Protein AF-0000000080330243 (afdb_homodimer)

Nearest PDB structures (foldseek):
  3dtn-assembly1_A  TM=8.045E-01  e=2.544E-10  Methanosarcina mazei
  3mcz-assembly1_B  TM=6.986E-01  e=9.492E-08  Burkholderia thailandensis E264
  3dp7-assembly1_B  TM=7.966E-01  e=1.511E-06  Phocaeicola vulgatus ATCC 8482
  7qos-assembly1_A  TM=8.275E-01  e=5.135E-06  Aquifex aeolicus VF5
  7qos-assembly2_B  TM=8.074E-01  e=3.490E-06  Aquifex aeolicus VF5

Foldseek 3Di:
DPLLCVFVLVPCVQVLVVQCVFVLVVVLVVCAPFDQVFAAEEEAACFLVSSVVSNCVSPVVHAYEYEAQRPSRVVNNCVVQCVDPSSVVRYDYYNDHLQDDDDDQAGREYEYEPHLQQDDLVSLLVSLQVHVNRYPFFRKYKYFQQPFQAFDWFPWDFPDWDDDDQKIKTKIKIWGDDPDQKIKMKIKIFIDGPRHGPDMDMGIGMTGHRDLVVSCVSNVWDKDWDQDDPRDGHGIMIITGD/DPLLCVQVLVPCVQVLVVQCVFVLVVVLVVCAPFDQVFAAEEEAACFLVSSVVSNCVSPVVHAYEYEAQRPSRVVNNCVVQCVDPSSVVRYDYYNDHLQDDDDDQAGREYEYEPHLQQDDLV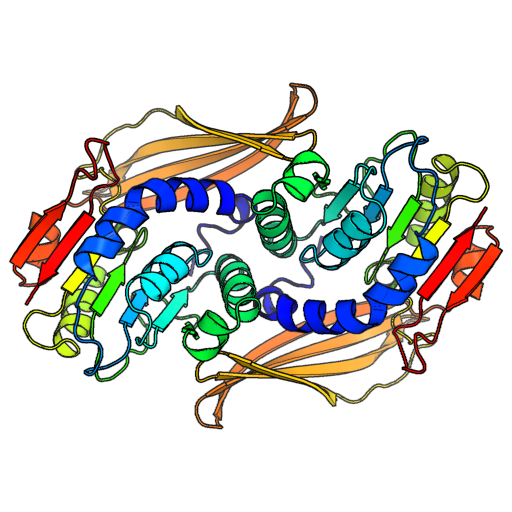SLLVSLQVHVNRYPFFRKYKYFQQPFQAFDWFPWDFPDWDDDDQKIKTKIKIWGDDPDQKIKMKIKIFIDGPRHGPDMDMGIGMTGHRDLVVSCVSNVWDKDWDQDDPRDGHGIMIITGD

InterPro domains:
  IPR029063 S-adenosyl-L-methionine-dependent methyltransferase superfamily [G3DSA:3.40.50.150] (27-166)
  IPR029063 S-adenosyl-L-methionine-dependent methyltransferase superfamily [SSF53335] (3-212)
  IPR041698 Methyltransferase domain 25 [PF13649] (41-135)

Secondary structure (DSSP, 8-state):
---TTTTGGGGHHHHHHHHHHHHHHHHHHHHTT---TTSPEEEES-TTSHHHHHHHHH-TT--EEEE---HHHHHHHHHHHHH-HHHHHHEEEE---GGG----S--SEEEE-S-GGGS-HHHHHHHHHHHHTTSPTT-EEEEE-TT--S---EEEEEEEEEEETTEEEEEEEEEEE-STTEEEEEEEEEEEETTEEEEEEEEEEEEE---HHHHHHHHT-EEEEEEEETTEEEEEEEEEE-/---TTTTGGGGHHHHHHHHHHHHHHHHHHHHTT---TTSPEEEES-TTSHHHHHHHHH-TT--EEEE---HHHHHHHHHHHHH-HHHHHHEEEE---GGG----S--SEEEE-S-GGGS-HHHHHHHHHHHHTTSPTT-EEEEE-TT--S---EEEEEEEEEEETTEEEEEEEEEEE-STTEEEEEEEEEEEETTEEEEEEEEEEEEE---HHHHHHHHTSEEEEEEEETTEEEEEEEEEE-

Organism: NCBI:txid40318

Sequence (484 aa):
MIDYYSTSAEFYELVATRHTASSGPPLTRVLAGLDTSYGPVLEIGAGTGRVTEVIAAALPEAEILAAEPSATMRAMLTSRVARDPDLRRRVTVVDGAAQDLDLPERLSAVVIFGVAGHLTVPERVALWKRLAARLPDGAPIVVELMGVSSPRVIPPVMSLREVIGHQTYEWWIGGEPTEGDAMRFTTTWKVLRDGRTVREVADSYDWHTFDVARLAREAGMTSRRITEAGGRPIPEIGVLVKMIDYYSTSAEFYELVATRHTASSGPPLTRVLAGLDTSYGPVLEIGAGTGRVTEVIAAALPEAEILAAEPSATMRAMLTSRVARDPDLRRRVTVVDGAAQDLDLPERLSAVVIFGVAGHLTVPERVALWKRLAARLPDGAPIVVELMGVSSPRVIPPVMSLREVIGHQTYEWWIGGEPTEGDAMRFTTTWKVLRDGRTVREVADSYDWHTFDVARLAREAGMTSRRITEAGGRPIPEIGVLVK

Radius of gyration: 24.08 Å; Cα contacts (8 Å, |Δi|>4): 1110; chains: 2; bounding box: 51×69×52 Å

pLDDT: mean 93.55, std 8.79, range [34.44, 98.88]

Solvent-accessible surface area (backbone atoms only — not comparable to full-atom values): 24470 Å² total; per-residue (Å²): 128,82,56,70,41,61,77,57,43,32,55,41,52,65,55,46,53,55,50,39,69,48,41,33,60,56,50,30,58,72,47,47,85,60,68,45,84,65,24,37,32,36,28,42,49,33,42,58,31,60,61,53,52,41,53,44,67,42,35,79,85,43,37,34,39,35,19,21,55,38,57,57,36,30,19,33,20,42,39,55,31,65,73,33,72,71,43,17,60,32,36,27,80,42,64,41,43,80,88,72,44,86,71,68,78,39,25,29,32,36,38,31,50,83,37,65,34,67,40,52,71,71,51,45,33,52,43,36,52,60,50,55,74,21,37,56,83,64,33,40,39,37,33,42,49,77,74,39,54,56,55,49,78,37,71,74,38,81,77,45,78,48,72,39,33,71,31,37,40,36,34,31,41,24,33,33,53,60,68,83,49,21,24,40,34,38,40,36,38,36,36,25,44,90,88,34,78,76,44,75,48,69,45,59,46,63,34,39,37,43,46,57,67,56,52,16,62,56,47,72,30,47,64,48,78,44,54,64,50,96,88,35,85,30,63,29,32,27,39,31,27,90,130,83,56,73,40,63,77,57,42,34,54,40,51,64,55,47,52,54,49,39,68,47,41,34,62,54,51,31,60,71,46,47,84,61,70,45,85,64,26,34,33,37,28,42,48,33,43,59,29,61,62,52,50,40,52,44,67,42,35,80,83,43,38,33,38,33,17,21,55,39,55,55,34,30,18,32,20,43,40,55,32,64,73,32,71,71,43,16,60,33,36,27,80,44,62,40,43,78,88,73,44,86,72,68,79,40,26,26,33,35,40,30,50,85,40,64,33,68,41,52,69,71,51,45,33,52,42,36,51,59,50,55,73,20,36,56,83,63,34,39,41,37,34,42,49,76,74,40,56,57,55,48,78,37,71,74,38,81,77,46,78,49,72,38,32,69,31,38,39,36,34,29,42,25,32,32,56,60,69,85,46,20,24,40,35,39,39,36,37,36,36,25,44,92,89,35,77,78,44,74,47,70,46,60,46,65,33,40,36,44,44,57,66,54,51,16,61,55,46,73,32,47,64,49,79,44,51,62,50,96,88,36,86,32,63,31,33,26,41,32,27,88

Structure (mmCIF, N/CA/C/O backbone):
data_AF-0000000080330243-model_v1
#
loop_
_entity.id
_entity.type
_entity.pdbx_description
1 polymer 'Class I SAM-dependent methyltransferase'
#
loop_
_atom_site.group_PDB
_atom_site.id
_atom_site.type_symbol
_atom_site.label_atom_id
_atom_site.label_alt_id
_atom_site.label_comp_id
_atom_site.label_asym_id
_atom_site.label_entity_id
_atom_site.label_seq_id
_atom_site.pdbx_PDB_ins_code
_atom_site.Cartn_x
_atom_site.Cartn_y
_atom_site.Cartn_z
_atom_site.occupancy
_atom_site.B_iso_or_equiv
_atom_site.auth_seq_id
_atom_site.auth_comp_id
_atom_site.auth_asym_id
_atom_site.auth_atom_id
_atom_site.pdbx_PDB_model_num
ATOM 1 N N . MET A 1 1 ? -5.844 15.797 -9.289 1 34.44 1 MET A N 1
ATOM 2 C CA . MET A 1 1 ? -4.766 15.852 -8.312 1 34.44 1 MET A CA 1
ATOM 3 C C . MET A 1 1 ? -3.607 14.953 -8.727 1 34.44 1 MET A C 1
ATOM 5 O O . MET A 1 1 ? -3.812 13.781 -9.055 1 34.44 1 MET A O 1
ATOM 9 N N . ILE A 1 2 ? -2.547 15.469 -9.273 1 40.94 2 ILE A N 1
ATOM 10 C CA . ILE A 1 2 ? -1.359 14.781 -9.773 1 40.94 2 ILE A CA 1
ATOM 11 C C . ILE A 1 2 ? -0.836 13.82 -8.703 1 40.94 2 ILE A C 1
ATOM 13 O O . ILE A 1 2 ? -0.668 14.203 -7.543 1 40.94 2 ILE A O 1
ATOM 17 N N . ASP A 1 3 ? -1.148 12.578 -8.906 1 59.28 3 ASP A N 1
ATOM 18 C CA . ASP A 1 3 ? -0.529 11.594 -8.023 1 59.28 3 ASP A CA 1
ATOM 19 C C . ASP A 1 3 ? 0.993 11.633 -8.141 1 59.28 3 ASP A C 1
ATOM 21 O O . ASP A 1 3 ? 1.576 10.891 -8.938 1 59.28 3 ASP A O 1
ATOM 25 N N . TYR A 1 4 ? 1.571 12.656 -7.391 1 52.97 4 TYR A N 1
ATOM 26 C CA . TYR A 1 4 ? 3 12.945 -7.418 1 52.97 4 TYR A CA 1
ATOM 27 C C . TYR A 1 4 ? 3.816 11.695 -7.121 1 52.97 4 TYR A C 1
ATOM 29 O O . TYR A 1 4 ? 4.992 11.609 -7.484 1 52.97 4 TYR A O 1
ATOM 37 N N . TYR A 1 5 ? 3.008 10.688 -6.59 1 62.19 5 TYR A N 1
ATOM 38 C CA . TYR A 1 5 ? 3.799 9.57 -6.082 1 62.19 5 TYR A CA 1
ATOM 39 C C . TYR A 1 5 ? 3.527 8.305 -6.887 1 62.19 5 TYR A C 1
ATOM 41 O O . TYR A 1 5 ? 3.984 7.215 -6.52 1 62.19 5 TYR A O 1
ATOM 49 N N . SER A 1 6 ? 2.992 8.477 -7.93 1 64.69 6 SER A N 1
ATOM 50 C CA . SER A 1 6 ? 2.445 7.277 -8.562 1 64.69 6 SER A CA 1
ATOM 51 C C . SER A 1 6 ? 3.551 6.285 -8.922 1 64.69 6 SER A C 1
ATOM 53 O O . SER A 1 6 ? 3.494 5.117 -8.523 1 64.69 6 SER A O 1
ATOM 55 N N . THR A 1 7 ? 4.668 6.816 -9.438 1 73.62 7 THR A N 1
ATOM 56 C CA . THR A 1 7 ? 5.645 5.832 -9.891 1 73.62 7 THR A CA 1
ATOM 57 C C . THR A 1 7 ? 6.613 5.469 -8.766 1 73.62 7 THR A C 1
ATOM 59 O O . THR A 1 7 ? 7.02 4.312 -8.641 1 73.62 7 THR A O 1
ATOM 62 N N . SER A 1 8 ? 6.82 6.438 -7.902 1 85.38 8 SER A N 1
ATOM 63 C CA . SER A 1 8 ? 7.789 6.215 -6.836 1 85.38 8 SER A CA 1
ATOM 64 C C . SER A 1 8 ? 7.117 5.656 -5.586 1 85.38 8 SER A C 1
ATOM 66 O O . SER A 1 8 ? 7.797 5.234 -4.645 1 85.38 8 SER A O 1
ATOM 68 N N . ALA A 1 9 ? 5.793 5.578 -5.641 1 85.56 9 ALA A N 1
ATOM 69 C CA . ALA A 1 9 ? 5.027 5.145 -4.477 1 85.56 9 ALA A CA 1
ATOM 70 C C . ALA A 1 9 ? 5.414 3.732 -4.055 1 85.56 9 ALA A C 1
ATOM 72 O O . ALA A 1 9 ? 5.406 3.406 -2.865 1 85.56 9 ALA A O 1
ATOM 73 N N . GLU A 1 10 ? 5.863 2.996 -4.984 1 89.31 10 GLU A N 1
ATOM 74 C CA . GLU A 1 10 ? 6.227 1.603 -4.75 1 89.31 10 GLU A CA 1
ATOM 75 C C . GLU A 1 10 ? 7.316 1.487 -3.689 1 89.31 10 GLU A C 1
ATOM 77 O O . GLU A 1 10 ? 7.363 0.507 -2.943 1 89.31 10 GLU A O 1
ATOM 82 N N . PHE A 1 11 ? 8.164 2.5 -3.604 1 93.62 11 PHE A N 1
ATOM 83 C CA . PHE A 1 11 ? 9.352 2.387 -2.76 1 93.62 11 PHE A CA 1
ATOM 84 C C . PHE A 1 11 ? 9.25 3.318 -1.558 1 93.62 11 PHE A C 1
ATOM 86 O O . PHE A 1 11 ? 10.125 3.32 -0.692 1 93.62 11 PHE A O 1
ATOM 93 N N . TYR A 1 12 ? 8.219 4.027 -1.48 1 93.44 12 TYR A N 1
ATOM 94 C CA . TYR A 1 12 ? 8.164 5.184 -0.593 1 93.44 12 TYR A CA 1
ATOM 95 C C . TYR A 1 12 ? 8.234 4.754 0.867 1 93.44 12 TYR A C 1
ATOM 97 O O . TYR A 1 12 ? 8.633 5.535 1.732 1 93.44 12 TYR A O 1
ATOM 105 N N . GLU A 1 13 ? 7.828 3.52 1.196 1 95.38 13 GLU A N 1
ATOM 106 C CA . GLU A 1 13 ? 7.934 3.023 2.564 1 95.38 13 GLU A CA 1
ATOM 107 C C . GLU A 1 13 ? 9.359 3.148 3.092 1 95.38 13 GLU A C 1
ATOM 109 O O . GLU A 1 13 ? 9.57 3.404 4.277 1 95.38 13 GLU A O 1
ATOM 114 N N . LEU A 1 14 ? 10.336 2.947 2.268 1 96.25 14 LEU A N 1
ATOM 115 C CA . LEU A 1 14 ? 11.734 2.988 2.686 1 96.25 14 LEU A CA 1
ATOM 116 C C . LEU A 1 14 ? 12.125 4.395 3.133 1 96.25 14 LEU A C 1
ATOM 118 O O . LEU A 1 14 ? 12.852 4.555 4.117 1 96.25 14 LEU A O 1
ATOM 122 N N . VAL A 1 15 ? 11.609 5.375 2.422 1 94.69 15 VAL A N 1
ATOM 123 C CA . VAL A 1 15 ? 11.852 6.766 2.781 1 94.69 15 VAL A CA 1
ATOM 124 C C . VAL A 1 15 ? 11.055 7.125 4.031 1 94.69 15 VAL A C 1
ATOM 126 O O . VAL A 1 15 ? 11.586 7.746 4.957 1 94.69 15 VAL A O 1
ATOM 129 N N . ALA A 1 16 ? 9.812 6.672 4.094 1 95.12 16 ALA A N 1
ATOM 130 C CA . ALA A 1 16 ? 8.922 6.988 5.203 1 95.12 16 ALA A CA 1
ATOM 131 C C . ALA A 1 16 ? 9.461 6.426 6.52 1 95.12 16 ALA A C 1
ATOM 133 O O . ALA A 1 16 ? 9.352 7.07 7.566 1 95.12 16 ALA A O 1
ATOM 134 N N . THR A 1 17 ? 10.031 5.234 6.461 1 94.31 17 THR A N 1
ATOM 135 C CA . THR A 1 17 ? 10.586 4.594 7.645 1 94.31 17 THR A CA 1
ATOM 136 C C . THR A 1 17 ? 11.75 5.41 8.211 1 94.31 17 THR A C 1
ATOM 138 O O . THR A 1 17 ? 11.789 5.688 9.406 1 94.31 17 THR A O 1
ATOM 141 N N . ARG A 1 18 ? 12.609 5.812 7.371 1 91.88 18 ARG A N 1
ATOM 142 C CA . ARG A 1 18 ? 13.75 6.621 7.797 1 91.88 18 ARG A CA 1
ATOM 143 C C . ARG A 1 18 ? 13.289 7.984 8.305 1 91.88 18 ARG A C 1
ATOM 145 O O . ARG A 1 18 ? 13.781 8.469 9.328 1 91.88 18 ARG A O 1
ATOM 152 N N . HIS A 1 19 ? 12.453 8.562 7.539 1 91.94 19 HIS A N 1
ATOM 153 C CA . HIS A 1 19 ? 11.914 9.875 7.887 1 91.94 19 HIS A CA 1
ATOM 154 C C . HIS A 1 19 ? 11.281 9.859 9.273 1 91.94 19 HIS A C 1
ATOM 156 O O . HIS A 1 19 ? 11.578 10.727 10.102 1 91.94 19 HIS A O 1
ATOM 162 N N . THR A 1 20 ? 10.469 8.875 9.609 1 94.06 20 THR A N 1
ATOM 163 C CA . THR A 1 20 ? 9.742 8.836 10.867 1 94.06 20 THR A CA 1
ATOM 164 C C . THR A 1 20 ? 10.672 8.469 12.023 1 94.06 20 THR A C 1
ATOM 166 O O . THR A 1 20 ? 10.422 8.836 13.172 1 94.06 20 THR A O 1
ATOM 169 N N . ALA A 1 21 ? 11.742 7.773 11.711 1 92.69 21 ALA A N 1
ATOM 170 C CA . ALA A 1 21 ? 12.742 7.508 12.742 1 92.69 21 ALA A CA 1
ATOM 171 C C . ALA A 1 21 ? 13.336 8.805 13.266 1 92.69 21 ALA A C 1
ATOM 173 O O . ALA A 1 21 ? 13.672 8.906 14.453 1 92.69 21 ALA A O 1
ATOM 174 N N . SER A 1 22 ? 13.406 9.797 12.43 1 92.06 22 SER A N 1
ATOM 175 C CA . SER A 1 22 ? 14.016 11.062 12.805 1 92.06 22 SER A CA 1
ATOM 176 C C . SER A 1 22 ? 12.961 12.055 13.289 1 92.06 22 SER A C 1
ATOM 178 O O . SER A 1 22 ? 13.18 12.773 14.266 1 92.06 22 SER A O 1
ATOM 180 N N . SER A 1 23 ? 11.828 12.07 12.617 1 93.56 23 SER A N 1
ATOM 181 C CA . SER A 1 23 ? 10.82 13.086 12.922 1 93.56 23 SER A CA 1
ATOM 182 C C . SER A 1 23 ? 9.867 12.617 14.016 1 93.56 23 SER A C 1
ATOM 184 O O . SER A 1 23 ? 9.172 13.422 14.633 1 93.56 23 SER A O 1
ATOM 186 N N . GLY A 1 24 ? 9.781 11.297 14.25 1 95.44 24 GLY A N 1
ATOM 187 C CA . GLY A 1 24 ? 8.844 10.695 15.188 1 95.44 24 GLY A CA 1
ATOM 188 C C . GLY A 1 24 ? 9.016 11.203 16.609 1 95.44 24 GLY A C 1
ATOM 189 O O . GLY A 1 24 ? 8.062 11.703 17.219 1 95.44 24 GLY A O 1
ATOM 190 N N . PRO A 1 25 ? 10.219 11.141 17.109 1 94.62 25 PRO A N 1
ATOM 191 C CA . PRO A 1 25 ? 10.445 11.523 18.5 1 94.62 25 PRO A CA 1
ATOM 192 C C . PRO A 1 25 ? 10.086 12.984 18.781 1 94.62 25 PRO A C 1
ATOM 194 O O . PRO A 1 25 ? 9.352 13.266 19.719 1 94.62 25 PRO A O 1
ATOM 197 N N . PRO A 1 26 ? 10.516 13.93 17.953 1 94.44 26 PRO A N 1
ATOM 198 C CA . PRO A 1 26 ? 10.094 15.305 18.25 1 94.44 26 PRO A CA 1
ATOM 199 C C . PRO A 1 26 ? 8.586 15.508 18.094 1 94.44 26 PRO A C 1
ATOM 201 O O . PRO A 1 26 ? 7.988 16.281 18.844 1 94.44 26 PRO A O 1
ATOM 204 N N . LEU A 1 27 ? 7.973 14.891 17.141 1 96.75 27 LEU A N 1
ATOM 205 C CA . LEU A 1 27 ? 6.523 14.977 17.016 1 96.75 27 LEU A CA 1
ATOM 206 C C . LEU A 1 27 ? 5.844 14.445 18.281 1 96.75 27 LEU A C 1
ATOM 208 O O . LEU A 1 27 ? 4.91 15.062 18.797 1 96.75 27 LEU A O 1
ATOM 212 N N . THR A 1 28 ? 6.273 13.32 18.75 1 97.19 28 THR A N 1
ATOM 213 C CA . THR A 1 28 ? 5.75 12.727 19.969 1 97.19 28 THR A CA 1
ATOM 214 C C . THR A 1 28 ? 5.832 13.711 21.125 1 97.19 28 THR A C 1
ATOM 216 O O . THR A 1 28 ? 4.879 13.867 21.891 1 97.19 28 THR A O 1
ATOM 219 N N . ARG A 1 29 ? 6.926 14.383 21.219 1 95.06 29 ARG A N 1
ATOM 220 C CA . ARG A 1 29 ? 7.129 15.336 22.297 1 95.06 29 ARG A CA 1
ATOM 221 C C . ARG A 1 29 ? 6.137 16.5 22.203 1 95.06 29 ARG A C 1
ATOM 223 O O . ARG A 1 29 ? 5.59 16.938 23.219 1 95.06 29 ARG A O 1
ATOM 230 N N . VAL A 1 30 ? 5.938 16.969 21 1 96.19 30 VAL A N 1
ATOM 231 C CA . VAL A 1 30 ? 5.027 18.094 20.781 1 96.19 30 VAL A CA 1
ATOM 232 C C . VAL A 1 30 ? 3.607 17.688 21.172 1 96.19 30 VAL A C 1
ATOM 234 O O . VAL A 1 30 ? 2.859 18.484 21.734 1 96.19 30 VAL A O 1
ATOM 237 N N . LEU A 1 31 ? 3.244 16.438 20.891 1 97.44 31 LEU A N 1
ATOM 238 C CA . LEU A 1 31 ? 1.871 15.977 21.078 1 97.44 31 LEU A CA 1
ATOM 239 C C . LEU A 1 31 ? 1.637 15.5 22.5 1 97.44 31 LEU A C 1
ATOM 241 O O . LEU A 1 31 ? 0.491 15.328 22.922 1 97.44 31 LEU A O 1
ATOM 245 N N . ALA A 1 32 ? 2.723 15.289 23.172 1 94.94 32 ALA A N 1
ATOM 246 C CA . ALA A 1 32 ? 2.627 14.719 24.516 1 94.94 32 ALA A CA 1
ATOM 247 C C . ALA A 1 32 ? 1.748 15.578 25.422 1 94.94 32 ALA A C 1
ATOM 249 O O . ALA A 1 32 ? 1.962 16.781 25.531 1 94.94 32 ALA A O 1
ATOM 250 N N . GLY A 1 33 ? 0.785 14.898 26.031 1 92.62 33 GLY A N 1
ATOM 251 C CA . GLY A 1 33 ? -0.037 15.562 27.031 1 92.62 33 GLY A CA 1
ATOM 252 C C . GLY A 1 33 ? -1.119 16.438 26.422 1 92.62 33 GLY A C 1
ATOM 253 O O . GLY A 1 33 ? -1.839 17.125 27.141 1 92.62 33 GLY A O 1
ATOM 254 N N . LEU A 1 34 ? -1.238 16.469 25.172 1 96 34 LEU A N 1
ATOM 255 C CA . LEU A 1 34 ? -2.262 17.25 24.484 1 96 34 LEU A CA 1
ATOM 256 C C . LEU A 1 34 ? -3.658 16.797 24.906 1 96 34 LEU A C 1
ATOM 258 O O . LEU A 1 34 ? -3.918 15.594 25.016 1 96 34 LEU A O 1
ATOM 262 N N . ASP A 1 35 ? -4.488 17.766 25.234 1 96.38 35 ASP A N 1
ATOM 263 C CA . ASP A 1 35 ? -5.902 17.469 25.453 1 96.38 35 ASP A CA 1
ATOM 264 C C . ASP A 1 35 ? -6.609 17.156 24.141 1 96.38 35 ASP A C 1
ATOM 266 O O . ASP A 1 35 ? -6.719 18 23.25 1 96.38 35 ASP A O 1
ATOM 270 N N . THR A 1 36 ? -7.125 15.977 23.969 1 97.31 36 THR A N 1
ATOM 271 C CA . THR A 1 36 ? -7.734 15.539 22.719 1 97.31 36 THR A CA 1
ATOM 272 C C . THR A 1 36 ? -9.25 15.469 22.859 1 97.31 36 THR A C 1
ATOM 274 O O . THR A 1 36 ? -9.93 14.852 22.031 1 97.31 36 THR A O 1
ATOM 277 N N . SER A 1 37 ? -9.766 16.031 23.922 1 96.69 37 SER A N 1
ATOM 278 C CA . SER A 1 37 ? -11.195 15.93 24.188 1 96.69 37 SER A CA 1
ATOM 279 C C . SER A 1 37 ? -11.992 16.859 23.281 1 96.69 37 SER A C 1
ATOM 281 O O . SER A 1 37 ? -13.211 16.719 23.156 1 96.69 37 SER A O 1
ATOM 283 N N . TYR A 1 38 ? -11.352 17.828 22.641 1 97.12 38 TYR A N 1
ATOM 284 C CA . TYR A 1 38 ? -12.031 18.828 21.828 1 97.12 38 TYR A CA 1
ATOM 285 C C . TYR A 1 38 ? -12.477 18.25 20.5 1 97.12 38 TYR A C 1
ATOM 287 O O . TYR A 1 38 ? -13.406 18.75 19.859 1 97.12 38 TYR A O 1
ATOM 295 N N . GLY A 1 39 ? -11.797 17.234 20 1 98.19 39 GLY A N 1
ATOM 296 C CA . GLY A 1 39 ? -12.039 16.594 18.703 1 98.19 39 GLY A CA 1
ATOM 297 C C . GLY A 1 39 ? -10.891 15.719 18.25 1 98.19 39 GLY A C 1
ATOM 298 O O . GLY A 1 39 ? -9.914 15.531 18.969 1 98.19 39 GLY A O 1
ATOM 299 N N . PRO A 1 40 ? -11.055 15.18 17.094 1 98.69 40 PRO A N 1
ATOM 300 C CA . PRO A 1 40 ? -9.969 14.336 16.578 1 98.69 40 PRO A CA 1
ATOM 301 C C . PRO A 1 40 ? -8.719 15.133 16.219 1 98.69 40 PRO A C 1
ATOM 303 O O . PRO A 1 40 ? -8.789 16.359 16.062 1 98.69 40 PRO A O 1
ATOM 306 N N . VAL A 1 41 ? -7.609 14.43 16.234 1 98.88 41 VAL A N 1
ATOM 307 C CA . VAL A 1 41 ? -6.391 14.945 15.617 1 98.88 41 VAL A CA 1
ATOM 308 C C . VAL A 1 41 ? -6.453 14.734 14.102 1 98.88 41 VAL A C 1
ATOM 310 O O . VAL A 1 41 ? -6.793 13.648 13.633 1 98.88 41 VAL A O 1
ATOM 313 N N . LEU A 1 42 ? -6.176 15.766 13.359 1 98.88 42 LEU A N 1
ATOM 314 C CA . LEU A 1 42 ? -6.199 15.695 11.906 1 98.88 42 LEU A CA 1
ATOM 315 C C . LEU A 1 42 ? -4.785 15.57 11.344 1 98.88 42 LEU A C 1
ATOM 317 O O . LEU A 1 42 ? -3.898 16.344 11.711 1 98.88 42 LEU A O 1
ATOM 321 N N . GLU A 1 43 ? -4.547 14.609 10.586 1 98.88 43 GLU A N 1
ATOM 322 C CA . GLU A 1 43 ? -3.342 14.5 9.773 1 98.88 43 GLU A CA 1
ATOM 323 C C . GLU A 1 43 ? -3.643 14.766 8.297 1 98.88 43 GLU A C 1
ATOM 325 O O . GLU A 1 43 ? -4.473 14.086 7.699 1 98.88 43 GLU A O 1
ATOM 330 N N . ILE A 1 44 ? -3.029 15.758 7.742 1 98.56 44 ILE A N 1
ATOM 331 C CA . ILE A 1 44 ? -3.166 16.062 6.324 1 98.56 44 ILE A CA 1
ATOM 332 C C . ILE A 1 44 ? -1.95 15.555 5.559 1 98.56 44 ILE A C 1
ATOM 334 O O . ILE A 1 44 ? -0.819 15.961 5.828 1 98.56 44 ILE A O 1
ATOM 338 N N . GLY A 1 45 ? -2.188 14.75 4.555 1 96.94 45 GLY A N 1
ATOM 339 C CA . GLY A 1 45 ? -1.101 14.062 3.873 1 96.94 45 GLY A CA 1
ATOM 340 C C . GLY A 1 45 ? -0.538 12.898 4.668 1 96.94 45 GLY A C 1
ATOM 341 O O . GLY A 1 45 ? 0.664 12.852 4.941 1 96.94 45 GLY A O 1
ATOM 342 N N . ALA A 1 46 ? -1.383 11.914 4.965 1 97.69 46 ALA A N 1
ATOM 343 C CA . ALA A 1 46 ? -1.003 10.82 5.863 1 97.69 46 ALA A CA 1
ATOM 344 C C . ALA A 1 46 ? -0.024 9.867 5.184 1 97.69 46 ALA A C 1
ATOM 346 O O . ALA A 1 46 ? 0.657 9.086 5.852 1 97.69 46 ALA A O 1
ATOM 347 N N . GLY A 1 47 ? 0.034 9.945 3.811 1 95.38 47 GLY A N 1
ATOM 348 C CA . GLY A 1 47 ? 0.981 9.109 3.09 1 95.38 47 GLY A CA 1
ATOM 349 C C . GLY A 1 47 ? 0.834 7.637 3.402 1 95.38 47 GLY A C 1
ATOM 350 O O . GLY A 1 47 ? -0.27 7.09 3.342 1 95.38 47 GLY A O 1
ATOM 351 N N . THR A 1 48 ? 1.952 6.961 3.734 1 95.88 48 THR A N 1
ATOM 352 C CA . THR A 1 48 ? 1.96 5.523 3.998 1 95.88 48 THR A CA 1
ATOM 353 C C . THR A 1 48 ? 1.349 5.223 5.363 1 95.88 48 THR A C 1
ATOM 355 O O . THR A 1 48 ? 1.091 4.062 5.691 1 95.88 48 THR A O 1
ATOM 358 N N . GLY A 1 49 ? 1.196 6.199 6.242 1 97.94 49 GLY A N 1
ATOM 359 C CA . GLY A 1 49 ? 0.619 6.016 7.562 1 97.94 49 GLY A CA 1
ATOM 360 C C . GLY A 1 49 ? 1.662 5.91 8.656 1 97.94 49 GLY A C 1
ATOM 361 O O . GLY A 1 49 ? 1.326 5.676 9.82 1 97.94 49 GLY A O 1
ATOM 362 N N . ARG A 1 50 ? 2.949 6.133 8.383 1 98.06 50 ARG A N 1
ATOM 363 C CA . ARG A 1 50 ? 3.988 6.023 9.406 1 98.06 50 ARG A CA 1
ATOM 364 C C . ARG A 1 50 ? 3.846 7.129 10.445 1 98.06 50 ARG A C 1
ATOM 366 O O . ARG A 1 50 ? 3.982 6.875 11.648 1 98.06 50 ARG A O 1
ATOM 373 N N . VAL A 1 51 ? 3.604 8.32 9.945 1 98.31 51 VAL A N 1
ATOM 374 C CA . VAL A 1 51 ? 3.387 9.422 10.875 1 98.31 51 VAL A CA 1
ATOM 375 C C . VAL A 1 51 ? 2.088 9.195 11.648 1 98.31 51 VAL A C 1
ATOM 377 O O . VAL A 1 51 ? 2 9.523 12.836 1 98.31 51 VAL A O 1
ATOM 380 N N . THR A 1 52 ? 1.044 8.609 10.992 1 98.81 52 THR A N 1
ATOM 381 C CA . THR A 1 52 ? -0.197 8.242 11.664 1 98.81 52 THR A CA 1
ATOM 382 C C . THR A 1 52 ? 0.086 7.352 12.875 1 98.81 52 THR A C 1
ATOM 384 O O . THR A 1 52 ? -0.473 7.57 13.953 1 98.81 52 THR A O 1
ATOM 387 N N . GLU A 1 53 ? 0.975 6.414 12.711 1 98.56 53 GLU A N 1
ATOM 388 C CA . GLU A 1 53 ? 1.36 5.527 13.805 1 98.56 53 GLU A CA 1
ATOM 389 C C . GLU A 1 53 ? 1.988 6.309 14.953 1 98.56 53 GLU A C 1
ATOM 391 O O . GLU A 1 53 ? 1.732 6.012 16.125 1 98.56 53 GLU A O 1
ATOM 396 N N . VAL A 1 54 ? 2.857 7.273 14.648 1 98.31 54 VAL A N 1
ATOM 397 C CA . VAL A 1 54 ? 3.514 8.094 15.656 1 98.31 54 VAL A CA 1
ATOM 398 C C . VAL A 1 54 ? 2.469 8.891 16.438 1 98.31 54 VAL A C 1
ATOM 400 O O . VAL A 1 54 ? 2.506 8.93 17.672 1 98.31 54 VAL A O 1
ATOM 403 N N . ILE A 1 55 ? 1.538 9.5 15.703 1 98.75 55 ILE A N 1
ATOM 404 C CA . ILE A 1 55 ? 0.472 10.273 16.328 1 98.75 55 ILE A CA 1
ATOM 405 C C . ILE A 1 55 ? -0.321 9.375 17.281 1 98.75 55 ILE A C 1
ATOM 407 O O . ILE A 1 55 ? -0.573 9.75 18.422 1 98.75 55 ILE A O 1
ATOM 411 N N . ALA A 1 56 ? -0.705 8.188 16.812 1 98.69 56 ALA A N 1
ATOM 412 C CA . ALA A 1 56 ? -1.514 7.25 17.594 1 98.69 56 ALA A CA 1
ATOM 413 C C . ALA A 1 56 ? -0.789 6.824 18.859 1 98.69 56 ALA A C 1
ATOM 415 O O . ALA A 1 56 ? -1.4 6.727 19.922 1 98.69 56 ALA A O 1
ATOM 416 N N . ALA A 1 57 ? 0.477 6.598 18.734 1 98.19 57 ALA A N 1
ATOM 417 C CA . ALA A 1 57 ? 1.262 6.176 19.891 1 98.19 57 ALA A CA 1
ATOM 418 C C . ALA A 1 57 ? 1.403 7.309 20.906 1 98.19 57 ALA A C 1
ATOM 420 O O . ALA A 1 57 ? 1.374 7.074 22.109 1 98.19 57 ALA A O 1
ATOM 421 N N . ALA A 1 58 ? 1.561 8.484 20.438 1 98.12 58 ALA A N 1
ATOM 422 C CA . ALA A 1 58 ? 1.744 9.648 21.297 1 98.12 58 ALA A CA 1
ATOM 423 C C . ALA A 1 58 ? 0.452 10 22.031 1 98.12 58 ALA A C 1
ATOM 425 O O . ALA A 1 58 ? 0.486 10.555 23.125 1 98.12 58 ALA A O 1
ATOM 426 N N . LEU A 1 59 ? -0.645 9.711 21.406 1 98.38 59 LEU A N 1
ATOM 427 C CA . LEU A 1 59 ? -1.956 10.07 21.938 1 98.38 59 LEU A CA 1
ATOM 428 C C . LEU A 1 59 ? -2.879 8.859 21.969 1 98.38 59 LEU A C 1
ATOM 430 O O . LEU A 1 59 ? -3.799 8.75 21.156 1 98.38 59 LEU A O 1
ATOM 434 N N . PRO A 1 60 ? -2.783 7.996 22.906 1 96.56 60 PRO A N 1
ATOM 435 C CA . PRO A 1 60 ? -3.451 6.691 22.922 1 96.56 60 PRO A CA 1
ATOM 436 C C . PRO A 1 60 ? -4.973 6.812 22.953 1 96.56 60 PRO A C 1
ATOM 438 O O . PRO A 1 60 ? -5.68 5.871 22.578 1 96.56 60 PRO A O 1
ATOM 441 N N . GLU A 1 61 ? -5.465 7.98 23.344 1 95.69 61 GLU A N 1
ATOM 442 C CA . GLU A 1 61 ? -6.914 8.102 23.484 1 95.69 61 GLU A CA 1
ATOM 443 C C . GLU A 1 61 ? -7.508 8.906 22.328 1 95.69 61 GLU A C 1
ATOM 445 O O . GLU A 1 61 ? -8.734 9.031 22.219 1 95.69 61 GLU A O 1
ATOM 450 N N . ALA A 1 62 ? -6.754 9.43 21.469 1 98.12 62 ALA A N 1
ATOM 451 C CA . ALA A 1 62 ? -7.227 10.352 20.438 1 98.12 62 ALA A CA 1
ATOM 452 C C . ALA A 1 62 ? -7.812 9.586 19.25 1 98.12 62 ALA A C 1
ATOM 454 O O . ALA A 1 62 ? -7.273 8.562 18.844 1 98.12 62 ALA A O 1
ATOM 455 N N . GLU A 1 63 ? -8.898 10.109 18.75 1 98.56 63 GLU A N 1
ATOM 456 C CA . GLU A 1 63 ? -9.297 9.758 17.391 1 98.56 63 GLU A CA 1
ATOM 457 C C . GLU A 1 63 ? -8.445 10.508 16.375 1 98.56 63 GLU A C 1
ATOM 459 O O . GLU A 1 63 ? -8.039 11.648 16.609 1 98.56 63 GLU A O 1
ATOM 464 N N . ILE A 1 64 ? -8.172 9.852 15.289 1 98.88 64 ILE A N 1
ATOM 465 C CA . ILE A 1 64 ? -7.34 10.445 14.258 1 98.88 64 ILE A CA 1
ATOM 466 C C . ILE A 1 64 ? -8.094 10.445 12.922 1 98.88 64 ILE A C 1
ATOM 468 O O . ILE A 1 64 ? -8.688 9.438 12.539 1 98.88 64 ILE A O 1
ATOM 472 N N . LEU A 1 65 ? -8.234 11.539 12.297 1 98.88 65 LEU A N 1
ATOM 473 C CA . LEU A 1 65 ? -8.656 11.656 10.906 1 98.88 65 LEU A CA 1
ATOM 474 C C . LEU A 1 65 ? -7.449 11.797 9.984 1 98.88 65 LEU A C 1
ATOM 476 O O . LEU A 1 65 ? -6.734 12.805 10.039 1 98.88 65 LEU A O 1
ATOM 480 N N . ALA A 1 66 ? -7.191 10.812 9.211 1 98.75 66 ALA A N 1
ATOM 481 C CA . ALA A 1 66 ? -6.039 10.781 8.312 1 98.75 66 ALA A CA 1
ATOM 482 C C . ALA A 1 66 ? -6.461 11.016 6.867 1 98.75 66 ALA A C 1
ATOM 484 O O . ALA A 1 66 ? -7.109 10.164 6.254 1 98.75 66 ALA A O 1
ATOM 485 N N . ALA A 1 67 ? -6.055 12.148 6.305 1 98.19 67 ALA A N 1
ATOM 486 C CA . ALA A 1 67 ? -6.43 12.516 4.941 1 98.19 67 ALA A CA 1
ATOM 487 C C . ALA A 1 67 ? -5.277 12.273 3.973 1 98.19 67 ALA A C 1
ATOM 489 O O . ALA A 1 67 ? -4.148 12.695 4.223 1 98.19 67 ALA A O 1
ATOM 490 N N . GLU A 1 68 ? -5.516 11.586 2.934 1 95.56 68 GLU A N 1
ATOM 491 C CA . GLU A 1 68 ? -4.523 11.273 1.909 1 95.56 68 GLU A CA 1
ATOM 492 C C . GLU A 1 68 ? -5.164 11.195 0.526 1 95.56 68 GLU A C 1
ATOM 494 O O . GLU A 1 68 ? -5.941 10.281 0.248 1 95.56 68 GLU A O 1
ATOM 499 N N . PRO A 1 69 ? -4.773 12.125 -0.379 1 93.56 69 PRO A N 1
ATOM 500 C CA . PRO A 1 69 ? -5.469 12.18 -1.667 1 93.56 69 PRO A CA 1
ATOM 501 C C . PRO A 1 69 ? -4.957 11.133 -2.656 1 93.56 69 PRO A C 1
ATOM 503 O O . PRO A 1 69 ? -5.664 10.773 -3.6 1 93.56 69 PRO A O 1
ATOM 506 N N . SER A 1 70 ? -3.695 10.719 -2.561 1 91.62 70 SER A N 1
ATOM 507 C CA . SER A 1 70 ? -3.145 9.727 -3.479 1 91.62 70 SER A CA 1
ATOM 508 C C . SER A 1 70 ? -3.725 8.344 -3.209 1 91.62 70 SER A C 1
ATOM 510 O O . SER A 1 70 ? -3.52 7.781 -2.133 1 91.62 70 SER A O 1
ATOM 512 N N . ALA A 1 71 ? -4.332 7.777 -4.211 1 90.12 71 ALA A N 1
ATOM 513 C CA . ALA A 1 71 ? -4.934 6.457 -4.043 1 90.12 71 ALA A CA 1
ATOM 514 C C . ALA A 1 71 ? -3.873 5.414 -3.695 1 90.12 71 ALA A C 1
ATOM 516 O O . ALA A 1 71 ? -4.129 4.5 -2.906 1 90.12 71 ALA A O 1
ATOM 517 N N . THR A 1 72 ? -2.711 5.523 -4.262 1 91 72 THR A N 1
ATOM 518 C CA . THR A 1 72 ? -1.638 4.566 -4.012 1 91 72 THR A CA 1
ATOM 519 C C . THR A 1 72 ? -1.138 4.68 -2.572 1 91 72 THR A C 1
ATOM 521 O O . THR A 1 72 ? -0.967 3.668 -1.889 1 91 72 THR A O 1
ATOM 524 N N . MET A 1 73 ? -0.902 5.887 -2.121 1 93.69 73 MET A N 1
ATOM 525 C CA . MET A 1 73 ? -0.475 6.086 -0.738 1 93.69 73 MET A CA 1
ATOM 526 C C . MET A 1 73 ? -1.564 5.652 0.236 1 93.69 73 MET A C 1
ATOM 528 O O . MET A 1 73 ? -1.275 5.031 1.262 1 93.69 73 MET A O 1
ATOM 532 N N . ARG A 1 74 ? -2.764 5.965 -0.152 1 94.25 74 ARG A N 1
ATOM 533 C CA . ARG A 1 74 ? -3.887 5.633 0.719 1 94.25 74 ARG A CA 1
ATOM 534 C C . ARG A 1 74 ? -4.07 4.125 0.829 1 94.25 74 ARG A C 1
ATOM 536 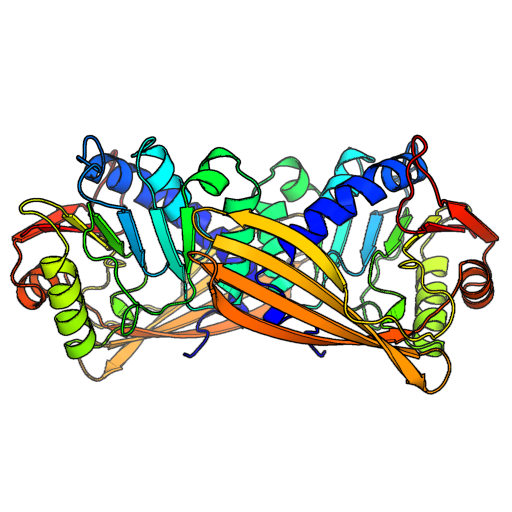O O . ARG A 1 74 ? -4.508 3.621 1.864 1 94.25 74 ARG A O 1
ATOM 543 N N . ALA A 1 75 ? -3.723 3.406 -0.239 1 93.94 75 ALA A N 1
ATOM 544 C CA . ALA A 1 75 ? -3.75 1.947 -0.168 1 93.94 75 ALA A CA 1
ATOM 545 C C . ALA A 1 75 ? -2.83 1.435 0.936 1 93.94 75 ALA A C 1
ATOM 547 O O . ALA A 1 75 ? -3.219 0.574 1.729 1 93.94 75 ALA A O 1
ATOM 548 N N . MET A 1 76 ? -1.626 1.946 1.017 1 95.19 76 MET A N 1
ATOM 549 C CA . MET A 1 76 ? -0.683 1.569 2.066 1 95.19 76 MET A CA 1
ATOM 550 C C . MET A 1 76 ? -1.187 2.014 3.436 1 95.19 76 MET A C 1
ATOM 552 O O . MET A 1 76 ? -1.1 1.262 4.406 1 95.19 76 MET A O 1
ATOM 556 N N . LEU A 1 77 ? -1.717 3.211 3.441 1 96.62 77 LEU A N 1
ATOM 557 C CA . LEU A 1 77 ? -2.271 3.76 4.676 1 96.62 77 LEU A CA 1
ATOM 558 C C . LEU A 1 77 ? -3.395 2.873 5.207 1 96.62 77 LEU A C 1
ATOM 560 O O . LEU A 1 77 ? -3.375 2.471 6.371 1 96.62 77 LEU A O 1
ATOM 564 N N . THR A 1 78 ? -4.34 2.574 4.359 1 97 78 THR A N 1
ATOM 565 C CA . THR A 1 78 ? -5.477 1.75 4.75 1 97 78 THR A CA 1
ATOM 566 C C . THR A 1 78 ? -5.016 0.363 5.188 1 97 78 THR A C 1
ATOM 568 O O . THR A 1 78 ? -5.512 -0.18 6.176 1 97 78 THR A O 1
ATOM 571 N N . SER A 1 79 ? -4.113 -0.187 4.449 1 96.56 79 SER A N 1
ATOM 572 C CA . SER A 1 79 ? -3.557 -1.483 4.824 1 96.56 79 SER A CA 1
ATOM 573 C C . SER A 1 79 ? -2.963 -1.445 6.227 1 96.56 79 SER A C 1
ATOM 575 O O . SER A 1 79 ? -3.252 -2.314 7.051 1 96.56 79 SER A O 1
ATOM 577 N N . ARG A 1 80 ? -2.164 -0.405 6.516 1 97.19 80 ARG A N 1
ATOM 578 C CA . ARG A 1 80 ? -1.511 -0.234 7.809 1 97.19 80 ARG A CA 1
ATOM 579 C C . ARG A 1 80 ? -2.537 -0.09 8.922 1 97.19 80 ARG A C 1
ATOM 581 O O . ARG A 1 80 ? -2.422 -0.735 9.969 1 97.19 80 ARG A O 1
ATOM 588 N N . VAL A 1 81 ? -3.498 0.67 8.711 1 98.25 81 VAL A N 1
ATOM 589 C CA . VAL A 1 81 ? -4.516 0.974 9.711 1 98.25 81 VAL A CA 1
ATOM 590 C C . VAL A 1 81 ? -5.395 -0.253 9.945 1 98.25 81 VAL A C 1
ATOM 592 O O . VAL A 1 81 ? -5.688 -0.607 11.086 1 98.25 81 VAL A O 1
ATOM 595 N N . ALA A 1 82 ? -5.777 -0.914 8.883 1 97.38 82 ALA A N 1
ATOM 596 C CA . ALA A 1 82 ? -6.699 -2.045 8.961 1 97.38 82 ALA A CA 1
ATOM 597 C C . ALA A 1 82 ? -6.078 -3.209 9.727 1 97.38 82 ALA A C 1
ATOM 599 O O . ALA A 1 82 ? -6.785 -3.973 10.391 1 97.38 82 ALA A O 1
ATOM 600 N N . ARG A 1 83 ? -4.793 -3.355 9.703 1 95.31 83 ARG A N 1
ATOM 601 C CA . ARG A 1 83 ? -4.113 -4.535 10.227 1 95.31 83 ARG A CA 1
ATOM 602 C C . ARG A 1 83 ? -3.852 -4.391 11.727 1 95.31 83 ARG A C 1
ATOM 604 O O . ARG A 1 83 ? -3.525 -5.371 12.398 1 95.31 83 ARG A O 1
ATOM 611 N N . ASP A 1 84 ? -3.885 -3.182 12.258 1 97.19 84 ASP A N 1
ATOM 612 C CA . ASP A 1 84 ? -3.664 -2.912 13.68 1 97.19 84 ASP A CA 1
ATOM 613 C C . ASP A 1 84 ? -4.98 -2.611 14.391 1 97.19 84 ASP A C 1
ATOM 615 O O . ASP A 1 84 ? -5.621 -1.594 14.117 1 97.19 84 ASP A O 1
ATOM 619 N N . PRO A 1 85 ? -5.363 -3.471 15.328 1 97.5 85 PRO A N 1
ATOM 620 C CA . PRO A 1 85 ? -6.672 -3.299 15.961 1 97.5 85 PRO A CA 1
ATOM 621 C C . PRO A 1 85 ? -6.828 -1.935 16.625 1 97.5 85 PRO A C 1
ATOM 623 O O . PRO A 1 85 ? -7.926 -1.368 16.641 1 97.5 85 PRO A O 1
ATOM 626 N N . ASP A 1 86 ? -5.793 -1.454 17.219 1 98.31 86 ASP A N 1
ATOM 627 C CA . ASP A 1 86 ? -5.855 -0.142 17.859 1 98.31 86 ASP A CA 1
ATOM 628 C C . ASP A 1 86 ? -6.078 0.96 16.828 1 98.31 86 ASP A C 1
ATOM 630 O O . ASP A 1 86 ? -6.977 1.79 16.984 1 98.31 86 ASP A O 1
ATOM 634 N N . LEU A 1 87 ? -5.309 0.98 15.75 1 98.69 87 LEU A N 1
ATOM 635 C CA . LEU A 1 87 ? -5.477 1.97 14.695 1 98.69 87 LEU A CA 1
ATOM 636 C C . LEU A 1 87 ? -6.836 1.814 14.016 1 98.69 87 LEU A C 1
ATOM 638 O O . LEU A 1 87 ? -7.516 2.807 13.742 1 98.69 87 LEU A O 1
ATOM 642 N N . ARG A 1 88 ? -7.16 0.583 13.719 1 98.31 88 ARG A N 1
ATOM 643 C CA . ARG A 1 88 ? -8.414 0.282 13.039 1 98.31 88 ARG A CA 1
ATOM 644 C C . ARG A 1 88 ? -9.602 0.903 13.773 1 98.31 88 ARG A C 1
ATOM 646 O O . ARG A 1 88 ? -10.539 1.398 13.148 1 98.31 88 ARG A O 1
ATOM 653 N N . ARG A 1 89 ? -9.539 0.918 15.039 1 98.12 89 ARG A N 1
ATOM 654 C CA . ARG A 1 89 ? -10.633 1.405 15.867 1 98.12 89 ARG A CA 1
ATOM 655 C C . ARG A 1 89 ? -10.711 2.928 15.844 1 98.12 89 ARG A C 1
ATOM 657 O O . ARG A 1 89 ? -11.797 3.506 15.883 1 98.12 89 ARG A O 1
ATOM 664 N N . ARG A 1 90 ? -9.57 3.631 15.695 1 98 90 ARG A N 1
ATOM 665 C CA . ARG A 1 90 ? -9.586 5.047 16.047 1 98 90 ARG A CA 1
ATOM 666 C C . ARG A 1 90 ? -9.219 5.914 14.844 1 98 90 ARG A C 1
ATOM 668 O O . ARG A 1 90 ? -9.398 7.133 14.875 1 98 90 ARG A O 1
ATOM 675 N N . VAL A 1 91 ? -8.68 5.328 13.812 1 98.81 91 VAL A N 1
ATOM 676 C CA . VAL A 1 91 ? -8.234 6.117 12.672 1 98.81 91 VAL A CA 1
ATOM 677 C C . VAL A 1 91 ? -9.281 6.043 11.562 1 98.81 91 VAL A C 1
ATOM 679 O O . VAL A 1 91 ? -9.68 4.953 11.133 1 98.81 91 VAL A O 1
ATOM 682 N N . THR A 1 92 ? -9.805 7.133 11.133 1 98.62 92 THR A N 1
ATOM 683 C CA . THR A 1 92 ? -10.656 7.25 9.953 1 98.62 92 THR A CA 1
ATOM 684 C C . THR A 1 92 ? -9.859 7.785 8.766 1 98.62 92 THR A C 1
ATOM 686 O O . THR A 1 92 ? -9.242 8.852 8.859 1 98.62 92 THR A O 1
ATOM 689 N N . VAL A 1 93 ? -9.828 7.07 7.672 1 98 93 VAL A N 1
ATOM 690 C CA . VAL A 1 93 ? -9.062 7.422 6.484 1 98 93 VAL A CA 1
ATOM 691 C C . VAL A 1 93 ? -9.969 8.102 5.461 1 98 93 VAL A C 1
ATOM 693 O O . VAL A 1 93 ? -11.008 7.551 5.09 1 98 93 VAL A O 1
ATOM 696 N N . VAL A 1 94 ? -9.57 9.281 5.039 1 96.81 94 VAL A N 1
ATOM 697 C CA . VAL A 1 94 ? -10.375 9.969 4.031 1 96.81 94 VAL A CA 1
ATOM 698 C C . VAL A 1 94 ? -9.492 10.367 2.85 1 96.81 94 VAL A C 1
ATOM 700 O O . VAL A 1 94 ? -8.273 10.477 2.988 1 96.81 94 VAL A O 1
ATOM 703 N N . ASP A 1 95 ? -10.055 10.617 1.62 1 94.19 95 ASP A N 1
ATOM 704 C CA . ASP A 1 95 ? -9.312 10.828 0.383 1 94.19 95 ASP A CA 1
ATOM 705 C C . ASP A 1 95 ? -9.172 12.312 0.068 1 94.19 95 ASP A C 1
ATOM 707 O O . ASP A 1 95 ? -8.734 12.68 -1.022 1 94.19 95 ASP A O 1
ATOM 711 N N . GLY A 1 96 ? -9.391 13.133 0.969 1 93.69 96 GLY A N 1
ATOM 712 C CA . GLY A 1 96 ? -9.398 14.562 0.703 1 93.69 96 GLY A CA 1
ATOM 713 C C . GLY A 1 96 ? -8.008 15.164 0.642 1 93.69 96 GLY A C 1
ATOM 714 O O . GLY A 1 96 ? -7.109 14.734 1.363 1 93.69 96 GLY A O 1
ATOM 715 N N . ALA A 1 97 ? -7.863 16.172 -0.219 1 95.38 97 ALA A N 1
ATOM 716 C CA . ALA A 1 97 ? -6.668 17.016 -0.264 1 95.38 97 ALA A CA 1
ATOM 717 C C . ALA A 1 97 ? -6.785 18.188 0.692 1 95.38 97 ALA A C 1
ATOM 719 O O . ALA A 1 97 ? -7.895 18.578 1.083 1 95.38 97 ALA A O 1
ATOM 720 N N . ALA A 1 98 ? -5.641 18.75 1.015 1 95.69 98 ALA A N 1
ATOM 721 C CA . ALA A 1 98 ? -5.582 19.844 1.974 1 95.69 98 ALA A CA 1
ATOM 722 C C . ALA A 1 98 ? -6.516 20.984 1.562 1 95.69 98 ALA A C 1
ATOM 724 O O . ALA A 1 98 ? -7.227 21.547 2.4 1 95.69 98 ALA A O 1
ATOM 725 N N . GLN A 1 99 ? -6.578 21.266 0.314 1 93.19 99 GLN A N 1
ATOM 726 C CA . GLN A 1 99 ? -7.258 22.438 -0.21 1 93.19 99 GLN A CA 1
ATOM 727 C C . GLN A 1 99 ? -8.773 22.328 -0.048 1 93.19 99 GLN A C 1
ATOM 729 O O . GLN A 1 99 ? -9.453 23.328 0.178 1 93.19 99 GLN A O 1
ATOM 734 N N . ASP A 1 100 ? -9.281 21.125 -0.163 1 91.5 100 ASP A N 1
ATOM 735 C CA . ASP A 1 100 ? -10.734 20.984 -0.205 1 91.5 100 ASP A CA 1
ATOM 736 C C . ASP A 1 100 ? -11.227 19.969 0.809 1 91.5 100 ASP A C 1
ATOM 738 O O . ASP A 1 100 ? -12.344 19.453 0.693 1 91.5 100 ASP A O 1
ATOM 742 N N . LEU A 1 101 ? -10.406 19.688 1.695 1 95.75 101 LEU A N 1
ATOM 743 C CA . LEU A 1 101 ? -10.75 18.688 2.701 1 95.75 101 LEU A CA 1
ATOM 744 C C . LEU A 1 101 ? -11.945 19.156 3.535 1 95.75 101 LEU A C 1
ATOM 746 O O . LEU A 1 101 ? -11.977 20.281 4.012 1 95.75 101 LEU A O 1
ATOM 750 N N . ASP A 1 102 ? -12.945 18.281 3.623 1 95.31 102 ASP A N 1
ATOM 751 C CA . ASP A 1 102 ? -14.023 18.531 4.574 1 95.31 102 ASP A CA 1
ATOM 752 C C . ASP A 1 102 ? -13.539 18.359 6.012 1 95.31 102 ASP A C 1
ATOM 754 O O . ASP A 1 102 ? -13.227 17.25 6.438 1 95.31 102 ASP A O 1
ATOM 758 N N . LEU A 1 103 ? -13.508 19.422 6.75 1 97.62 103 LEU A N 1
ATOM 759 C CA . LEU A 1 103 ? -12.953 19.391 8.094 1 97.62 103 LEU A CA 1
ATOM 760 C C . LEU A 1 103 ? -14.047 19.172 9.133 1 97.62 103 LEU A C 1
ATOM 762 O O . LEU A 1 103 ? -15.156 19.688 9 1 97.62 103 LEU A O 1
ATOM 766 N N . PRO A 1 104 ? -13.711 18.453 10.172 1 96.81 104 PRO A N 1
ATOM 767 C CA . PRO A 1 104 ? -14.609 18.438 11.328 1 96.81 104 PRO A CA 1
ATOM 768 C C . PRO A 1 104 ? -14.797 19.828 11.953 1 96.81 104 PRO A C 1
ATOM 770 O O . PRO A 1 104 ? -13.961 20.703 11.75 1 96.81 104 PRO A O 1
ATOM 773 N N . GLU A 1 105 ? -15.812 19.953 12.719 1 97.62 105 GLU A N 1
ATOM 774 C CA . GLU A 1 105 ? -16.094 21.219 13.359 1 97.62 105 GLU A CA 1
ATOM 775 C C . GLU A 1 105 ? -15.055 21.547 14.43 1 97.62 105 GLU A C 1
ATOM 777 O O . GLU A 1 105 ? -14.781 22.719 14.695 1 97.62 105 GLU A O 1
ATOM 782 N N . ARG A 1 106 ? -14.57 20.531 15.039 1 98.25 106 ARG A N 1
ATOM 783 C CA . ARG A 1 106 ? -13.609 20.688 16.125 1 98.25 106 ARG A CA 1
ATOM 784 C C . ARG A 1 106 ? -12.406 19.766 15.93 1 98.25 106 ARG A C 1
ATOM 786 O O . ARG A 1 106 ? -12.555 18.625 15.484 1 98.25 106 ARG A O 1
ATOM 793 N N . LEU A 1 107 ? -11.289 20.266 16.188 1 98.56 107 LEU A N 1
ATOM 794 C CA . LEU A 1 107 ? -10.016 19.562 16.125 1 98.56 107 LEU A CA 1
ATOM 795 C C . LEU A 1 107 ? -9.195 19.812 17.391 1 98.56 107 LEU A C 1
ATOM 797 O O . LEU A 1 107 ? -9.297 20.875 18 1 98.56 107 LEU A O 1
ATOM 801 N N . SER A 1 108 ? -8.367 18.844 17.766 1 98.69 108 SER A N 1
ATOM 802 C CA . SER A 1 108 ? -7.516 19 18.938 1 98.69 108 SER A CA 1
ATOM 803 C C . SER A 1 108 ? -6.086 19.344 18.547 1 98.69 108 SER A C 1
ATOM 805 O O . SER A 1 108 ? -5.34 19.922 19.344 1 98.69 108 SER A O 1
ATOM 807 N N . ALA A 1 109 ? -5.703 18.969 17.359 1 98.75 109 ALA A N 1
ATOM 808 C CA . ALA A 1 109 ? -4.406 19.25 16.766 1 98.75 109 ALA A CA 1
ATOM 809 C C . ALA A 1 109 ? -4.395 18.922 15.281 1 98.75 109 ALA A C 1
ATOM 811 O O . ALA A 1 109 ? -5.258 18.172 14.805 1 98.75 109 ALA A O 1
ATOM 812 N N . VAL A 1 110 ? -3.467 19.438 14.594 1 98.81 110 VAL A N 1
ATOM 813 C CA . VAL A 1 110 ? -3.27 19.141 13.1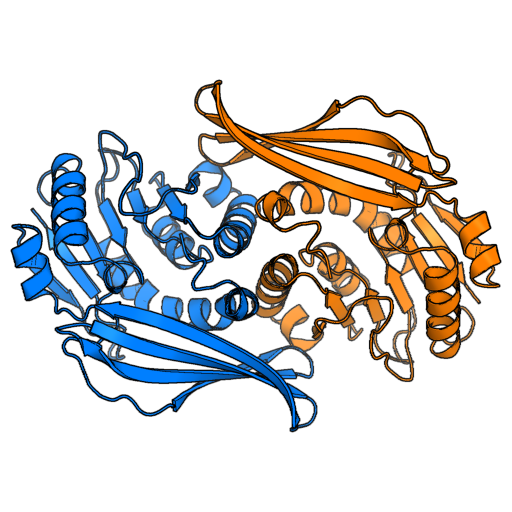8 1 98.81 110 VAL A CA 1
ATOM 814 C C . VAL A 1 110 ? -1.8 18.812 12.914 1 98.81 110 VAL A C 1
ATOM 816 O O . VAL A 1 110 ? -0.91 19.5 13.43 1 98.81 110 VAL A O 1
ATOM 819 N N . VAL A 1 111 ? -1.554 17.797 12.219 1 98.75 111 VAL A N 1
ATOM 820 C CA . VAL A 1 111 ? -0.208 17.406 11.805 1 98.75 111 VAL A CA 1
ATOM 821 C C . VAL A 1 111 ? -0.118 17.422 10.281 1 98.75 111 VAL A C 1
ATOM 823 O O . VAL A 1 111 ? -0.909 16.75 9.602 1 98.75 111 VAL A O 1
ATOM 826 N N . ILE A 1 112 ? 0.828 18.141 9.742 1 98.06 112 ILE A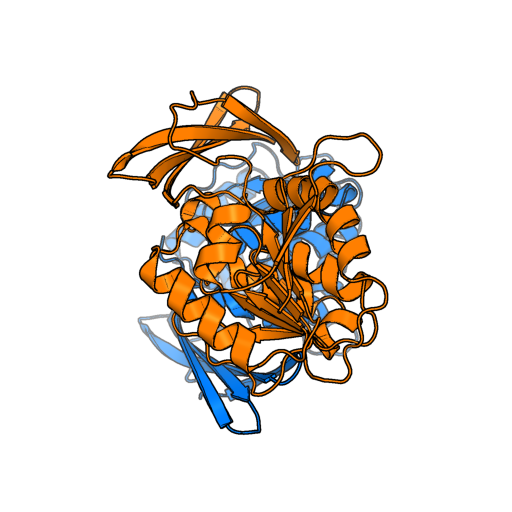 N 1
ATOM 827 C CA . ILE A 1 112 ? 1.039 18.297 8.305 1 98.06 112 ILE A CA 1
ATOM 828 C C . ILE A 1 112 ? 2.508 18.047 7.973 1 98.06 112 ILE A C 1
ATOM 830 O O . ILE A 1 112 ? 3.322 18.969 8 1 98.06 112 ILE A O 1
ATOM 834 N N . PHE A 1 113 ? 2.852 16.875 7.648 1 96.88 113 PHE A N 1
ATOM 835 C CA . PHE A 1 113 ? 4.215 16.516 7.285 1 96.88 113 PHE A CA 1
ATOM 836 C C . PHE A 1 113 ? 4.316 16.203 5.793 1 96.88 113 PHE A C 1
ATOM 838 O O . PHE A 1 113 ? 3.572 15.375 5.27 1 96.88 113 PHE A O 1
ATOM 845 N N . GLY A 1 114 ? 5.195 16.906 5.164 1 92.81 114 GLY A N 1
ATOM 846 C CA . GLY A 1 114 ? 5.48 16.625 3.762 1 92.81 114 GLY A CA 1
ATOM 847 C C . GLY A 1 114 ? 4.402 17.156 2.826 1 92.81 114 GLY A C 1
ATOM 848 O O . GLY A 1 114 ? 4.227 16.625 1.725 1 92.81 114 GLY A O 1
ATOM 849 N N . VAL A 1 115 ? 3.619 18.172 3.158 1 95.44 115 VAL A N 1
ATOM 850 C CA . VAL A 1 115 ? 2.459 18.562 2.359 1 95.44 115 VAL A CA 1
ATOM 851 C C . VAL A 1 115 ? 2.512 20.062 2.064 1 95.44 115 VAL A C 1
ATOM 853 O O . VAL A 1 115 ? 2.26 20.484 0.935 1 95.44 115 VAL A O 1
ATOM 856 N N . ALA A 1 116 ? 2.891 20.859 3.035 1 95.75 116 ALA A N 1
ATOM 857 C CA . ALA A 1 116 ? 2.697 22.312 2.973 1 95.75 116 ALA A CA 1
ATOM 858 C C . ALA A 1 116 ? 3.414 22.906 1.765 1 95.75 116 ALA A C 1
ATOM 860 O O . ALA A 1 116 ? 2.928 23.859 1.157 1 95.75 116 ALA A O 1
ATOM 861 N N . GLY A 1 117 ? 4.559 22.344 1.427 1 94.75 117 GLY A N 1
ATOM 862 C CA . GLY A 1 117 ? 5.328 22.875 0.309 1 94.75 117 GLY A CA 1
ATOM 863 C C . GLY A 1 117 ? 4.668 22.625 -1.035 1 94.75 117 GLY A C 1
ATOM 864 O O . GLY A 1 117 ? 5.051 23.234 -2.039 1 94.75 117 GLY A O 1
ATOM 865 N N . HIS A 1 118 ? 3.703 21.766 -1.155 1 94.62 118 HIS A N 1
ATOM 866 C CA . HIS A 1 118 ? 2.977 21.5 -2.393 1 94.62 118 HIS A CA 1
ATOM 867 C C . HIS A 1 118 ? 1.898 22.562 -2.625 1 94.62 118 HIS A C 1
ATOM 869 O O . HIS A 1 118 ? 1.311 22.625 -3.707 1 94.62 118 HIS A O 1
ATOM 875 N N . LEU A 1 119 ? 1.606 23.328 -1.622 1 95.44 119 LEU A N 1
ATOM 876 C CA . LEU A 1 119 ? 0.549 24.328 -1.683 1 95.44 119 LEU A CA 1
ATOM 877 C C . LEU A 1 119 ? 1.121 25.703 -2.027 1 95.44 119 LEU A C 1
ATOM 879 O O . LEU A 1 119 ? 2.197 26.078 -1.55 1 95.44 119 LEU A O 1
ATOM 883 N N . THR A 1 120 ? 0.341 26.422 -2.805 1 94.69 120 THR A N 1
ATOM 884 C CA . THR A 1 120 ? 0.682 27.828 -3.031 1 94.69 120 THR A CA 1
ATOM 885 C C . THR A 1 120 ? 0.44 28.656 -1.771 1 94.69 120 THR A C 1
ATOM 887 O O . THR A 1 120 ? -0.213 28.188 -0.835 1 94.69 120 THR A O 1
ATOM 890 N N . VAL A 1 121 ? 0.942 29.891 -1.809 1 94.62 121 VAL A N 1
ATOM 891 C CA . VAL A 1 121 ? 0.786 30.766 -0.651 1 94.62 121 VAL A CA 1
ATOM 892 C C . VAL A 1 121 ? -0.697 31 -0.379 1 94.62 121 VAL A C 1
ATOM 894 O O . VAL A 1 121 ? -1.167 30.812 0.746 1 94.62 121 VAL A O 1
ATOM 897 N N . PRO A 1 122 ? -1.515 31.312 -1.407 1 96.38 122 PRO A N 1
ATOM 898 C CA . PRO A 1 122 ? -2.938 31.516 -1.125 1 96.38 122 PRO A CA 1
ATOM 899 C C . PRO A 1 122 ? -3.619 30.266 -0.595 1 96.38 122 PRO A C 1
ATOM 901 O O . PRO A 1 122 ? -4.496 30.344 0.271 1 96.38 122 PRO A O 1
ATOM 904 N N . GLU A 1 123 ? -3.203 29.125 -1.065 1 96.75 123 GLU A N 1
ATOM 905 C CA . GLU A 1 123 ? -3.771 27.859 -0.594 1 96.75 123 GLU A CA 1
ATOM 906 C C . GLU A 1 123 ? -3.41 27.609 0.866 1 96.75 123 GLU A C 1
ATOM 908 O O . GLU A 1 123 ? -4.246 27.156 1.649 1 96.75 123 GLU A O 1
ATOM 913 N N . ARG A 1 124 ? -2.166 27.891 1.214 1 97.19 124 ARG A N 1
ATOM 914 C CA . ARG A 1 124 ? -1.742 27.734 2.6 1 97.19 124 ARG A CA 1
ATOM 915 C C . ARG A 1 124 ? -2.492 28.688 3.521 1 97.19 124 ARG A C 1
ATOM 917 O O . ARG A 1 124 ? -3.016 28.266 4.559 1 97.19 124 ARG A O 1
ATOM 924 N N . VAL A 1 125 ? -2.578 29.891 3.137 1 97.56 125 VAL A N 1
ATOM 925 C CA . VAL A 1 125 ? -3.262 30.891 3.945 1 97.56 125 VAL A CA 1
ATOM 926 C C . VAL A 1 125 ? -4.703 30.469 4.195 1 97.56 125 VAL A C 1
ATOM 928 O O . VAL A 1 125 ? -5.188 30.516 5.328 1 97.56 125 VAL A O 1
ATOM 931 N N . ALA A 1 126 ? -5.336 30.047 3.145 1 97.81 126 ALA A N 1
ATOM 932 C CA . ALA A 1 126 ? -6.711 29.578 3.273 1 97.81 126 ALA A CA 1
ATOM 933 C C . ALA A 1 126 ? -6.789 28.359 4.195 1 97.81 126 ALA A C 1
ATOM 935 O O . ALA A 1 126 ? -7.695 28.266 5.027 1 97.81 126 ALA A O 1
ATOM 936 N N . LEU A 1 127 ? -5.871 27.469 4.051 1 97.88 127 LEU A N 1
ATOM 937 C CA . LEU A 1 127 ? -5.844 26.266 4.867 1 97.88 127 LEU A CA 1
ATOM 938 C C . LEU A 1 127 ? -5.65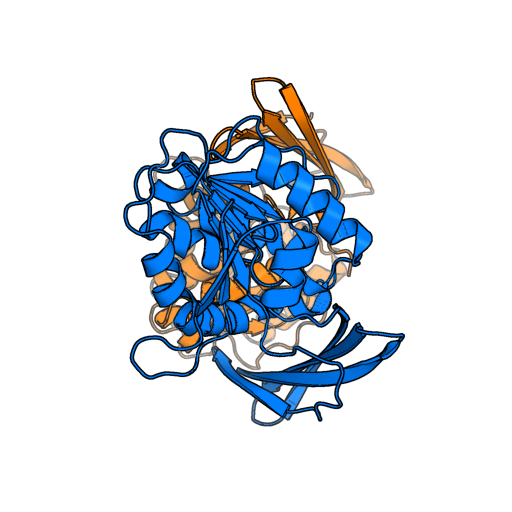6 26.609 6.34 1 97.88 127 LEU A C 1
ATOM 940 O O . LEU A 1 127 ? -6.391 26.109 7.195 1 97.88 127 LEU A O 1
ATOM 944 N N . TRP A 1 128 ? -4.699 27.5 6.641 1 97.44 128 TRP A N 1
ATOM 945 C CA . TRP A 1 128 ? -4.441 27.891 8.023 1 97.44 128 TRP A CA 1
ATOM 946 C C . TRP A 1 128 ? -5.684 28.5 8.656 1 97.44 128 TRP A C 1
ATOM 948 O O . TRP A 1 128 ? -6.031 28.172 9.797 1 97.44 128 TRP A O 1
ATOM 958 N N . LYS A 1 129 ? -6.277 29.344 7.91 1 96.62 129 LYS A N 1
ATOM 959 C CA . LYS A 1 129 ? -7.48 30 8.406 1 96.62 129 LYS A CA 1
ATOM 960 C C . LYS A 1 129 ? -8.57 28.984 8.734 1 96.62 129 LYS A C 1
ATOM 962 O O . LYS A 1 129 ? -9.18 29.047 9.805 1 96.62 129 LYS A O 1
ATOM 967 N N . ARG A 1 130 ? -8.797 28.062 7.852 1 97.88 130 ARG A N 1
ATOM 968 C CA . ARG A 1 130 ? -9.812 27.031 8.055 1 97.88 130 ARG A CA 1
ATOM 96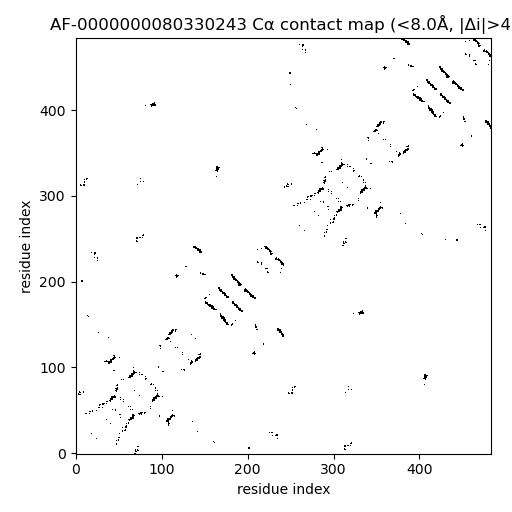9 C C . ARG A 1 130 ? -9.477 26.172 9.266 1 97.88 130 ARG A C 1
ATOM 971 O O . ARG A 1 130 ? -10.367 25.828 10.055 1 97.88 130 ARG A O 1
ATOM 978 N N . LEU A 1 131 ? -8.219 25.844 9.453 1 98.19 131 LEU A N 1
ATOM 979 C CA . LEU A 1 131 ? -7.793 25 10.57 1 98.19 131 LEU A CA 1
ATOM 980 C C . LEU A 1 131 ? -7.898 25.75 11.891 1 98.19 131 LEU A C 1
ATOM 982 O O . LEU A 1 131 ? -8.414 25.219 12.875 1 98.19 131 LEU A O 1
ATOM 986 N N . ALA A 1 132 ? -7.414 26.984 11.883 1 97.06 132 ALA A N 1
ATOM 987 C CA . ALA A 1 132 ? -7.43 27.797 13.086 1 97.06 132 ALA A CA 1
ATOM 988 C C . ALA A 1 132 ? -8.844 27.953 13.633 1 97.06 132 ALA A C 1
ATOM 990 O O . ALA A 1 132 ? -9.055 27.984 14.844 1 97.06 132 ALA A O 1
ATOM 991 N N . ALA A 1 133 ? -9.781 28.016 12.75 1 97.12 133 ALA A N 1
ATOM 992 C CA . ALA A 1 133 ? -11.18 28.203 13.125 1 97.12 133 ALA A CA 1
ATOM 993 C C . ALA A 1 133 ? -11.719 26.984 13.852 1 97.12 133 ALA A C 1
ATOM 995 O O . ALA A 1 133 ? -12.758 27.047 14.508 1 97.12 133 ALA A O 1
ATOM 996 N N . ARG A 1 134 ? -11.07 25.828 13.766 1 97.88 134 ARG A N 1
ATOM 997 C CA . ARG A 1 134 ? -11.578 24.562 14.297 1 97.88 134 ARG A CA 1
ATOM 998 C C . ARG A 1 134 ? -10.773 24.125 15.516 1 97.88 134 ARG A C 1
ATOM 1000 O O . ARG A 1 134 ? -11.094 23.109 16.156 1 97.88 134 ARG A O 1
ATOM 1007 N N . LEU A 1 135 ? -9.727 24.859 15.805 1 97.75 135 LEU A N 1
ATOM 1008 C CA . LEU A 1 135 ? -8.836 24.516 16.906 1 97.75 135 LEU A CA 1
ATOM 1009 C C . LEU A 1 135 ? -9.102 25.406 18.125 1 97.75 135 LEU A C 1
ATOM 1011 O O . LEU A 1 135 ? -9.336 26.609 17.984 1 97.75 135 LEU A O 1
ATOM 1015 N N . PRO A 1 136 ? -9.109 24.859 19.359 1 97.12 136 PRO A N 1
ATOM 1016 C CA . PRO A 1 136 ? -9.117 25.719 20.547 1 97.12 136 PRO A CA 1
ATOM 1017 C C . PRO A 1 136 ? -7.816 26.5 20.719 1 97.12 136 PRO A C 1
ATOM 1019 O O . PRO A 1 136 ? -6.805 26.172 20.094 1 97.12 136 PRO A O 1
ATOM 1022 N N . ASP A 1 137 ? -7.848 27.5 21.547 1 95.38 137 ASP A N 1
ATOM 1023 C CA . ASP A 1 137 ? -6.645 28.281 21.828 1 95.38 137 ASP A CA 1
ATOM 1024 C C . ASP A 1 137 ? -5.535 27.391 22.375 1 95.38 137 ASP A C 1
ATOM 1026 O O . ASP A 1 137 ? -5.793 26.516 23.219 1 95.38 137 ASP A O 1
ATOM 1030 N N . GLY A 1 138 ? -4.359 27.531 21.812 1 95.31 138 GLY A N 1
ATOM 1031 C CA . GLY A 1 138 ? -3.211 26.797 22.312 1 95.31 138 GLY A CA 1
ATOM 1032 C C . GLY A 1 138 ? -2.986 25.469 21.594 1 95.31 138 GLY A C 1
ATOM 1033 O O . GLY A 1 138 ? -1.924 24.859 21.719 1 95.31 138 GLY A O 1
ATOM 1034 N N . ALA A 1 139 ? -3.994 24.984 20.875 1 97.12 139 ALA A N 1
ATOM 1035 C CA . ALA A 1 139 ? -3.838 23.719 20.141 1 97.12 139 ALA A CA 1
ATOM 1036 C C . ALA A 1 139 ? -2.887 23.891 18.969 1 97.12 139 ALA A C 1
ATOM 1038 O O . ALA A 1 139 ? -2.939 24.906 18.25 1 97.12 139 ALA A O 1
ATOM 1039 N N . PRO A 1 140 ? -2.092 22.953 18.688 1 97.94 140 PRO A N 1
ATOM 1040 C CA . PRO A 1 140 ? -1.008 23.156 17.719 1 97.94 140 PRO A CA 1
ATOM 1041 C C . PRO A 1 140 ? -1.383 22.688 16.312 1 97.94 140 PRO A C 1
ATOM 1043 O O . PRO A 1 140 ? -2.16 21.75 16.156 1 97.94 140 PRO A O 1
ATOM 1046 N N . ILE A 1 141 ? -0.852 23.359 15.352 1 98.31 141 ILE A N 1
ATOM 1047 C CA . ILE A 1 141 ? -0.604 22.859 14.008 1 98.31 141 ILE A CA 1
ATOM 1048 C C . ILE A 1 141 ? 0.88 22.531 13.844 1 98.31 141 ILE A C 1
ATOM 1050 O O . ILE A 1 141 ? 1.726 23.422 13.906 1 98.31 141 ILE A O 1
ATOM 1054 N N . VAL A 1 142 ? 1.221 21.281 13.672 1 98.12 142 VAL A N 1
ATOM 1055 C CA . VAL A 1 142 ? 2.607 20.844 13.555 1 98.12 142 VAL A CA 1
ATOM 1056 C C . VAL A 1 142 ? 2.957 20.625 12.086 1 98.12 142 VAL A C 1
ATOM 1058 O O . VAL A 1 142 ? 2.332 19.797 11.414 1 98.12 142 VAL A O 1
ATOM 1061 N N . VAL A 1 143 ? 3.963 21.328 11.586 1 97.31 143 VAL A N 1
ATOM 1062 C CA . VAL A 1 143 ? 4.297 21.312 10.164 1 97.31 143 VAL A CA 1
ATOM 1063 C C . VAL A 1 143 ? 5.762 20.922 9.977 1 97.31 143 VAL A C 1
ATOM 1065 O O . VAL A 1 143 ? 6.645 21.469 10.641 1 97.31 143 VAL A O 1
ATOM 1068 N N . GLU A 1 144 ? 5.98 20.031 9.094 1 93.94 144 GLU A N 1
ATOM 1069 C CA . GLU A 1 144 ? 7.355 19.734 8.703 1 93.94 144 GLU A CA 1
ATOM 1070 C C . GLU A 1 144 ? 7.82 20.656 7.574 1 93.94 144 GLU A C 1
ATOM 1072 O O . GLU A 1 144 ? 7.105 20.844 6.59 1 93.94 144 GLU A O 1
ATOM 1077 N N . LEU A 1 145 ? 8.984 21.266 7.609 1 86.94 145 LEU A N 1
ATOM 1078 C CA . LEU A 1 145 ? 9.484 22.266 6.684 1 86.94 145 LEU A CA 1
ATOM 1079 C C . LEU A 1 145 ? 10.445 21.656 5.672 1 86.94 145 LEU A C 1
ATOM 1081 O O . LEU A 1 145 ? 10.688 22.234 4.609 1 86.94 145 LEU A O 1
ATOM 1085 N N . MET A 1 146 ? 10.953 20.516 5.688 1 79.5 146 MET A N 1
ATOM 1086 C CA . MET A 1 146 ? 11.836 19.734 4.816 1 79.5 146 MET A CA 1
ATOM 1087 C C . MET A 1 146 ? 13.188 20.422 4.676 1 79.5 146 MET A C 1
ATOM 1089 O O . MET A 1 146 ? 13.961 20.109 3.766 1 79.5 146 MET A O 1
ATOM 1093 N N . GLY A 1 147 ? 13.477 21.422 5.383 1 77.88 147 GLY A N 1
ATOM 1094 C CA . GLY A 1 147 ? 14.805 22 5.543 1 77.88 147 GLY A CA 1
ATOM 1095 C C . GLY A 1 147 ? 15.195 22.922 4.406 1 77.88 147 GLY A C 1
ATOM 1096 O O . GLY A 1 147 ? 16.375 23.188 4.184 1 77.88 147 GLY A O 1
ATOM 1097 N N . VAL A 1 148 ? 14.344 23.25 3.545 1 83.19 148 VAL A N 1
ATOM 1098 C CA . VAL A 1 148 ? 14.633 24.172 2.459 1 83.19 148 VAL A CA 1
ATOM 1099 C C . VAL A 1 148 ? 13.789 25.438 2.629 1 83.19 148 VAL A C 1
ATOM 1101 O O . VAL A 1 148 ? 12.609 25.453 2.289 1 83.19 148 VAL A O 1
ATOM 1104 N N . SER A 1 149 ? 14.43 26.531 3.014 1 86.75 149 SER A N 1
ATOM 1105 C CA . SER A 1 149 ? 13.711 27.766 3.328 1 86.75 149 SER A CA 1
ATOM 1106 C C . SER A 1 149 ? 13.766 28.75 2.162 1 86.75 149 SER A C 1
ATOM 1108 O O . SER A 1 149 ? 13.055 29.75 2.16 1 86.75 149 SER A O 1
ATOM 1110 N N . SER A 1 150 ? 14.625 28.516 1.191 1 91.25 150 SER A N 1
ATOM 1111 C CA . SER A 1 150 ? 14.711 29.281 -0.039 1 91.25 150 SER A CA 1
ATOM 1112 C C . SER A 1 150 ? 15.156 28.422 -1.212 1 91.25 150 SER A C 1
ATOM 1114 O O . SER A 1 150 ? 15.867 27.438 -1.022 1 91.25 150 SER A O 1
ATOM 1116 N N . PRO A 1 151 ? 14.727 28.891 -2.369 1 94.62 151 PRO A N 1
ATOM 1117 C CA . PRO A 1 151 ? 15.117 28.078 -3.529 1 94.62 151 PRO A CA 1
ATOM 1118 C C . PRO A 1 151 ? 16.625 28.016 -3.727 1 94.62 151 PRO A C 1
ATOM 1120 O O . PRO A 1 151 ? 17.328 29.016 -3.525 1 94.62 151 PRO A O 1
ATOM 1123 N N . ARG A 1 152 ? 17.125 26.906 -3.998 1 95.38 152 ARG A N 1
ATOM 1124 C CA . ARG A 1 152 ? 18.531 26.688 -4.258 1 95.38 152 ARG A CA 1
ATOM 1125 C C . ARG A 1 152 ? 18.734 25.438 -5.109 1 95.38 152 ARG A C 1
ATOM 1127 O O . ARG A 1 152 ? 17.828 24.625 -5.266 1 95.38 152 ARG A O 1
ATOM 1134 N N . VAL A 1 153 ? 19.938 25.375 -5.664 1 96.81 153 VAL A N 1
ATOM 1135 C CA . VAL A 1 153 ? 20.266 24.172 -6.414 1 96.81 153 VAL A CA 1
ATOM 1136 C C . VAL A 1 153 ? 20.734 23.078 -5.457 1 96.81 153 VAL A C 1
ATOM 1138 O O . VAL A 1 153 ? 21.578 23.312 -4.598 1 96.81 153 VAL A O 1
ATOM 1141 N N . ILE A 1 154 ? 20.156 21.984 -5.477 1 95.81 154 ILE A N 1
ATOM 1142 C CA . ILE A 1 154 ? 20.578 20.766 -4.785 1 95.81 154 ILE A CA 1
ATOM 1143 C C . ILE A 1 154 ? 20.969 19.703 -5.809 1 95.81 154 ILE A C 1
ATOM 1145 O O . ILE A 1 154 ? 20.094 19.109 -6.453 1 95.81 154 ILE A O 1
ATOM 1149 N N . PRO A 1 155 ? 22.234 19.469 -6.016 1 96.88 155 PRO A N 1
ATOM 1150 C CA . PRO A 1 155 ? 22.625 18.406 -6.945 1 96.88 155 PRO A CA 1
ATOM 1151 C C . PRO A 1 155 ? 22.078 17.047 -6.527 1 96.88 155 PRO A C 1
ATOM 1153 O O . PRO A 1 155 ? 21.875 16.781 -5.336 1 96.88 155 PRO A O 1
ATOM 1156 N N . PRO A 1 156 ? 21.781 16.234 -7.531 1 96.94 156 PRO A N 1
ATOM 1157 C CA . PRO A 1 156 ? 21.312 14.898 -7.16 1 96.94 156 PRO A CA 1
ATOM 1158 C C . PRO A 1 156 ? 22.266 14.188 -6.199 1 96.94 156 PRO A C 1
ATOM 1160 O O . PRO A 1 156 ? 23.469 14.133 -6.449 1 96.94 156 PRO A O 1
ATOM 1163 N N . VAL A 1 157 ? 21.75 13.734 -5.125 1 97.25 157 VAL A N 1
ATOM 1164 C CA . VAL A 1 157 ? 22.516 13.008 -4.121 1 97.25 157 VAL A CA 1
ATOM 1165 C C . VAL A 1 157 ? 21.797 11.711 -3.758 1 97.25 157 VAL A C 1
ATOM 1167 O O . VAL A 1 157 ? 20.578 11.656 -3.74 1 97.25 157 VAL A O 1
ATOM 1170 N N . MET A 1 158 ? 22.578 10.656 -3.527 1 97.62 158 MET A N 1
ATOM 1171 C CA . MET A 1 158 ? 22 9.43 -2.988 1 97.62 158 MET A CA 1
ATOM 1172 C C . MET A 1 158 ? 21.594 9.617 -1.529 1 97.62 158 MET A C 1
ATOM 1174 O O . MET A 1 158 ? 22.438 9.766 -0.657 1 97.62 158 MET A O 1
ATOM 1178 N N . SER A 1 159 ? 20.328 9.555 -1.254 1 95.88 159 SER A N 1
ATOM 1179 C CA . SER A 1 159 ? 19.844 9.891 0.076 1 95.88 159 SER A CA 1
ATOM 1180 C C . SER A 1 159 ? 19.422 8.641 0.844 1 95.88 159 SER A C 1
ATOM 1182 O O . SER A 1 159 ? 19.203 8.695 2.059 1 95.88 159 SER A O 1
ATOM 1184 N N . LEU A 1 160 ? 19.312 7.547 0.16 1 96.88 160 LEU A N 1
ATOM 1185 C CA . LEU A 1 160 ? 18.953 6.277 0.79 1 96.88 160 LEU A CA 1
ATOM 1186 C C . LEU A 1 160 ? 19.516 5.102 -0.001 1 96.88 160 LEU A C 1
ATOM 1188 O O . LEU A 1 160 ? 19.516 5.113 -1.234 1 96.88 160 LEU A O 1
ATOM 1192 N N . ARG A 1 161 ? 20 4.102 0.658 1 97.75 161 ARG A N 1
ATOM 1193 C CA . ARG A 1 161 ? 20.406 2.803 0.122 1 97.75 161 ARG A CA 1
ATOM 1194 C C . ARG A 1 161 ? 19.938 1.67 1.034 1 97.75 161 ARG A C 1
ATOM 1196 O O . ARG A 1 161 ? 20.312 1.621 2.209 1 97.75 161 ARG A O 1
ATOM 1203 N N . GLU A 1 162 ? 19.078 0.871 0.545 1 97.75 162 GLU A N 1
ATOM 1204 C CA . GLU A 1 162 ? 18.516 -0.233 1.314 1 97.75 162 GLU A CA 1
ATOM 1205 C C . GLU A 1 162 ? 18.562 -1.538 0.525 1 97.75 162 GLU A C 1
ATOM 1207 O O . GLU A 1 162 ? 18.609 -1.522 -0.706 1 97.75 162 GLU A O 1
ATOM 1212 N N . VAL A 1 163 ? 18.594 -2.672 1.262 1 97.88 163 VAL A N 1
ATOM 1213 C CA . VAL A 1 163 ? 18.594 -3.988 0.63 1 97.88 163 VAL A CA 1
ATOM 1214 C C . VAL A 1 163 ? 17.344 -4.758 1.027 1 97.88 163 VAL A C 1
ATOM 1216 O O . VAL A 1 163 ? 16.984 -4.809 2.207 1 97.88 163 VAL A O 1
ATOM 1219 N N . ILE A 1 164 ? 16.641 -5.277 0.128 1 98.06 164 ILE A N 1
ATOM 1220 C CA . ILE A 1 164 ? 15.547 -6.223 0.295 1 98.06 164 ILE A CA 1
ATOM 1221 C C . ILE A 1 164 ? 15.766 -7.438 -0.602 1 98.06 164 ILE A C 1
ATOM 1223 O O . ILE A 1 164 ? 15.859 -7.309 -1.824 1 98.06 164 ILE A O 1
ATOM 1227 N N . GLY A 1 165 ? 15.773 -8.641 0.023 1 97.94 165 GLY A N 1
ATOM 1228 C CA . GLY A 1 165 ? 16.141 -9.828 -0.743 1 97.94 165 GLY A CA 1
ATOM 1229 C C . GLY A 1 165 ? 17.453 -9.68 -1.475 1 97.94 165 GLY A C 1
ATOM 1230 O O . GLY A 1 165 ? 18.469 -9.312 -0.874 1 97.94 165 GLY A O 1
ATOM 1231 N N . HIS A 1 166 ? 17.406 -9.852 -2.812 1 97.69 166 HIS A N 1
ATOM 1232 C CA . HIS A 1 166 ? 18.625 -9.828 -3.617 1 97.69 166 HIS A CA 1
ATOM 1233 C C . HIS A 1 166 ? 18.734 -8.523 -4.395 1 97.69 166 HIS A C 1
ATOM 1235 O O . HIS A 1 166 ? 19.438 -8.461 -5.406 1 97.69 166 HIS A O 1
ATOM 1241 N N . GLN A 1 167 ? 18.047 -7.543 -3.898 1 98.25 167 GLN A N 1
ATOM 1242 C CA . GLN A 1 167 ? 18.078 -6.266 -4.602 1 98.25 167 GLN A CA 1
ATOM 1243 C C . GLN A 1 167 ? 18.5 -5.137 -3.67 1 98.25 167 GLN A C 1
ATOM 1245 O O . GLN A 1 167 ? 18.188 -5.16 -2.477 1 98.25 167 GLN A O 1
ATOM 1250 N N . THR A 1 168 ? 19.203 -4.242 -4.246 1 98.38 168 THR A N 1
ATOM 1251 C CA . THR A 1 168 ? 19.516 -2.988 -3.578 1 98.38 168 THR A CA 1
ATOM 1252 C C . THR A 1 168 ? 18.703 -1.839 -4.16 1 98.38 168 THR A C 1
ATOM 1254 O O . THR A 1 168 ? 18.562 -1.729 -5.379 1 98.38 168 THR A O 1
ATOM 1257 N N . TYR A 1 169 ? 18.203 -1.044 -3.316 1 98 169 TYR A N 1
ATOM 1258 C CA . TYR A 1 169 ? 17.438 0.129 -3.701 1 98 169 TYR A CA 1
ATOM 1259 C C . TYR A 1 169 ? 18.172 1.413 -3.336 1 98 169 TYR A C 1
ATOM 1261 O O . TYR A 1 169 ? 18.562 1.604 -2.184 1 98 169 TYR A O 1
ATOM 1269 N N . GLU A 1 170 ? 18.328 2.223 -4.328 1 98.19 170 GLU A N 1
ATOM 1270 C CA . GLU A 1 170 ? 18.906 3.545 -4.102 1 98.19 170 GLU A CA 1
ATOM 1271 C C . GLU A 1 170 ? 17.891 4.645 -4.406 1 98.19 170 GLU A C 1
ATOM 1273 O O . GLU A 1 170 ? 17.188 4.586 -5.41 1 98.19 170 GLU A O 1
ATOM 1278 N N . TRP A 1 171 ? 17.844 5.57 -3.582 1 97.44 171 TRP A N 1
ATOM 1279 C CA . TRP A 1 171 ? 17.031 6.762 -3.805 1 97.44 171 TRP A CA 1
ATOM 1280 C C . TRP A 1 171 ? 17.922 7.996 -3.967 1 97.44 171 TRP A C 1
ATOM 1282 O O . TRP A 1 171 ? 18.766 8.281 -3.115 1 97.44 171 TRP A O 1
ATOM 1292 N N . TRP A 1 172 ? 17.719 8.648 -5.086 1 97.06 172 TRP A N 1
ATOM 1293 C CA . TRP A 1 172 ? 18.422 9.891 -5.391 1 97.06 172 TRP A CA 1
ATOM 1294 C C . TRP A 1 172 ? 17.438 11.062 -5.453 1 97.06 172 TRP A C 1
ATOM 1296 O O . TRP A 1 172 ? 16.344 10.938 -6 1 97.06 172 TRP A O 1
ATOM 1306 N N . ILE A 1 173 ? 17.891 12.172 -4.914 1 95.62 173 ILE A N 1
ATOM 1307 C CA . ILE A 1 173 ? 17.016 13.344 -4.941 1 95.62 173 ILE A CA 1
ATOM 1308 C C . ILE A 1 173 ? 17.859 14.594 -5.23 1 95.62 173 ILE A C 1
ATOM 1310 O O . ILE A 1 173 ? 18.984 14.719 -4.738 1 95.62 173 ILE A O 1
ATOM 1314 N N . GLY A 1 174 ? 17.375 15.414 -6.094 1 96.5 174 GLY A N 1
ATOM 1315 C CA . GLY A 1 174 ? 17.906 16.734 -6.406 1 96.5 174 GLY A CA 1
ATOM 1316 C C . GLY A 1 174 ? 16.828 17.781 -6.582 1 96.5 174 GLY A C 1
ATOM 1317 O O . GLY A 1 174 ? 15.633 17.469 -6.574 1 96.5 174 GLY A O 1
ATOM 1318 N N . GLY A 1 175 ? 17.297 19.016 -6.594 1 96.44 175 GLY A N 1
ATOM 1319 C CA . GLY A 1 175 ? 16.344 20.109 -6.742 1 96.44 175 GLY A CA 1
ATOM 1320 C C . GLY A 1 175 ? 16.953 21.312 -7.43 1 96.44 175 GLY A C 1
ATOM 1321 O O . GLY A 1 175 ? 18.172 21.516 -7.41 1 96.44 175 GLY A O 1
ATOM 1322 N N . GLU A 1 176 ? 16.062 22.078 -8.086 1 97.75 176 GLU A N 1
ATOM 1323 C CA . GLU A 1 176 ? 16.453 23.328 -8.711 1 97.75 176 GLU A CA 1
ATOM 1324 C C . GLU A 1 176 ? 15.367 24.391 -8.539 1 97.75 176 GLU A C 1
ATOM 1326 O O . GLU A 1 176 ? 14.18 24.078 -8.578 1 97.75 176 GLU A O 1
ATOM 1331 N N . PRO A 1 177 ? 15.812 25.594 -8.422 1 97.38 177 PRO A N 1
ATOM 1332 C CA . PRO A 1 177 ? 14.82 26.672 -8.328 1 97.38 177 PRO A CA 1
ATOM 1333 C C . PRO A 1 177 ? 13.961 26.781 -9.586 1 97.38 177 PRO A C 1
ATOM 1335 O O . PRO A 1 177 ? 14.453 26.562 -10.695 1 97.38 177 PRO A O 1
ATOM 1338 N N . THR A 1 178 ? 12.812 27.062 -9.383 1 95.81 178 THR A N 1
ATOM 1339 C CA . THR A 1 178 ? 11.938 27.438 -10.484 1 95.81 178 THR A CA 1
ATOM 1340 C C . THR A 1 178 ? 11.5 28.891 -10.367 1 95.81 178 THR A C 1
ATOM 1342 O O . THR A 1 178 ? 12.336 29.797 -10.32 1 95.81 178 THR A O 1
ATOM 1345 N N . GLU A 1 179 ? 10.219 29.203 -10.32 1 92.25 179 GLU A N 1
ATOM 1346 C CA . GLU A 1 179 ? 9.758 30.578 -10.203 1 92.25 179 GLU A CA 1
ATOM 1347 C C . GLU A 1 179 ? 9.461 30.953 -8.75 1 92.25 179 GLU A C 1
ATOM 1349 O O . GLU A 1 179 ? 8.875 30.156 -8.016 1 92.25 179 GLU A O 1
ATOM 1354 N N . GLY A 1 180 ? 9.914 32.156 -8.391 1 92.56 180 GLY A N 1
ATOM 1355 C CA . GLY A 1 180 ? 9.586 32.656 -7.066 1 92.56 180 GLY A CA 1
ATOM 1356 C C . GLY A 1 180 ? 10.203 31.844 -5.949 1 92.56 180 GLY A C 1
ATOM 1357 O O . GLY A 1 180 ? 11.414 31.609 -5.934 1 92.56 180 GLY A O 1
ATOM 1358 N N . ASP A 1 181 ? 9.383 31.375 -5.055 1 93.12 181 ASP A N 1
ATOM 1359 C CA . ASP A 1 181 ? 9.836 30.609 -3.898 1 93.12 181 ASP A CA 1
ATOM 1360 C C . ASP A 1 181 ? 9.766 29.109 -4.172 1 93.12 181 ASP A C 1
ATOM 1362 O O . ASP A 1 181 ? 9.836 28.297 -3.246 1 93.12 181 ASP A O 1
ATOM 1366 N N . ALA A 1 182 ? 9.664 28.719 -5.348 1 95.69 182 ALA A N 1
ATOM 1367 C CA . ALA A 1 182 ? 9.414 27.312 -5.68 1 95.69 182 ALA A CA 1
ATOM 1368 C C . ALA A 1 182 ? 10.688 26.641 -6.195 1 95.69 182 ALA A C 1
ATOM 1370 O O . ALA A 1 182 ? 11.578 27.312 -6.719 1 95.69 182 ALA A O 1
ATOM 1371 N N . MET A 1 183 ? 10.742 25.375 -5.891 1 96.31 183 MET A N 1
ATOM 1372 C CA . MET A 1 183 ? 11.75 24.469 -6.422 1 96.31 183 MET A CA 1
ATOM 1373 C C . MET A 1 183 ? 11.102 23.266 -7.098 1 96.31 183 MET A C 1
ATOM 1375 O O . MET A 1 183 ? 9.992 22.875 -6.738 1 96.31 183 MET A O 1
ATOM 1379 N N . ARG A 1 184 ? 11.727 22.812 -8.094 1 96.62 184 ARG A N 1
ATOM 1380 C CA . ARG A 1 184 ? 11.375 21.516 -8.664 1 96.62 184 ARG A CA 1
ATOM 1381 C C . ARG A 1 184 ? 12.312 20.438 -8.148 1 96.62 184 ARG A C 1
ATOM 1383 O O . ARG A 1 184 ? 13.523 20.484 -8.375 1 96.62 184 ARG A O 1
ATOM 1390 N N . PHE A 1 185 ? 11.82 19.469 -7.441 1 94.5 185 PHE A N 1
ATOM 1391 C CA . PHE A 1 185 ? 12.586 18.328 -6.977 1 94.5 185 PHE A CA 1
ATOM 1392 C C . PHE A 1 185 ? 12.461 17.156 -7.945 1 94.5 185 PHE A C 1
ATOM 1394 O O . PHE A 1 185 ? 11.391 16.906 -8.492 1 94.5 185 PHE A O 1
ATOM 1401 N N . THR A 1 186 ? 13.531 16.531 -8.172 1 95 186 THR A N 1
ATOM 1402 C CA . THR A 1 186 ? 13.555 15.289 -8.953 1 95 186 THR A CA 1
ATOM 1403 C C . THR A 1 186 ? 14.031 14.117 -8.102 1 95 186 THR A C 1
ATOM 1405 O O . THR A 1 186 ? 15.078 14.203 -7.457 1 95 186 THR A O 1
ATOM 1408 N N . THR A 1 187 ? 13.242 13.164 -8.055 1 94.19 187 THR A N 1
ATOM 1409 C CA . THR A 1 187 ? 13.594 11.938 -7.348 1 94.19 187 THR A CA 1
ATOM 1410 C C . THR A 1 187 ? 13.797 10.781 -8.32 1 94.19 187 THR A C 1
ATOM 1412 O O . THR A 1 187 ? 13.078 10.672 -9.32 1 94.19 187 THR A O 1
ATOM 1415 N N . THR A 1 188 ? 14.797 10.008 -8.109 1 95.81 188 THR A N 1
ATOM 1416 C CA . THR A 1 188 ? 15.078 8.828 -8.922 1 95.81 188 THR A CA 1
ATOM 1417 C C . THR A 1 188 ? 15.352 7.617 -8.039 1 95.81 188 THR A C 1
ATOM 1419 O O . THR A 1 188 ? 16.203 7.668 -7.152 1 95.81 188 THR A O 1
ATOM 1422 N N . TRP A 1 189 ? 14.625 6.59 -8.281 1 96.56 189 TRP A N 1
ATOM 1423 C CA . TRP A 1 189 ? 14.906 5.305 -7.66 1 96.56 189 TRP A CA 1
ATOM 1424 C C . TRP A 1 189 ? 15.633 4.375 -8.625 1 96.56 189 TRP A C 1
ATOM 1426 O O . TRP A 1 189 ? 15.234 4.246 -9.789 1 96.56 189 TRP A O 1
ATOM 1436 N N . LYS A 1 190 ? 16.656 3.77 -8.156 1 97.62 190 LYS A N 1
ATOM 1437 C CA . LYS A 1 190 ? 17.344 2.713 -8.883 1 97.62 190 LYS A CA 1
ATOM 1438 C C . LYS A 1 190 ? 17.25 1.383 -8.141 1 97.62 190 LYS A C 1
ATOM 1440 O O . LYS A 1 190 ? 17.484 1.323 -6.934 1 97.62 190 LYS A O 1
ATOM 1445 N N . VAL A 1 191 ? 16.844 0.395 -8.812 1 97.62 191 VAL A N 1
ATOM 1446 C CA . VAL A 1 191 ? 16.875 -0.971 -8.297 1 97.62 191 VAL A CA 1
ATOM 1447 C C . VAL A 1 191 ? 18.078 -1.72 -8.891 1 97.62 191 VAL A C 1
ATOM 1449 O O . VAL A 1 191 ? 18.203 -1.812 -10.117 1 97.62 191 VAL A O 1
ATOM 1452 N N . LEU A 1 192 ? 18.875 -2.162 -8.047 1 98.25 192 LEU A N 1
ATOM 1453 C CA . LEU A 1 192 ? 20.078 -2.883 -8.492 1 98.25 192 LEU A CA 1
ATOM 1454 C C . LEU A 1 192 ? 19.953 -4.367 -8.164 1 98.25 192 LEU A C 1
ATOM 1456 O O . LEU A 1 192 ? 19.484 -4.734 -7.09 1 98.25 192 LEU A O 1
ATOM 1460 N N . ARG A 1 193 ? 20.344 -5.16 -9.047 1 95.94 193 ARG A N 1
ATOM 1461 C CA . ARG A 1 193 ? 20.5 -6.602 -8.883 1 95.94 193 ARG A CA 1
ATOM 1462 C C . ARG A 1 193 ? 21.875 -7.059 -9.344 1 95.94 193 ARG A C 1
ATOM 1464 O O . ARG A 1 193 ? 22.297 -6.75 -10.461 1 95.94 193 ARG A O 1
ATOM 1471 N N . ASP A 1 194 ? 22.562 -7.754 -8.477 1 94.44 194 ASP A N 1
ATOM 1472 C CA . ASP A 1 194 ? 23.906 -8.211 -8.773 1 94.44 194 ASP A CA 1
ATOM 1473 C C . ASP A 1 194 ? 24.797 -7.051 -9.242 1 94.44 194 ASP A C 1
ATOM 1475 O O . ASP A 1 194 ? 25.516 -7.176 -10.234 1 94.44 194 ASP A O 1
ATOM 1479 N N . GLY A 1 195 ? 24.562 -5.91 -8.656 1 93.38 195 GLY A N 1
ATOM 1480 C CA . GLY A 1 195 ? 25.422 -4.75 -8.867 1 93.38 195 GLY A CA 1
ATOM 1481 C C . GLY A 1 195 ? 25.031 -3.947 -10.102 1 93.38 195 GLY A C 1
ATOM 1482 O O . GLY A 1 195 ? 25.656 -2.922 -10.391 1 93.38 195 GLY A O 1
ATOM 1483 N N . ARG A 1 196 ? 23.984 -4.402 -10.758 1 97.12 196 ARG A N 1
ATOM 1484 C CA . ARG A 1 196 ? 23.547 -3.705 -11.961 1 97.12 196 ARG A CA 1
ATOM 1485 C C . ARG A 1 196 ? 22.172 -3.096 -11.766 1 97.12 196 ARG A C 1
ATOM 1487 O O . ARG A 1 196 ? 21.297 -3.711 -11.148 1 97.12 196 ARG A O 1
ATOM 1494 N N . THR A 1 197 ? 22.016 -1.865 -12.383 1 97.5 197 THR A N 1
ATOM 1495 C CA . THR A 1 197 ? 20.688 -1.261 -12.336 1 97.5 197 THR A CA 1
ATOM 1496 C C . THR A 1 197 ? 19.719 -2.006 -13.258 1 97.5 197 THR A C 1
ATOM 1498 O O . THR A 1 197 ? 19.938 -2.064 -14.469 1 97.5 197 THR A O 1
ATOM 1501 N N . VAL A 1 198 ? 18.719 -2.561 -12.719 1 95.75 198 VAL A N 1
ATOM 1502 C CA . VAL A 1 198 ? 17.766 -3.33 -13.516 1 95.75 198 VAL A CA 1
ATOM 1503 C C . VAL A 1 198 ? 16.484 -2.531 -13.703 1 95.75 198 VAL A C 1
ATOM 1505 O O . VAL A 1 198 ? 15.656 -2.873 -14.547 1 95.75 198 VAL A O 1
ATOM 1508 N N . ARG A 1 199 ? 16.328 -1.511 -12.961 1 94.94 199 ARG A N 1
ATOM 1509 C CA . ARG A 1 199 ? 15.141 -0.661 -13.062 1 94.94 199 ARG A CA 1
ATOM 1510 C C . ARG A 1 199 ? 15.422 0.738 -12.523 1 94.94 199 ARG A C 1
ATOM 1512 O O . ARG A 1 199 ? 16.125 0.893 -11.523 1 94.94 199 ARG A O 1
ATOM 1519 N N . GLU A 1 200 ? 14.906 1.721 -13.148 1 95.56 200 GLU A N 1
ATOM 1520 C CA . GLU A 1 200 ? 14.977 3.111 -12.711 1 95.56 200 GLU A CA 1
ATOM 1521 C C . GLU A 1 200 ? 13.617 3.793 -12.828 1 95.56 200 GLU A C 1
ATOM 1523 O O . GLU A 1 200 ? 12.922 3.629 -13.836 1 95.56 200 GLU A O 1
ATOM 1528 N N . VAL A 1 201 ? 13.203 4.434 -11.812 1 93.31 201 VAL A N 1
ATOM 1529 C CA . VAL A 1 201 ? 11.945 5.176 -11.781 1 93.31 201 VAL A CA 1
ATOM 1530 C C . VAL A 1 201 ? 12.203 6.613 -11.344 1 93.31 201 VAL A C 1
ATOM 1532 O O . VAL A 1 201 ? 12.805 6.852 -10.289 1 93.31 201 VAL A O 1
ATOM 1535 N N . ALA A 1 202 ? 11.789 7.504 -12.109 1 92.31 202 ALA A N 1
ATOM 1536 C CA . ALA A 1 202 ? 11.992 8.914 -11.789 1 92.31 202 ALA A CA 1
ATOM 1537 C C . ALA A 1 202 ? 10.664 9.656 -11.719 1 92.31 202 ALA A C 1
ATOM 1539 O O . ALA A 1 202 ? 9.703 9.289 -12.398 1 92.31 202 ALA A O 1
ATOM 1540 N N . ASP A 1 203 ? 10.625 10.617 -10.898 1 91.94 203 ASP A N 1
ATOM 1541 C CA . ASP A 1 203 ? 9.484 11.516 -10.734 1 91.94 203 ASP A CA 1
ATOM 1542 C C . ASP A 1 203 ? 9.945 12.914 -10.344 1 91.94 203 ASP A C 1
ATOM 1544 O O . ASP A 1 203 ? 11.102 13.109 -9.961 1 91.94 203 ASP A O 1
ATOM 1548 N N . SER A 1 204 ? 9.086 13.828 -10.547 1 93 204 SER A N 1
ATOM 1549 C CA . SER A 1 204 ? 9.383 15.195 -10.125 1 93 204 SER A CA 1
ATOM 1550 C C . SER A 1 204 ? 8.156 15.867 -9.523 1 93 204 SER A C 1
ATOM 1552 O O . SER A 1 204 ? 7.023 15.461 -9.805 1 93 204 SER A O 1
ATOM 1554 N N . TYR A 1 205 ? 8.383 16.781 -8.648 1 91.81 205 TYR A N 1
ATOM 1555 C CA . TYR A 1 205 ? 7.301 17.562 -8.07 1 91.81 205 TYR A CA 1
ATOM 1556 C C . TYR A 1 205 ? 7.789 18.953 -7.68 1 91.81 205 TYR A C 1
ATOM 1558 O O . TYR A 1 205 ? 8.984 19.156 -7.449 1 91.81 205 TYR A O 1
ATOM 1566 N N . ASP A 1 206 ? 6.887 19.844 -7.672 1 93.44 206 ASP A N 1
ATOM 1567 C CA . ASP A 1 206 ? 7.195 21.188 -7.219 1 93.44 206 ASP A CA 1
ATOM 1568 C C . ASP A 1 206 ? 6.984 21.328 -5.711 1 93.44 206 ASP A C 1
ATOM 1570 O O . ASP A 1 206 ? 6.117 20.672 -5.141 1 93.44 206 ASP A O 1
ATOM 1574 N N . TRP A 1 207 ? 7.77 22.188 -5.133 1 94.69 207 TRP A N 1
ATOM 1575 C CA . TRP A 1 207 ? 7.746 22.453 -3.697 1 94.69 207 TRP A CA 1
ATOM 1576 C C . TRP A 1 207 ? 8.016 23.938 -3.412 1 94.69 207 TRP A C 1
ATOM 1578 O O . TRP A 1 207 ? 9.055 24.469 -3.82 1 94.69 207 TRP A O 1
ATOM 1588 N N . HIS A 1 208 ? 7.078 24.594 -2.801 1 95.56 208 HIS A N 1
ATOM 1589 C CA . HIS A 1 208 ? 7.309 25.953 -2.35 1 95.56 208 HIS A CA 1
ATOM 1590 C C . HIS A 1 208 ? 8.117 25.984 -1.057 1 95.56 208 HIS A C 1
ATOM 1592 O O . HIS A 1 208 ? 7.824 25.234 -0.12 1 95.56 208 HIS A O 1
ATOM 1598 N N . THR A 1 209 ? 9.133 26.812 -1.053 1 94.56 209 THR A N 1
ATOM 1599 C CA . THR A 1 209 ? 10.016 26.906 0.104 1 94.56 209 THR A CA 1
ATOM 1600 C C . THR A 1 209 ? 9.5 27.938 1.103 1 94.56 209 THR A C 1
ATOM 1602 O O . THR A 1 209 ? 8.945 28.953 0.709 1 94.56 209 THR A O 1
ATOM 1605 N N . PHE A 1 210 ? 9.68 27.656 2.336 1 92.75 210 PHE A N 1
ATOM 1606 C CA . PHE A 1 210 ? 9.273 28.562 3.412 1 92.75 210 PHE A CA 1
ATOM 1607 C C . PHE A 1 210 ? 10.016 28.234 4.699 1 92.75 210 PHE A C 1
ATOM 1609 O O . PHE A 1 210 ? 10.586 27.141 4.836 1 92.75 210 PHE A O 1
ATOM 1616 N N . ASP A 1 211 ? 10.055 29.172 5.551 1 92.06 211 ASP A N 1
ATOM 1617 C CA . ASP A 1 211 ? 10.5 28.922 6.918 1 92.06 211 ASP A CA 1
ATOM 1618 C C . ASP A 1 211 ? 9.344 29.062 7.906 1 92.06 211 ASP A C 1
ATOM 1620 O O . ASP A 1 211 ? 8.219 29.375 7.512 1 92.06 211 ASP A O 1
ATOM 1624 N N . VAL A 1 212 ? 9.656 28.734 9.133 1 92.44 212 VAL A N 1
ATOM 1625 C CA . VAL A 1 212 ? 8.602 28.703 10.141 1 92.44 212 VAL A CA 1
ATOM 1626 C C . VAL A 1 212 ? 8.023 30.094 10.352 1 92.44 212 VAL A C 1
ATOM 1628 O O . VAL A 1 212 ? 6.828 30.25 10.609 1 92.44 212 VAL A O 1
ATOM 1631 N N . ALA A 1 213 ? 8.797 31.109 10.266 1 92.69 213 ALA A N 1
ATOM 1632 C CA . ALA A 1 213 ? 8.336 32.5 10.445 1 92.69 213 ALA A CA 1
ATOM 1633 C C . ALA A 1 213 ? 7.312 32.875 9.375 1 92.69 213 ALA A C 1
ATOM 1635 O O . ALA A 1 213 ? 6.309 33.531 9.672 1 92.69 213 ALA A O 1
ATOM 1636 N N . ARG A 1 214 ? 7.605 32.5 8.203 1 93.62 214 ARG A N 1
ATOM 1637 C CA . ARG A 1 214 ? 6.664 32.781 7.117 1 93.62 214 ARG A CA 1
ATOM 1638 C C . ARG A 1 214 ? 5.336 32.062 7.355 1 93.62 214 ARG A C 1
ATOM 1640 O O . ARG A 1 214 ? 4.27 32.656 7.148 1 93.62 214 ARG A O 1
ATOM 1647 N N . LEU A 1 215 ? 5.434 30.797 7.762 1 94.06 215 LEU A N 1
ATOM 1648 C CA . LEU A 1 215 ? 4.211 30.047 8.031 1 94.06 215 LEU A CA 1
ATOM 1649 C C . LEU A 1 215 ? 3.395 30.719 9.133 1 94.06 215 LEU A C 1
ATOM 1651 O O . LEU A 1 215 ? 2.168 30.812 9.031 1 94.06 215 LEU A O 1
ATOM 1655 N N . ALA A 1 216 ? 4.062 31.172 10.133 1 95.38 216 ALA A N 1
ATOM 1656 C CA . ALA A 1 216 ? 3.4 31.859 11.242 1 95.38 216 ALA A CA 1
ATOM 1657 C C . ALA A 1 216 ? 2.693 33.125 10.766 1 95.38 216 ALA A C 1
ATOM 1659 O O . ALA A 1 216 ? 1.559 33.406 11.156 1 95.38 216 ALA A O 1
ATOM 1660 N N . ARG A 1 217 ? 3.379 33.844 9.906 1 96.5 217 ARG A N 1
ATOM 1661 C CA . ARG A 1 217 ? 2.787 35.062 9.352 1 96.5 217 ARG A CA 1
ATOM 1662 C C . ARG A 1 217 ? 1.557 34.75 8.508 1 96.5 217 ARG A C 1
ATOM 1664 O O . ARG A 1 217 ? 0.518 35.406 8.641 1 96.5 217 ARG A O 1
ATOM 1671 N N . GLU A 1 218 ? 1.72 33.75 7.676 1 96.56 218 GLU A N 1
ATOM 1672 C CA . GLU A 1 218 ? 0.599 33.344 6.844 1 96.56 218 GLU A CA 1
ATOM 1673 C C . GLU A 1 218 ? -0.6 32.938 7.695 1 96.56 218 GLU A C 1
ATOM 1675 O O . GLU A 1 218 ? -1.746 33.219 7.336 1 96.56 218 GLU A O 1
ATOM 1680 N N . ALA A 1 219 ? -0.326 32.25 8.844 1 96.25 219 ALA A N 1
ATOM 1681 C CA . ALA A 1 219 ? -1.376 31.672 9.672 1 96.25 219 ALA A CA 1
ATOM 1682 C C . ALA A 1 219 ? -1.91 32.656 10.688 1 96.25 219 ALA A C 1
ATOM 1684 O O . ALA A 1 219 ? -2.965 32.469 11.289 1 96.25 219 ALA A O 1
ATOM 1685 N N . GLY A 1 220 ? -1.205 33.781 10.891 1 95.88 220 GLY A N 1
ATOM 1686 C CA . GLY A 1 220 ? -1.537 34.688 11.992 1 95.88 220 GLY A CA 1
ATOM 1687 C C . GLY A 1 220 ? -1.371 34.031 13.352 1 95.88 220 GLY A C 1
ATOM 1688 O O . GLY A 1 220 ? -2.201 34.219 14.242 1 95.88 220 GLY A O 1
ATOM 1689 N N . MET A 1 221 ? -0.392 33.188 13.484 1 96.38 221 MET A N 1
ATOM 1690 C CA . MET A 1 221 ? -0.149 32.406 14.703 1 96.38 221 MET A CA 1
ATOM 1691 C C . MET A 1 221 ? 1.269 32.656 15.219 1 96.38 221 MET A C 1
ATOM 1693 O O . MET A 1 221 ? 2.111 33.188 14.5 1 96.38 221 MET A O 1
ATOM 1697 N N . THR A 1 222 ? 1.507 32.25 16.453 1 96.06 222 THR A N 1
ATOM 1698 C CA . THR A 1 222 ? 2.873 32.156 16.953 1 96.06 222 THR A CA 1
ATOM 1699 C C . THR A 1 222 ? 3.514 30.844 16.516 1 96.06 222 THR A C 1
ATOM 1701 O O . THR A 1 222 ? 2.816 29.922 16.109 1 96.06 222 THR A O 1
ATOM 1704 N N . SER A 1 223 ? 4.867 30.844 16.5 1 94.81 223 SER A N 1
ATOM 1705 C CA . SER A 1 223 ? 5.535 29.641 16.047 1 94.81 223 SER A CA 1
ATOM 1706 C C . SER A 1 223 ? 6.75 29.312 16.906 1 94.81 223 SER A C 1
ATOM 1708 O O . SER A 1 223 ? 7.316 30.203 17.547 1 94.81 223 SER A O 1
ATOM 1710 N N . ARG A 1 224 ? 7.074 28.156 17 1 92.69 224 ARG A N 1
ATOM 1711 C CA . ARG A 1 224 ? 8.375 27.688 17.469 1 92.69 224 ARG A CA 1
ATOM 1712 C C . ARG A 1 224 ? 8.938 26.625 16.547 1 92.69 224 ARG A C 1
ATOM 1714 O O . ARG A 1 224 ? 8.188 25.938 15.852 1 92.69 224 ARG A O 1
ATOM 1721 N N . ARG A 1 225 ? 10.25 26.562 16.609 1 91.69 225 ARG A N 1
ATOM 1722 C CA . ARG A 1 225 ? 10.977 25.672 15.703 1 91.69 225 ARG A CA 1
ATOM 1723 C C . ARG A 1 225 ? 11.695 24.578 16.469 1 91.69 225 ARG A C 1
ATOM 1725 O O . ARG A 1 225 ? 12.273 24.828 17.531 1 91.69 225 ARG A O 1
ATOM 1732 N N . ILE A 1 226 ? 11.578 23.406 15.984 1 88.5 226 ILE A N 1
ATOM 1733 C CA . ILE A 1 226 ? 12.297 22.266 16.516 1 88.5 226 ILE A CA 1
ATOM 1734 C C . ILE A 1 226 ? 13.266 21.719 15.461 1 88.5 226 ILE A C 1
ATOM 1736 O O . ILE A 1 226 ? 12.844 21.328 14.375 1 88.5 226 ILE A O 1
ATOM 1740 N N . THR A 1 227 ? 14.57 21.688 15.703 1 80.12 227 THR A N 1
ATOM 1741 C CA . THR A 1 227 ? 15.57 21.312 14.703 1 80.12 227 THR A CA 1
ATOM 1742 C C . THR A 1 227 ? 16.406 20.141 15.188 1 80.12 227 THR A C 1
ATOM 1744 O O . THR A 1 227 ? 17.234 19.609 14.438 1 80.12 227 THR A O 1
ATOM 1747 N N . GLU A 1 228 ? 16.312 19.828 16.453 1 74.31 228 GLU A N 1
ATOM 1748 C CA . GLU A 1 228 ? 17.109 18.719 16.953 1 74.31 228 GLU A CA 1
ATOM 1749 C C . GLU A 1 228 ? 16.328 17.906 17.984 1 74.31 228 GLU A C 1
ATOM 1751 O O . GLU A 1 228 ? 15.43 18.406 18.641 1 74.31 228 GLU A O 1
ATOM 1756 N N . ALA A 1 229 ? 16.609 16.625 17.859 1 66.44 229 ALA A N 1
ATOM 1757 C CA . ALA A 1 229 ? 16.109 15.703 18.875 1 66.44 229 ALA A CA 1
ATOM 1758 C C . ALA A 1 229 ? 17.188 14.711 19.297 1 66.44 229 ALA A C 1
ATOM 1760 O O . ALA A 1 229 ? 17.766 14.016 18.453 1 66.44 229 ALA A O 1
ATOM 1761 N N . GLY A 1 230 ? 17.453 14.648 20.578 1 67.56 230 GLY A N 1
ATOM 1762 C CA . GLY A 1 230 ? 18.469 13.75 21.094 1 67.56 230 GLY A CA 1
ATOM 1763 C C . GLY A 1 230 ? 19.844 14 20.516 1 67.56 230 GLY A C 1
ATOM 1764 O O . GLY A 1 230 ? 20.594 13.062 20.25 1 67.56 230 GLY A O 1
ATOM 1765 N N . GLY A 1 231 ? 20.109 15.234 20.062 1 64.19 231 GLY A N 1
ATOM 1766 C CA . GLY A 1 231 ? 21.422 15.594 19.547 1 64.19 231 GLY A CA 1
ATOM 1767 C C . GLY A 1 231 ? 21.578 15.281 18.078 1 64.19 231 GLY A C 1
ATOM 1768 O O . GLY A 1 231 ? 22.672 15.477 17.516 1 64.19 231 GLY A O 1
ATOM 1769 N N . ARG A 1 232 ? 20.562 14.812 17.469 1 68.06 232 ARG A N 1
ATOM 1770 C CA . ARG A 1 232 ? 20.672 14.469 16.047 1 68.06 232 ARG A CA 1
ATOM 1771 C C . ARG A 1 232 ? 19.844 15.414 15.188 1 68.06 232 ARG A C 1
ATOM 1773 O O . ARG A 1 232 ? 18.766 15.859 15.609 1 68.06 232 ARG A O 1
ATOM 1780 N N . PRO A 1 233 ? 20.453 15.742 13.992 1 69.25 233 PRO A N 1
ATOM 1781 C CA . PRO A 1 233 ? 19.656 16.547 13.07 1 69.25 233 PRO A CA 1
ATOM 1782 C C . PRO A 1 233 ? 18.406 15.82 12.594 1 69.25 233 PRO A C 1
ATOM 1784 O O . PRO A 1 233 ? 18.422 14.609 12.383 1 69.25 233 PRO A O 1
ATOM 1787 N N . ILE A 1 234 ? 17.344 16.562 12.758 1 73.81 234 ILE A N 1
ATOM 1788 C CA . ILE A 1 234 ? 16.047 16.078 12.305 1 73.81 234 ILE A CA 1
ATOM 1789 C C . ILE A 1 234 ? 15.5 16.984 11.211 1 73.81 234 ILE A C 1
ATOM 1791 O O . ILE A 1 234 ? 15.977 18.109 11.031 1 73.81 234 ILE A O 1
ATOM 1795 N N . PRO A 1 235 ? 14.586 16.469 10.477 1 77 235 PRO A N 1
ATOM 1796 C CA . PRO A 1 235 ? 13.82 17.422 9.664 1 77 235 PRO A CA 1
ATOM 1797 C C . PRO A 1 235 ? 13.219 18.547 10.492 1 77 235 PRO A C 1
ATOM 1799 O O . PRO A 1 235 ? 12.758 18.328 11.609 1 77 235 PRO A O 1
ATOM 1802 N N . GLU A 1 236 ? 13.344 19.734 9.961 1 87.31 236 GLU A N 1
ATOM 1803 C CA . GLU A 1 236 ? 12.836 20.906 10.672 1 87.31 236 GLU A CA 1
ATOM 1804 C C . GLU A 1 236 ? 11.32 20.828 10.828 1 87.31 236 GLU A C 1
ATOM 1806 O O . GLU A 1 236 ? 10.602 20.547 9.859 1 87.31 236 GLU A O 1
ATOM 1811 N N . ILE A 1 237 ? 10.883 21.031 12.094 1 93.56 237 ILE A N 1
ATOM 1812 C CA . ILE A 1 237 ? 9.461 20.984 12.422 1 93.56 237 ILE A CA 1
ATOM 1813 C C . ILE A 1 237 ? 9.031 22.344 13 1 93.56 237 ILE A C 1
ATOM 1815 O O . ILE A 1 237 ? 9.727 22.906 13.836 1 93.56 237 ILE A O 1
ATOM 1819 N N . GLY A 1 238 ? 8.008 22.875 12.461 1 95.38 238 GLY A N 1
ATOM 1820 C CA . GLY A 1 238 ? 7.379 24.062 13.008 1 95.38 238 GLY A CA 1
ATOM 1821 C C . GLY A 1 238 ? 6.09 23.766 13.75 1 95.38 238 GLY A C 1
ATOM 1822 O O . GLY A 1 238 ? 5.277 22.953 13.305 1 95.38 238 GLY A O 1
ATOM 1823 N N . VAL A 1 239 ? 5.98 24.375 14.922 1 97.19 239 VAL A N 1
ATOM 1824 C CA . VAL A 1 239 ? 4.754 24.281 15.703 1 97.19 239 VAL A CA 1
ATOM 1825 C C . VAL A 1 239 ? 4.059 25.641 15.734 1 97.19 239 VAL A C 1
ATOM 1827 O O . VAL A 1 239 ? 4.613 26.625 16.234 1 97.19 239 VAL A O 1
ATOM 1830 N N . LEU A 1 240 ? 2.926 25.688 15.125 1 97.31 240 LEU A N 1
ATOM 1831 C CA . LEU A 1 240 ? 2.121 26.906 15.109 1 97.31 240 LEU A CA 1
ATOM 1832 C C . LEU A 1 240 ? 1.022 26.828 16.172 1 97.31 240 LEU A C 1
ATOM 1834 O O . LEU A 1 240 ? 0.354 25.812 16.312 1 97.31 240 LEU A O 1
ATOM 1838 N N . VAL A 1 241 ? 0.816 27.922 16.891 1 95.69 241 VAL A N 1
ATOM 1839 C CA . VAL A 1 241 ? -0.2 27.984 17.938 1 95.69 241 VAL A CA 1
ATOM 1840 C C . VAL A 1 241 ? -0.927 29.328 17.875 1 95.69 241 VAL A C 1
ATOM 1842 O O . VAL A 1 241 ? -0.311 30.359 17.625 1 95.69 241 VAL A O 1
ATOM 1845 N N . LYS A 1 242 ? -2.225 29.156 18 1 90.31 242 LYS A N 1
ATOM 1846 C CA . LYS A 1 242 ? -3.021 30.391 18.078 1 90.31 242 LYS A CA 1
ATOM 1847 C C . LYS A 1 242 ? -2.844 31.062 19.438 1 90.31 242 LYS A C 1
ATOM 1849 O O . LYS A 1 242 ? -2.904 30.422 20.484 1 90.31 242 LYS A O 1
ATOM 1854 N N . MET B 1 1 ? 0.17 -2.748 -19.266 1 35.56 1 MET B N 1
ATOM 1855 C CA . MET B 1 1 ? -0.45 -3.703 -18.344 1 35.56 1 MET B CA 1
ATOM 1856 C C . MET B 1 1 ? -1.539 -3.031 -17.516 1 35.56 1 MET B C 1
ATOM 1858 O O . MET B 1 1 ? -1.314 -1.971 -16.938 1 35.56 1 MET B O 1
ATOM 1862 N N . ILE B 1 2 ? -2.793 -3.197 -17.828 1 42.12 2 ILE B N 1
ATOM 1863 C CA . ILE B 1 2 ? -3.963 -2.615 -17.188 1 42.12 2 ILE B CA 1
ATOM 1864 C C . ILE B 1 2 ? -3.896 -2.859 -15.68 1 42.12 2 ILE B C 1
ATOM 1866 O O . ILE B 1 2 ? -3.668 -3.988 -15.242 1 42.12 2 ILE B O 1
ATOM 1870 N N . ASP B 1 3 ? -3.521 -1.831 -14.984 1 60.09 3 ASP B N 1
ATOM 1871 C CA . ASP B 1 3 ? -3.613 -1.944 -13.531 1 60.09 3 ASP B CA 1
ATOM 1872 C C . ASP B 1 3 ? -5.062 -2.143 -13.086 1 60.09 3 ASP B C 1
ATOM 1874 O O . ASP B 1 3 ? -5.77 -1.172 -12.805 1 60.09 3 ASP B O 1
ATOM 1878 N N . TYR B 1 4 ? -5.461 -3.459 -13.164 1 54.16 4 TYR B N 1
ATOM 1879 C CA . TYR B 1 4 ? -6.832 -3.879 -12.883 1 54.16 4 TYR B CA 1
ATOM 1880 C C . TYR B 1 4 ? -7.277 -3.398 -11.508 1 54.16 4 TYR B C 1
ATOM 1882 O O . TYR B 1 4 ? -8.477 -3.307 -11.234 1 54.16 4 TYR B O 1
ATOM 1890 N N . TYR B 1 5 ? -6.195 -2.934 -10.758 1 62.81 5 TYR B N 1
ATOM 1891 C CA . TYR B 1 5 ? -6.555 -2.688 -9.367 1 62.81 5 TYR B CA 1
ATOM 1892 C C . TYR B 1 5 ? -6.379 -1.215 -9.016 1 62.81 5 TYR B C 1
ATOM 1894 O O . TYR B 1 5 ? -6.488 -0.835 -7.844 1 62.81 5 TYR B O 1
ATOM 1902 N N . SER B 1 6 ? -6.27 -0.486 -9.953 1 65.06 6 SER B N 1
ATOM 1903 C CA . SER B 1 6 ? -5.793 0.859 -9.641 1 65.06 6 SER B CA 1
ATOM 1904 C C . SER B 1 6 ? -6.77 1.598 -8.734 1 65.06 6 SER B C 1
ATOM 1906 O O . SER B 1 6 ? -6.387 2.094 -7.676 1 65.06 6 SER B O 1
ATOM 1908 N N . THR B 1 7 ? -8.078 1.455 -9.016 1 74.12 7 THR B N 1
ATOM 1909 C CA . THR B 1 7 ? -8.977 2.281 -8.219 1 74.12 7 THR B CA 1
ATOM 1910 C C . THR B 1 7 ? -9.398 1.551 -6.949 1 74.12 7 THR B C 1
ATOM 1912 O O . THR B 1 7 ? -9.539 2.166 -5.891 1 74.12 7 THR B O 1
ATOM 1915 N N . SER B 1 8 ? -9.43 0.236 -7.062 1 85.44 8 SER B N 1
ATOM 1916 C CA . SER B 1 8 ? -9.898 -0.552 -5.926 1 85.44 8 SER B CA 1
ATOM 1917 C C . SER B 1 8 ? -8.734 -0.979 -5.035 1 85.44 8 SER B C 1
ATOM 1919 O O . SER B 1 8 ? -8.945 -1.498 -3.938 1 85.44 8 SER B O 1
ATOM 1921 N N . ALA B 1 9 ? -7.531 -0.662 -5.484 1 85.69 9 ALA B N 1
ATOM 1922 C CA . ALA B 1 9 ? -6.336 -1.101 -4.773 1 85.69 9 ALA B CA 1
ATOM 1923 C C . ALA B 1 9 ? -6.305 -0.544 -3.354 1 85.69 9 ALA B C 1
ATOM 1925 O O . ALA B 1 9 ? -5.812 -1.201 -2.434 1 85.69 9 ALA B O 1
ATOM 1926 N N . GLU B 1 10 ? -6.926 0.558 -3.191 1 89.25 10 GLU B N 1
ATOM 1927 C CA . GLU B 1 10 ? -6.926 1.243 -1.902 1 89.25 10 GLU B CA 1
ATOM 1928 C C . GLU B 1 10 ? -7.547 0.371 -0.814 1 89.25 10 GLU B C 1
ATOM 1930 O O . GLU B 1 10 ? -7.168 0.465 0.355 1 89.25 10 GLU B O 1
ATOM 1935 N N . PHE B 1 11 ? -8.453 -0.512 -1.215 1 93.56 11 PHE B N 1
ATOM 1936 C CA . PHE B 1 11 ? -9.219 -1.252 -0.22 1 93.56 11 PHE B CA 1
ATOM 1937 C C . PHE B 1 11 ? -8.844 -2.729 -0.237 1 93.56 11 PHE B C 1
ATOM 1939 O O . PHE B 1 11 ? -9.344 -3.51 0.579 1 93.56 11 PHE B O 1
ATOM 1946 N N . TYR B 1 12 ? -7.992 -3.078 -1.067 1 93.25 12 TYR B N 1
ATOM 1947 C CA . TYR B 1 12 ? -7.816 -4.484 -1.411 1 93.25 12 TYR B CA 1
ATOM 1948 C C . TYR B 1 12 ? -7.281 -5.273 -0.223 1 93.25 12 TYR B C 1
ATOM 1950 O O . TYR B 1 12 ? -7.461 -6.492 -0.147 1 93.25 12 TYR B O 1
ATOM 1958 N N . GLU B 1 13 ? -6.586 -4.625 0.713 1 95.25 13 GLU B N 1
ATOM 1959 C CA . GLU B 1 13 ? -6.109 -5.312 1.911 1 95.25 13 GLU B CA 1
ATOM 1960 C C . GLU B 1 13 ? -7.254 -6.012 2.639 1 95.25 13 GLU B C 1
ATOM 1962 O O . GLU B 1 13 ? -7.062 -7.078 3.223 1 95.25 13 GLU B O 1
ATOM 1967 N N . LEU B 1 14 ? -8.406 -5.422 2.656 1 96.25 14 LEU B N 1
ATOM 1968 C CA . LEU B 1 14 ? -9.547 -5.98 3.373 1 96.25 14 LEU B CA 1
ATOM 1969 C C . LEU B 1 14 ? -9.984 -7.305 2.754 1 96.25 14 LEU B C 1
ATOM 1971 O O . LEU B 1 14 ? -10.328 -8.242 3.471 1 96.25 14 LEU B O 1
ATOM 1975 N N . VAL B 1 15 ? -9.922 -7.363 1.44 1 94.62 15 VAL B N 1
ATOM 1976 C CA . VAL B 1 15 ? -10.25 -8.594 0.725 1 94.62 15 VAL B CA 1
ATOM 1977 C C . VAL B 1 15 ? -9.133 -9.609 0.91 1 94.62 15 VAL B C 1
ATOM 1979 O O . VAL B 1 15 ? -9.391 -10.781 1.192 1 94.62 15 VAL B O 1
ATOM 1982 N N . ALA B 1 16 ? -7.891 -9.164 0.826 1 95.06 16 ALA B N 1
ATOM 1983 C CA . ALA B 1 16 ? -6.723 -10.039 0.916 1 95.06 16 ALA B CA 1
ATOM 1984 C C . ALA B 1 16 ? -6.648 -10.711 2.281 1 95.06 16 ALA B C 1
ATOM 1986 O O . ALA B 1 16 ? -6.277 -11.883 2.383 1 95.06 16 ALA B O 1
ATOM 1987 N N . THR B 1 17 ? -6.996 -9.961 3.324 1 94.19 17 THR B N 1
ATOM 1988 C CA . THR B 1 17 ? -6.969 -10.492 4.684 1 94.19 17 THR B CA 1
ATOM 1989 C C . THR B 1 17 ? -7.961 -11.648 4.832 1 94.19 17 THR B C 1
ATOM 1991 O O . THR B 1 17 ? -7.609 -12.711 5.336 1 94.19 17 THR B O 1
ATOM 1994 N N . ARG B 1 18 ? -9.125 -11.453 4.363 1 91.81 18 ARG B N 1
ATOM 1995 C CA . ARG B 1 18 ? -10.148 -12.492 4.438 1 91.81 18 ARG B CA 1
ATOM 1996 C C . ARG B 1 18 ? -9.773 -13.688 3.568 1 91.81 18 ARG B C 1
ATOM 1998 O O . ARG B 1 18 ? -9.93 -14.836 3.986 1 91.81 18 ARG B O 1
ATOM 2005 N N . HIS B 1 19 ? -9.391 -13.375 2.391 1 92 19 HIS B N 1
ATOM 2006 C CA . HIS B 1 19 ? -8.992 -14.406 1.439 1 92 19 HIS B CA 1
ATOM 2007 C C . HIS B 1 19 ? -7.902 -15.305 2.02 1 92 19 HIS B C 1
ATOM 2009 O O . HIS B 1 19 ? -8.008 -16.531 1.973 1 92 19 HIS B O 1
ATOM 2015 N N . THR B 1 20 ? -6.883 -14.75 2.631 1 94.06 20 THR B N 1
ATOM 2016 C CA . THR B 1 20 ? -5.746 -15.516 3.123 1 94.06 20 THR B CA 1
ATOM 2017 C C . THR B 1 20 ? -6.113 -16.266 4.395 1 94.06 20 THR B C 1
ATOM 2019 O O . THR B 1 20 ? -5.531 -17.312 4.691 1 94.06 20 THR B O 1
ATOM 2022 N N . ALA B 1 21 ? -7.082 -15.758 5.125 1 92.75 21 ALA B N 1
ATOM 2023 C CA . ALA B 1 21 ? -7.574 -16.5 6.277 1 92.75 21 ALA B CA 1
ATOM 2024 C C . ALA B 1 21 ? -8.148 -17.859 5.855 1 92.75 21 ALA B C 1
ATOM 2026 O O . ALA B 1 21 ? -8.039 -18.844 6.582 1 92.75 21 ALA B O 1
ATOM 2027 N N . SER B 1 22 ? -8.688 -17.906 4.668 1 92.12 22 SER B N 1
ATOM 2028 C CA . SER B 1 22 ? -9.312 -19.141 4.18 1 92.12 22 SER B CA 1
ATOM 2029 C C . SER B 1 22 ? -8.336 -19.969 3.357 1 92.12 22 SER B C 1
ATOM 2031 O O . SER B 1 22 ? -8.297 -21.188 3.484 1 92.12 22 SER B O 1
ATOM 2033 N N . SER B 1 23 ? -7.543 -19.297 2.553 1 93.62 23 SER B N 1
ATOM 2034 C CA . SER B 1 23 ? -6.68 -20.031 1.626 1 93.62 23 SER B CA 1
ATOM 2035 C C . SER B 1 23 ? -5.336 -20.344 2.262 1 93.62 23 SER B C 1
ATOM 2037 O O . SER B 1 23 ? -4.609 -21.219 1.783 1 93.62 23 SER B O 1
ATOM 2039 N N . GLY B 1 24 ? -4.949 -19.641 3.332 1 95.62 24 GLY B N 1
ATOM 2040 C CA . GLY B 1 24 ? -3.652 -19.766 3.975 1 95.62 24 GLY B CA 1
ATOM 2041 C C . GLY B 1 24 ? -3.379 -21.172 4.488 1 95.62 24 GLY B C 1
ATOM 2042 O O . GLY B 1 24 ? -2.367 -21.781 4.141 1 95.62 24 GLY B O 1
ATOM 2043 N N . PRO B 1 25 ? -4.309 -21.688 5.262 1 94.81 25 PRO B N 1
ATOM 2044 C CA . PRO B 1 25 ? -4.074 -23 5.875 1 94.81 25 PRO B CA 1
ATOM 2045 C C . PRO B 1 25 ? -3.883 -24.109 4.844 1 94.81 25 PRO B C 1
ATOM 2047 O O . PRO B 1 25 ? -2.912 -24.859 4.922 1 94.81 25 PRO B O 1
ATOM 2050 N N . PRO B 1 26 ? -4.73 -24.203 3.818 1 94.56 26 PRO B N 1
ATOM 2051 C CA . PRO B 1 26 ? -4.469 -25.25 2.836 1 94.56 26 PRO B CA 1
ATOM 2052 C C . PRO B 1 26 ? -3.17 -25.031 2.064 1 94.56 26 PRO B C 1
ATOM 2054 O O . PRO B 1 26 ? -2.48 -26 1.713 1 94.56 26 PRO B O 1
ATOM 2057 N N . LEU B 1 27 ? -2.854 -23.812 1.726 1 96.88 27 LEU B N 1
ATOM 2058 C CA . LEU B 1 27 ? -1.577 -23.547 1.075 1 96.88 27 LEU B CA 1
ATOM 2059 C C . LEU B 1 27 ? -0.413 -23.984 1.951 1 96.88 27 LEU B C 1
ATOM 2061 O O . LEU B 1 27 ? 0.53 -24.625 1.464 1 96.88 27 LEU B O 1
ATOM 2065 N N . THR B 1 28 ? -0.454 -23.672 3.203 1 97.31 28 THR B N 1
ATOM 2066 C CA . THR B 1 28 ? 0.568 -24.078 4.16 1 97.31 28 THR B CA 1
ATOM 2067 C C . THR B 1 28 ? 0.748 -25.594 4.141 1 97.31 28 THR B C 1
ATOM 2069 O O . THR B 1 28 ? 1.876 -26.094 4.133 1 97.31 28 THR B O 1
ATOM 2072 N N . ARG B 1 29 ? -0.333 -26.281 4.098 1 95.25 29 ARG B N 1
ATOM 2073 C CA . ARG B 1 29 ? -0.285 -27.75 4.098 1 95.25 29 ARG B CA 1
ATOM 2074 C C . ARG B 1 29 ? 0.399 -28.266 2.84 1 95.25 29 ARG B C 1
ATOM 2076 O O . ARG B 1 29 ? 1.191 -29.219 2.904 1 95.25 29 ARG B O 1
ATOM 2083 N N . VAL B 1 30 ? 0.062 -27.672 1.724 1 96.31 30 VAL B N 1
ATOM 2084 C CA . VAL B 1 30 ? 0.636 -28.109 0.453 1 96.31 30 VAL B CA 1
ATOM 2085 C C . VAL B 1 30 ? 2.146 -27.875 0.466 1 96.31 30 VAL B C 1
ATOM 2087 O O . VAL B 1 30 ? 2.906 -28.703 -0.058 1 96.31 30 VAL B O 1
ATOM 2090 N N . LEU B 1 31 ? 2.594 -26.797 1.084 1 97.5 31 LEU B N 1
ATOM 2091 C CA . LEU B 1 31 ? 3.992 -26.391 1.028 1 97.5 31 LEU B CA 1
ATOM 2092 C C . LEU B 1 31 ? 4.805 -27.078 2.125 1 97.5 31 LEU B C 1
ATOM 2094 O O . LEU B 1 31 ? 6.035 -27.078 2.08 1 97.5 31 LEU B O 1
ATOM 2098 N N . ALA B 1 32 ? 4.086 -27.609 3.066 1 94.94 32 ALA B N 1
ATOM 2099 C CA . ALA B 1 32 ? 4.754 -28.188 4.227 1 94.94 32 ALA B CA 1
ATOM 2100 C C . ALA B 1 32 ? 5.742 -29.281 3.807 1 94.94 32 ALA B C 1
ATOM 2102 O O . ALA B 1 32 ? 5.379 -30.203 3.072 1 94.94 32 ALA B O 1
ATOM 2103 N N . GLY B 1 33 ? 6.961 -29.109 4.297 1 92.62 33 GLY B N 1
ATOM 2104 C CA . GLY B 1 33 ? 7.961 -30.141 4.094 1 92.62 33 GLY B CA 1
ATOM 2105 C C . GLY B 1 33 ? 8.586 -30.094 2.715 1 92.62 33 GLY B C 1
ATOM 2106 O O . GLY B 1 33 ? 9.398 -30.969 2.373 1 92.62 33 GLY B O 1
ATOM 2107 N N . LEU B 1 34 ? 8.234 -29.188 1.933 1 96.06 34 LEU B N 1
ATOM 2108 C CA . LEU B 1 34 ? 8.797 -29.047 0.594 1 96.06 34 LEU B CA 1
ATOM 2109 C C . LEU B 1 34 ? 10.305 -28.812 0.658 1 96.06 34 LEU B C 1
ATOM 2111 O O . LEU B 1 34 ? 10.781 -28.047 1.503 1 96.06 34 LEU B O 1
ATOM 2115 N N . ASP B 1 35 ? 11.023 -29.547 -0.168 1 96.38 35 ASP B N 1
ATOM 2116 C CA . ASP B 1 35 ? 12.445 -29.281 -0.335 1 96.38 35 ASP B CA 1
ATOM 2117 C C . ASP B 1 35 ? 12.68 -28 -1.114 1 96.38 35 ASP B C 1
ATOM 2119 O O . ASP B 1 35 ? 12.312 -27.891 -2.289 1 96.38 35 ASP B O 1
ATOM 2123 N N . THR B 1 36 ? 13.289 -27.016 -0.526 1 97.38 36 THR B N 1
ATOM 2124 C CA . THR B 1 36 ? 13.469 -25.703 -1.146 1 97.38 36 THR B CA 1
ATOM 2125 C C . THR B 1 36 ? 14.914 -25.5 -1.577 1 97.38 36 THR B C 1
ATOM 2127 O O . THR B 1 36 ? 15.336 -24.375 -1.847 1 97.38 36 THR B O 1
ATOM 2130 N N . SER B 1 37 ? 15.688 -26.562 -1.553 1 96.75 37 SER B N 1
ATOM 2131 C CA . SER B 1 37 ? 17.109 -26.453 -1.845 1 96.75 37 SER B CA 1
ATOM 2132 C C . SER B 1 37 ? 17.359 -26.266 -3.34 1 96.75 37 SER B C 1
ATOM 2134 O O . SER B 1 37 ? 18.453 -25.891 -3.752 1 96.75 37 SER B O 1
ATOM 2136 N N . TYR B 1 38 ? 16.375 -26.562 -4.18 1 97.19 38 TYR B N 1
ATOM 2137 C CA . TYR B 1 38 ? 16.547 -26.516 -5.629 1 97.19 38 TYR B CA 1
ATOM 2138 C C . TYR B 1 38 ? 16.562 -25.078 -6.141 1 97.19 38 TYR B C 1
ATOM 2140 O O . TYR B 1 38 ? 17.109 -24.812 -7.211 1 97.19 38 TYR B O 1
ATOM 2148 N N . GLY B 1 39 ? 15.922 -24.156 -5.441 1 98.25 39 GLY B N 1
ATOM 2149 C CA . GLY B 1 39 ? 15.789 -22.75 -5.812 1 98.25 39 GLY B CA 1
ATOM 2150 C C . GLY B 1 39 ? 14.711 -22.031 -5.031 1 98.25 39 GLY B C 1
ATOM 2151 O O . GLY B 1 39 ? 14.109 -22.594 -4.121 1 98.25 39 GLY B O 1
ATOM 2152 N N . PRO B 1 40 ? 14.539 -20.812 -5.363 1 98.69 40 PRO B N 1
ATOM 2153 C CA . PRO B 1 40 ? 13.5 -20.047 -4.656 1 98.69 40 PRO B CA 1
ATOM 2154 C C . PRO B 1 40 ? 12.094 -20.531 -4.992 1 98.69 40 PRO B C 1
ATOM 2156 O O . PRO B 1 40 ? 11.891 -21.203 -6.012 1 98.69 40 PRO B O 1
ATOM 2159 N N . VAL B 1 41 ? 11.203 -20.266 -4.074 1 98.88 41 VAL B N 1
ATOM 2160 C CA . VAL B 1 41 ? 9.781 -20.359 -4.367 1 98.88 41 VAL B CA 1
ATOM 2161 C C . VAL B 1 41 ? 9.32 -19.094 -5.117 1 98.88 41 VAL B C 1
ATOM 2163 O O . VAL B 1 41 ? 9.648 -17.984 -4.719 1 98.88 41 VAL B O 1
ATOM 2166 N N . LEU B 1 42 ? 8.633 -19.297 -6.199 1 98.88 42 LEU B N 1
ATOM 2167 C CA . LEU B 1 42 ? 8.141 -18.188 -7 1 98.88 42 LEU B CA 1
ATOM 2168 C C . LEU B 1 42 ? 6.66 -17.922 -6.723 1 98.88 42 LEU B C 1
ATOM 2170 O O . LEU B 1 42 ? 5.844 -18.844 -6.758 1 98.88 42 LEU B O 1
ATOM 2174 N N . GLU B 1 43 ? 6.332 -16.766 -6.379 1 98.88 43 GLU B N 1
ATOM 2175 C CA . GLU B 1 43 ? 4.949 -16.312 -6.332 1 98.88 43 GLU B CA 1
ATOM 2176 C C . GLU B 1 43 ? 4.648 -15.352 -7.488 1 98.88 43 GLU B C 1
ATOM 2178 O O . GLU B 1 43 ? 5.309 -14.32 -7.637 1 98.88 43 GLU B O 1
ATOM 2183 N N . ILE B 1 44 ? 3.721 -15.703 -8.32 1 98.56 44 ILE B N 1
ATOM 2184 C CA . ILE B 1 44 ? 3.283 -14.852 -9.422 1 98.56 44 ILE B CA 1
ATOM 2185 C C . ILE B 1 44 ? 1.977 -14.156 -9.047 1 98.56 44 ILE B C 1
ATOM 2187 O O . ILE B 1 44 ? 0.968 -14.812 -8.781 1 98.56 44 ILE B O 1
ATOM 2191 N N . GLY B 1 45 ? 1.968 -12.852 -9.133 1 96.88 45 GLY B N 1
ATOM 2192 C CA . GLY B 1 45 ? 0.84 -12.078 -8.633 1 96.88 45 GLY B CA 1
ATOM 2193 C C . GLY B 1 45 ? 0.801 -11.984 -7.117 1 96.88 45 GLY B C 1
ATOM 2194 O O . GLY B 1 45 ? -0.196 -12.352 -6.496 1 96.88 45 GLY B O 1
ATOM 2195 N N . ALA B 1 46 ? 1.849 -11.406 -6.523 1 97.62 46 ALA B N 1
ATOM 2196 C CA . ALA B 1 46 ? 2.004 -11.406 -5.07 1 97.62 46 ALA B CA 1
ATOM 2197 C C . ALA B 1 46 ? 1.021 -10.445 -4.414 1 97.62 46 ALA B C 1
ATOM 2199 O O . ALA B 1 46 ? 0.774 -10.523 -3.209 1 97.62 46 ALA B O 1
ATOM 2200 N N . GLY B 1 47 ? 0.446 -9.508 -5.258 1 95.31 47 GLY B N 1
ATOM 2201 C CA . GLY B 1 47 ? -0.549 -8.594 -4.723 1 95.31 47 GLY B CA 1
ATOM 2202 C C . GLY B 1 47 ? -0.059 -7.812 -3.518 1 95.31 47 GLY B C 1
ATOM 2203 O O . GLY B 1 47 ? 1.021 -7.219 -3.553 1 95.31 47 GLY B O 1
ATOM 2204 N N . THR B 1 48 ? -0.855 -7.793 -2.426 1 95.81 48 THR B N 1
ATOM 2205 C CA . THR B 1 48 ? -0.533 -7.031 -1.225 1 95.81 48 THR B CA 1
ATOM 2206 C C . THR B 1 48 ? 0.574 -7.719 -0.43 1 95.81 48 THR B C 1
ATOM 2208 O O . THR B 1 48 ? 1.122 -7.141 0.51 1 95.81 48 THR B O 1
ATOM 2211 N N . GLY B 1 49 ? 0.882 -8.977 -0.688 1 97.94 49 GLY B N 1
ATOM 2212 C CA . GLY B 1 49 ? 1.92 -9.727 0.007 1 97.94 49 GLY B CA 1
ATOM 2213 C C . GLY B 1 49 ? 1.377 -10.633 1.094 1 97.94 49 GLY B C 1
ATOM 2214 O O . GLY B 1 49 ? 2.145 -11.273 1.814 1 97.94 49 GLY B O 1
ATOM 2215 N N . ARG B 1 50 ? 0.055 -10.789 1.248 1 98.06 50 ARG B N 1
ATOM 2216 C CA . ARG B 1 50 ? -0.512 -11.641 2.293 1 98.06 50 ARG B CA 1
ATOM 2217 C C . ARG B 1 50 ? -0.189 -13.109 2.041 1 98.06 50 ARG B C 1
ATOM 2219 O O . ARG B 1 50 ? 0.164 -13.836 2.969 1 98.06 50 ARG B O 1
ATOM 2226 N N . VAL B 1 51 ? -0.342 -13.5 0.787 1 98.31 51 VAL B N 1
ATOM 2227 C CA . VAL B 1 51 ? 0.014 -14.875 0.447 1 98.31 51 VAL B CA 1
ATOM 2228 C C . VAL B 1 51 ? 1.521 -15.062 0.595 1 98.31 51 VAL B C 1
ATOM 2230 O O . VAL B 1 51 ? 1.978 -16.125 1.017 1 98.31 51 VAL B O 1
ATOM 2233 N N . THR B 1 52 ? 2.338 -14.016 0.268 1 98.81 52 THR B N 1
ATOM 2234 C CA . THR B 1 52 ? 3.781 -14.055 0.48 1 98.81 52 THR B CA 1
ATOM 2235 C C . THR B 1 52 ? 4.105 -14.398 1.932 1 98.81 52 THR B C 1
ATOM 2237 O O . THR B 1 52 ? 4.973 -15.227 2.199 1 98.81 52 THR B O 1
ATOM 2240 N N . GLU B 1 53 ? 3.391 -13.805 2.844 1 98.56 53 GLU B N 1
ATOM 2241 C CA . GLU B 1 53 ? 3.578 -14.078 4.266 1 98.56 53 GLU B CA 1
ATOM 2242 C C . GLU B 1 53 ? 3.287 -15.539 4.59 1 98.56 53 GLU B C 1
ATOM 2244 O O . GLU B 1 53 ? 3.992 -16.156 5.391 1 98.56 53 GLU B O 1
ATOM 2249 N N . VAL B 1 54 ? 2.213 -16.094 4.016 1 98.31 54 VAL B N 1
ATOM 2250 C CA . VAL B 1 54 ? 1.839 -17.484 4.242 1 98.31 54 VAL B CA 1
ATOM 2251 C C . VAL B 1 54 ? 2.947 -18.406 3.738 1 98.31 54 VAL B C 1
ATOM 2253 O O . VAL B 1 54 ? 3.352 -19.344 4.434 1 98.31 54 VAL B O 1
ATOM 2256 N N . ILE B 1 55 ? 3.436 -18.125 2.523 1 98.75 55 ILE B N 1
ATOM 2257 C CA . ILE B 1 55 ? 4.512 -18.922 1.944 1 98.75 55 ILE B CA 1
ATOM 2258 C C . ILE B 1 55 ? 5.73 -18.891 2.865 1 98.75 55 ILE B C 1
ATOM 2260 O O . ILE B 1 55 ? 6.316 -19.938 3.172 1 98.75 55 ILE B O 1
ATOM 2264 N N . ALA B 1 56 ? 6.121 -17.688 3.328 1 98.69 56 ALA B N 1
ATOM 2265 C CA . ALA B 1 56 ? 7.297 -17.5 4.172 1 98.69 56 ALA B CA 1
ATOM 2266 C C . ALA B 1 56 ? 7.16 -18.266 5.48 1 98.69 56 ALA B C 1
ATOM 2268 O O . ALA B 1 56 ? 8.125 -18.875 5.957 1 98.69 56 ALA B O 1
ATOM 2269 N N . ALA B 1 57 ? 5.984 -18.234 6.027 1 98.19 57 ALA B N 1
ATOM 2270 C CA . ALA B 1 57 ? 5.75 -18.938 7.293 1 98.19 57 ALA B CA 1
ATOM 2271 C C . ALA B 1 57 ? 5.797 -20.438 7.102 1 98.19 57 ALA B C 1
ATOM 2273 O O . ALA B 1 57 ? 6.301 -21.172 7.965 1 98.19 57 ALA B O 1
ATOM 2274 N N . ALA B 1 58 ? 5.293 -20.906 6.027 1 98.19 58 ALA B N 1
ATOM 2275 C CA . ALA B 1 58 ? 5.242 -22.344 5.742 1 98.19 58 ALA B CA 1
ATOM 2276 C C . ALA B 1 58 ? 6.633 -22.891 5.445 1 98.19 58 ALA B C 1
ATOM 2278 O O . ALA B 1 58 ? 6.91 -24.062 5.695 1 98.19 58 ALA B O 1
ATOM 2279 N N . LEU B 1 59 ? 7.465 -22.078 4.898 1 98.38 59 LEU B N 1
ATOM 2280 C CA . LEU B 1 59 ? 8.805 -22.484 4.473 1 98.38 59 LEU B CA 1
ATOM 2281 C C . LEU B 1 59 ? 9.859 -21.547 5.047 1 98.38 59 LEU B C 1
ATOM 2283 O O . LEU B 1 59 ? 10.43 -20.719 4.324 1 98.38 59 LEU B O 1
ATOM 2287 N N . PRO B 1 60 ? 10.25 -21.672 6.258 1 96.56 60 PRO B N 1
ATOM 2288 C CA . PRO B 1 60 ? 11.086 -20.703 6.969 1 96.56 60 PRO B CA 1
ATOM 2289 C C . PRO B 1 60 ? 12.469 -20.547 6.352 1 96.56 60 PRO B C 1
ATOM 2291 O O . PRO B 1 60 ? 13.141 -19.531 6.566 1 96.56 60 PRO B O 1
ATOM 2294 N N . GLU B 1 61 ? 12.875 -21.531 5.543 1 95.69 61 GLU B N 1
ATOM 2295 C CA . GLU B 1 61 ? 14.227 -21.469 5.008 1 95.69 61 GLU B CA 1
ATOM 2296 C C . GLU B 1 61 ? 14.227 -21.062 3.537 1 95.69 61 GLU B C 1
ATOM 2298 O O . GLU B 1 61 ? 15.289 -20.859 2.939 1 95.69 61 GLU B O 1
ATOM 2303 N N . ALA B 1 62 ? 13.133 -20.906 2.939 1 98.12 62 ALA B N 1
ATOM 2304 C CA . ALA B 1 62 ? 13.039 -20.688 1.499 1 98.12 62 ALA B CA 1
ATOM 2305 C C . ALA B 1 62 ? 13.273 -19.219 1.15 1 98.12 62 ALA B C 1
ATOM 2307 O O . ALA B 1 62 ? 12.805 -18.312 1.855 1 98.12 62 ALA B O 1
ATOM 2308 N N . GLU B 1 63 ? 14.016 -19.016 0.084 1 98.56 63 GLU B N 1
ATOM 2309 C CA . GLU B 1 63 ? 13.945 -17.734 -0.598 1 98.56 63 GLU B CA 1
ATOM 2310 C C . GLU B 1 63 ? 12.672 -17.625 -1.437 1 98.56 63 GLU B C 1
ATOM 2312 O O . GLU B 1 63 ? 12.195 -18.609 -1.984 1 98.56 63 GLU B O 1
ATOM 2317 N N . ILE B 1 64 ? 12.148 -16.438 -1.475 1 98.88 64 ILE B N 1
ATOM 2318 C CA . ILE B 1 64 ? 10.906 -16.219 -2.213 1 98.88 64 ILE B CA 1
ATOM 2319 C C . ILE B 1 64 ? 11.117 -15.125 -3.254 1 98.88 64 ILE B C 1
ATOM 2321 O O . ILE B 1 64 ? 11.695 -14.078 -2.955 1 98.88 64 ILE B O 1
ATOM 2325 N N . LEU B 1 65 ? 10.836 -15.367 -4.469 1 98.88 65 LEU B N 1
ATOM 2326 C CA . LEU B 1 65 ? 10.703 -14.359 -5.516 1 98.88 65 LEU B CA 1
ATOM 2327 C C . LEU B 1 65 ? 9.234 -13.984 -5.723 1 98.88 65 LEU B C 1
ATOM 2329 O O . LEU B 1 65 ? 8.438 -14.812 -6.168 1 98.88 65 LEU B O 1
ATOM 2333 N N . ALA B 1 66 ? 8.891 -12.812 -5.367 1 98.75 66 ALA B N 1
ATOM 2334 C CA . ALA B 1 66 ? 7.512 -12.328 -5.445 1 98.75 66 ALA B CA 1
ATOM 2335 C C . ALA B 1 66 ? 7.34 -11.359 -6.613 1 98.75 66 ALA B C 1
ATOM 2337 O O . ALA B 1 66 ? 7.867 -10.242 -6.586 1 98.75 66 ALA B O 1
ATOM 2338 N N . ALA B 1 67 ? 6.574 -11.758 -7.613 1 98.19 67 ALA B N 1
ATOM 2339 C CA . ALA B 1 67 ? 6.363 -10.945 -8.805 1 98.19 67 ALA B CA 1
ATOM 2340 C C . ALA B 1 67 ? 4.996 -10.273 -8.773 1 98.19 67 ALA B C 1
ATOM 2342 O O . ALA B 1 67 ? 3.979 -10.922 -8.523 1 98.19 67 ALA B O 1
ATOM 2343 N N . GLU B 1 68 ? 4.949 -9.016 -8.977 1 95.56 68 GLU B N 1
ATOM 2344 C CA . GLU B 1 68 ? 3.719 -8.234 -8.984 1 95.56 68 GLU B CA 1
ATOM 2345 C C . GLU B 1 68 ? 3.818 -7.066 -9.961 1 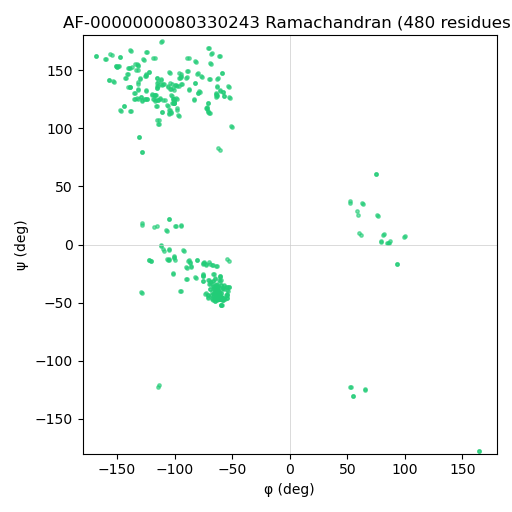95.56 68 GLU B C 1
ATOM 2347 O O . GLU B 1 68 ? 4.59 -6.129 -9.742 1 95.56 68 GLU B O 1
ATOM 2352 N N . PRO B 1 69 ? 2.973 -7.082 -11.008 1 93.5 69 PRO B N 1
ATOM 2353 C CA . PRO B 1 69 ? 3.137 -6.062 -12.047 1 93.5 69 PRO B CA 1
ATOM 2354 C C . PRO B 1 69 ? 2.484 -4.734 -11.68 1 93.5 69 PRO B C 1
ATOM 2356 O O . PRO B 1 69 ? 2.855 -3.688 -12.211 1 93.5 69 PRO B O 1
ATOM 2359 N N . SER B 1 70 ? 1.426 -4.75 -10.867 1 91.62 70 SER B N 1
ATOM 2360 C CA . SER B 1 70 ? 0.755 -3.514 -10.477 1 91.62 70 SER B CA 1
ATOM 2361 C C . SER B 1 70 ? 1.617 -2.695 -9.516 1 91.62 70 SER B C 1
ATOM 2363 O O . SER B 1 70 ? 1.917 -3.141 -8.406 1 91.62 70 SER B O 1
ATOM 2365 N N . ALA B 1 71 ? 1.913 -1.482 -9.906 1 90.06 71 ALA B N 1
ATOM 2366 C CA . ALA B 1 71 ? 2.746 -0.629 -9.07 1 90.06 71 ALA B CA 1
ATOM 2367 C C . ALA B 1 71 ? 2.078 -0.368 -7.719 1 90.06 71 ALA B C 1
ATOM 2369 O O . ALA B 1 71 ? 2.75 -0.3 -6.688 1 90.06 71 ALA B O 1
ATOM 2370 N N . THR B 1 72 ? 0.778 -0.218 -7.699 1 91 72 THR B N 1
ATOM 2371 C CA . THR B 1 72 ? 0.045 0.052 -6.469 1 91 72 THR B CA 1
ATOM 2372 C C . THR B 1 72 ? 0.087 -1.157 -5.539 1 91 72 THR B C 1
ATOM 2374 O O . THR B 1 72 ? 0.345 -1.018 -4.34 1 91 72 THR B O 1
ATOM 2377 N N . MET B 1 73 ? -0.161 -2.326 -6.074 1 93.62 73 MET B N 1
ATOM 2378 C CA . MET B 1 73 ? -0.088 -3.541 -5.27 1 93.62 73 MET B CA 1
ATOM 2379 C C . MET B 1 73 ? 1.337 -3.785 -4.781 1 93.62 73 MET B C 1
ATOM 2381 O O . MET B 1 73 ? 1.547 -4.176 -3.631 1 93.62 73 MET B O 1
ATOM 2385 N N . ARG B 1 74 ? 2.248 -3.506 -5.668 1 94.25 74 ARG B N 1
ATOM 2386 C CA . ARG B 1 74 ? 3.648 -3.732 -5.328 1 94.25 74 ARG B CA 1
ATOM 2387 C C . ARG B 1 74 ? 4.105 -2.783 -4.227 1 94.25 74 ARG B C 1
ATOM 2389 O O . ARG B 1 74 ? 4.969 -3.133 -3.418 1 94.25 74 ARG B O 1
ATOM 2396 N N . ALA B 1 75 ? 3.52 -1.588 -4.195 1 93.94 75 ALA B N 1
ATOM 2397 C CA . ALA B 1 75 ? 3.811 -0.668 -3.1 1 93.94 75 ALA B CA 1
ATOM 2398 C C . ALA B 1 75 ? 3.445 -1.287 -1.753 1 93.94 75 ALA B C 1
ATOM 2400 O O . ALA B 1 75 ? 4.23 -1.23 -0.803 1 93.94 75 ALA B O 1
ATOM 2401 N N . MET B 1 76 ? 2.283 -1.885 -1.651 1 95.19 76 MET B N 1
ATOM 2402 C CA . MET B 1 76 ? 1.856 -2.559 -0.428 1 95.19 76 MET B CA 1
ATOM 2403 C C . MET B 1 76 ? 2.74 -3.768 -0.136 1 95.19 76 MET B C 1
ATOM 2405 O O . MET B 1 76 ? 3.137 -3.988 1.009 1 95.19 76 MET B O 1
ATOM 2409 N N . LEU B 1 77 ? 3.033 -4.48 -1.188 1 96.62 77 LEU B N 1
ATOM 2410 C CA . LEU B 1 77 ? 3.896 -5.648 -1.068 1 96.62 77 LEU B CA 1
ATOM 2411 C C . LEU B 1 77 ? 5.266 -5.262 -0.52 1 96.62 77 LEU B C 1
ATOM 2413 O O . LEU B 1 77 ? 5.734 -5.848 0.459 1 96.62 77 LEU B O 1
ATOM 2417 N N . THR B 1 78 ? 5.883 -4.285 -1.137 1 97 78 THR B N 1
ATOM 2418 C CA . THR B 1 78 ? 7.207 -3.836 -0.721 1 97 78 THR B CA 1
ATOM 2419 C C . THR B 1 78 ? 7.172 -3.311 0.712 1 97 78 THR B C 1
ATOM 2421 O O . THR B 1 78 ? 8.078 -3.59 1.501 1 97 78 THR B O 1
ATOM 2424 N N . SER B 1 79 ? 6.16 -2.557 1.002 1 96.62 79 SER B N 1
ATOM 2425 C CA . SER B 1 79 ? 6.004 -2.061 2.365 1 96.62 79 SER B CA 1
ATOM 2426 C C . SER B 1 79 ? 5.957 -3.209 3.369 1 96.62 79 SER B C 1
ATOM 2428 O O . SER B 1 79 ? 6.664 -3.184 4.379 1 96.62 79 SER B O 1
ATOM 2430 N N . ARG B 1 80 ? 5.164 -4.242 3.068 1 97.19 80 ARG B N 1
ATOM 2431 C CA . ARG B 1 80 ? 5.004 -5.406 3.934 1 97.19 80 ARG B CA 1
ATOM 2432 C C . ARG B 1 80 ? 6.324 -6.145 4.105 1 97.19 80 ARG B C 1
ATOM 2434 O O . ARG B 1 80 ? 6.703 -6.492 5.227 1 97.19 80 ARG B O 1
ATOM 2441 N N . VAL B 1 81 ? 6.996 -6.332 3.074 1 98.31 81 VAL B N 1
ATOM 2442 C CA . VAL B 1 81 ? 8.242 -7.094 3.068 1 98.31 81 VAL B CA 1
ATOM 2443 C C . VAL B 1 81 ? 9.336 -6.305 3.781 1 98.31 81 VAL B C 1
ATOM 2445 O O . VAL B 1 81 ? 10.078 -6.855 4.598 1 98.31 81 VAL B O 1
ATOM 2448 N N . ALA B 1 82 ? 9.414 -5.031 3.506 1 97.38 82 ALA B N 1
ATOM 2449 C CA . ALA B 1 82 ? 10.477 -4.184 4.043 1 97.38 82 ALA B CA 1
ATOM 2450 C C . ALA B 1 82 ? 10.375 -4.074 5.562 1 97.38 82 ALA B C 1
ATOM 2452 O O . ALA B 1 82 ? 11.391 -3.932 6.25 1 97.38 82 ALA B O 1
ATOM 2453 N N . ARG B 1 83 ? 9.211 -4.168 6.117 1 95.31 83 ARG B N 1
ATOM 2454 C CA . ARG B 1 83 ? 8.969 -3.885 7.531 1 95.31 83 ARG B CA 1
ATOM 2455 C C . ARG B 1 83 ? 9.234 -5.113 8.391 1 95.31 83 ARG B C 1
ATOM 2457 O O . ARG B 1 83 ? 9.344 -5.012 9.617 1 95.31 83 ARG B O 1
ATOM 2464 N N . ASP B 1 84 ? 9.258 -6.301 7.805 1 97.19 84 ASP B N 1
ATOM 2465 C CA . ASP B 1 84 ? 9.523 -7.551 8.516 1 97.19 84 ASP B CA 1
ATOM 2466 C C . ASP B 1 84 ? 10.938 -8.055 8.234 1 97.19 84 ASP B C 1
ATOM 2468 O O . ASP B 1 84 ? 11.258 -8.422 7.105 1 97.19 84 ASP B O 1
ATOM 2472 N N . PRO B 1 85 ? 11.766 -8.102 9.273 1 97.5 85 PRO B N 1
ATOM 2473 C CA . PRO B 1 85 ? 13.164 -8.461 9.047 1 97.5 85 PRO B CA 1
ATOM 2474 C C . PRO B 1 85 ? 13.328 -9.828 8.383 1 97.5 85 PRO B C 1
ATOM 2476 O O . PRO B 1 85 ? 14.242 -10.023 7.578 1 97.5 85 PRO B O 1
ATOM 2479 N N . ASP B 1 86 ? 12.508 -10.75 8.75 1 98.31 86 ASP B N 1
ATOM 2480 C CA . ASP B 1 86 ? 12.578 -12.078 8.141 1 98.31 86 ASP B CA 1
ATOM 2481 C C . ASP B 1 86 ? 12.227 -12.016 6.656 1 98.31 86 ASP B C 1
ATOM 2483 O O . ASP B 1 86 ? 12.969 -12.531 5.82 1 98.31 86 ASP B O 1
ATOM 2487 N N . LEU B 1 87 ? 11.141 -11.367 6.289 1 98.69 87 LEU B N 1
ATOM 2488 C CA . LEU B 1 87 ? 10.75 -11.227 4.891 1 98.69 87 LEU B CA 1
ATOM 2489 C C . LEU B 1 87 ? 11.781 -10.398 4.121 1 98.69 87 LEU B C 1
ATOM 2491 O O . LEU B 1 87 ? 12.141 -10.742 2.996 1 98.69 87 LEU B O 1
ATOM 2495 N N . ARG B 1 88 ? 12.172 -9.312 4.734 1 98.31 88 ARG B N 1
ATOM 2496 C CA . ARG B 1 88 ? 13.125 -8.406 4.109 1 98.31 88 ARG B CA 1
ATOM 2497 C C . ARG B 1 88 ? 14.375 -9.156 3.656 1 98.31 88 ARG B C 1
ATOM 2499 O O . ARG B 1 88 ? 14.93 -8.875 2.592 1 98.31 88 ARG B O 1
ATOM 2506 N N . ARG B 1 89 ? 14.773 -10.109 4.402 1 98.12 89 ARG B N 1
ATOM 2507 C CA . ARG B 1 89 ? 16 -10.844 4.133 1 98.12 89 ARG B CA 1
ATOM 2508 C C . ARG B 1 89 ? 15.812 -11.82 2.979 1 98.12 89 ARG B C 1
ATOM 2510 O O . ARG B 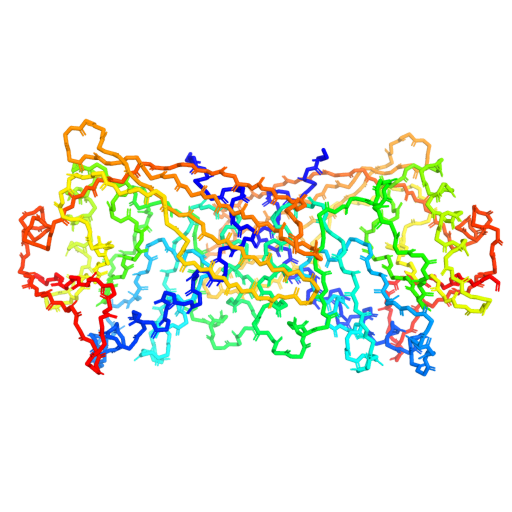1 89 ? 16.734 -12.055 2.189 1 98.12 89 ARG B O 1
ATOM 2517 N N . ARG B 1 90 ? 14.602 -12.375 2.789 1 98 90 ARG B N 1
ATOM 2518 C CA . ARG B 1 90 ? 14.516 -13.562 1.951 1 98 90 ARG B CA 1
ATOM 2519 C C . ARG B 1 90 ? 13.594 -13.328 0.76 1 98 90 ARG B C 1
ATOM 2521 O O . ARG B 1 90 ? 13.555 -14.133 -0.173 1 98 90 ARG B O 1
ATOM 2528 N N . VAL B 1 91 ? 12.82 -12.281 0.785 1 98.81 91 VAL B N 1
ATOM 2529 C CA . VAL B 1 91 ? 11.867 -12.047 -0.296 1 98.81 91 VAL B CA 1
ATOM 2530 C C . VAL B 1 91 ? 12.438 -11.008 -1.265 1 98.81 91 VAL B C 1
ATOM 2532 O O . VAL B 1 91 ? 12.82 -9.914 -0.856 1 98.81 91 VAL B O 1
ATOM 2535 N N . THR B 1 92 ? 12.586 -11.336 -2.498 1 98.62 92 THR B N 1
ATOM 2536 C CA . THR B 1 92 ? 12.914 -10.406 -3.572 1 98.62 92 THR B CA 1
ATOM 2537 C C . THR B 1 92 ? 11.672 -10.031 -4.371 1 98.62 92 THR B C 1
ATOM 2539 O O . THR B 1 92 ? 10.961 -10.906 -4.867 1 98.62 92 THR B O 1
ATOM 2542 N N . VAL B 1 93 ? 11.367 -8.766 -4.473 1 98 93 VAL B N 1
ATOM 2543 C CA . VAL B 1 93 ? 10.172 -8.266 -5.145 1 98 93 VAL B CA 1
ATOM 2544 C C . VAL B 1 93 ? 10.523 -7.809 -6.559 1 98 93 VAL B C 1
ATOM 2546 O O . VAL B 1 93 ? 11.445 -7.004 -6.746 1 98 93 VAL B O 1
ATOM 2549 N N . VAL B 1 94 ? 9.812 -8.336 -7.523 1 96.81 94 VAL B N 1
ATOM 2550 C CA . VAL B 1 94 ? 10.07 -7.914 -8.898 1 96.81 94 VAL B CA 1
ATOM 2551 C C . VAL B 1 94 ? 8.773 -7.469 -9.555 1 96.81 94 VAL B C 1
ATOM 2553 O O . VAL B 1 94 ? 7.684 -7.844 -9.109 1 96.81 94 VAL B O 1
ATOM 2556 N N . ASP B 1 95 ? 8.797 -6.652 -10.656 1 94.12 95 ASP B N 1
ATOM 2557 C CA . ASP B 1 95 ? 7.633 -6.012 -11.25 1 94.12 95 ASP B CA 1
ATOM 2558 C C . ASP B 1 95 ? 7.141 -6.793 -12.469 1 94.12 95 ASP B C 1
ATOM 2560 O O . ASP B 1 95 ? 6.277 -6.312 -13.211 1 94.12 95 ASP B O 1
ATOM 2564 N N . GLY B 1 96 ? 7.539 -7.945 -12.625 1 93.69 96 GLY B N 1
ATOM 2565 C CA . GLY B 1 96 ? 7.207 -8.695 -13.82 1 93.69 96 GLY B CA 1
ATOM 2566 C C . GLY B 1 96 ? 5.809 -9.281 -13.789 1 93.69 96 GLY B C 1
ATOM 2567 O O . GLY B 1 96 ? 5.316 -9.672 -12.727 1 93.69 96 GLY B O 1
ATOM 2568 N N . ALA B 1 97 ? 5.195 -9.367 -14.977 1 95.25 97 ALA B N 1
ATOM 2569 C CA . ALA B 1 97 ? 3.943 -10.094 -15.18 1 95.25 97 ALA B CA 1
ATOM 2570 C C . ALA B 1 97 ? 4.207 -11.555 -15.531 1 95.25 97 ALA B C 1
ATOM 2572 O O . ALA B 1 97 ? 5.309 -11.906 -15.969 1 95.25 97 ALA B O 1
ATOM 2573 N N . ALA B 1 98 ? 3.182 -12.344 -15.336 1 95.62 98 ALA B N 1
ATOM 2574 C CA . ALA B 1 98 ? 3.297 -13.781 -15.562 1 95.62 98 ALA B CA 1
ATOM 2575 C C . ALA B 1 98 ? 3.826 -14.078 -16.969 1 95.62 98 ALA B C 1
ATOM 2577 O O . ALA B 1 98 ? 4.691 -14.938 -17.141 1 95.62 98 ALA B O 1
ATOM 2578 N N . GLN B 1 99 ? 3.393 -13.344 -17.938 1 93.19 99 GLN B N 1
ATOM 2579 C CA . GLN B 1 99 ? 3.637 -13.633 -19.344 1 93.19 99 GLN B CA 1
ATOM 2580 C C . GLN B 1 99 ? 5.105 -13.414 -19.703 1 93.19 99 GLN B C 1
ATOM 2582 O O . GLN B 1 99 ? 5.656 -14.133 -20.531 1 93.19 99 GLN B O 1
ATOM 2587 N N . ASP B 1 100 ? 5.723 -12.438 -19.078 1 91.38 100 ASP B N 1
ATOM 2588 C CA . ASP B 1 100 ? 7.062 -12.078 -19.531 1 91.38 100 ASP B CA 1
ATOM 2589 C C . ASP B 1 100 ? 8.047 -12.055 -18.359 1 91.38 100 ASP B C 1
ATOM 2591 O O . ASP B 1 100 ? 9.117 -11.445 -18.453 1 91.38 100 ASP B O 1
ATOM 2595 N N . LEU B 1 101 ? 7.645 -12.672 -17.359 1 95.75 101 LEU B N 1
ATOM 2596 C CA . LEU B 1 101 ? 8.484 -12.688 -16.172 1 95.75 101 LEU B CA 1
ATOM 2597 C C . LEU B 1 101 ? 9.805 -13.398 -16.438 1 95.75 101 LEU B C 1
ATOM 2599 O O . LEU B 1 101 ? 9.82 -14.492 -17.016 1 95.75 101 LEU B O 1
ATOM 2603 N N . ASP B 1 102 ? 10.906 -12.719 -16.125 1 95.31 102 ASP B N 1
ATOM 2604 C CA . ASP B 1 102 ? 12.203 -13.398 -16.141 1 95.31 102 ASP B CA 1
ATOM 2605 C C . ASP B 1 102 ? 12.305 -14.414 -15.008 1 95.31 102 ASP B C 1
ATOM 2607 O O . ASP B 1 102 ? 12.359 -14.039 -13.836 1 95.31 102 ASP B O 1
ATOM 2611 N N . LEU B 1 103 ? 12.367 -15.656 -15.328 1 97.69 103 LEU B N 1
ATOM 2612 C CA . LEU B 1 103 ? 12.344 -16.719 -14.336 1 97.69 103 LEU B CA 1
ATOM 2613 C C . LEU B 1 103 ? 13.758 -17.156 -13.953 1 97.69 103 LEU B C 1
ATOM 2615 O O . LEU B 1 103 ? 14.641 -17.203 -14.812 1 97.69 103 LEU B O 1
ATOM 2619 N N . PRO B 1 104 ? 13.938 -17.484 -12.719 1 96.81 104 PRO B N 1
ATOM 2620 C CA . PRO B 1 104 ? 15.18 -18.172 -12.359 1 96.81 104 PRO B CA 1
ATOM 2621 C C . PRO B 1 104 ? 15.344 -19.5 -13.07 1 96.81 104 PRO B C 1
ATOM 2623 O O . PRO B 1 104 ? 14.359 -20.094 -13.539 1 96.81 104 PRO B O 1
ATOM 2626 N N . GLU B 1 105 ? 16.547 -19.984 -13.094 1 97.62 105 GLU B N 1
ATOM 2627 C CA . GLU B 1 105 ? 16.828 -21.25 -13.758 1 97.62 105 GLU B CA 1
ATOM 2628 C C . GLU B 1 105 ? 16.203 -22.422 -13.008 1 97.62 105 GLU B C 1
ATOM 2630 O O . GLU B 1 105 ? 15.852 -23.438 -13.609 1 97.62 105 GLU B O 1
ATOM 2635 N N . ARG B 1 106 ? 16.141 -22.266 -11.734 1 98.25 106 ARG B N 1
ATOM 2636 C CA . ARG B 1 106 ? 15.625 -23.328 -10.875 1 98.25 106 ARG B CA 1
ATOM 2637 C C . ARG B 1 106 ? 14.602 -22.781 -9.883 1 98.25 106 ARG B C 1
ATOM 2639 O O . ARG B 1 106 ? 14.773 -21.672 -9.352 1 98.25 106 ARG B O 1
ATOM 2646 N N . LEU B 1 107 ? 13.602 -23.5 -9.688 1 98.62 107 LEU B N 1
ATOM 2647 C CA . LEU B 1 107 ? 12.523 -23.188 -8.742 1 98.62 107 LEU B CA 1
ATOM 2648 C C . LEU B 1 107 ? 12.18 -24.406 -7.895 1 98.62 107 LEU B C 1
ATOM 2650 O O . LEU B 1 107 ? 12.32 -25.547 -8.352 1 98.62 107 LEU B O 1
ATOM 2654 N N . SER B 1 108 ? 11.719 -24.188 -6.664 1 98.69 108 SER B N 1
ATOM 2655 C CA . SER B 1 108 ? 11.328 -25.297 -5.793 1 98.69 108 SER B CA 1
ATOM 2656 C C . SER B 1 108 ? 9.82 -25.469 -5.766 1 98.69 108 SER B C 1
ATOM 2658 O O . SER B 1 108 ? 9.32 -26.562 -5.457 1 98.69 108 SER B O 1
ATOM 2660 N N . ALA B 1 109 ? 9.102 -24.422 -6.031 1 98.75 109 ALA B N 1
ATOM 2661 C CA . ALA B 1 109 ? 7.645 -24.391 -6.121 1 98.75 109 ALA B CA 1
ATOM 2662 C C . ALA B 1 109 ? 7.156 -23.078 -6.73 1 98.75 109 ALA B C 1
ATOM 2664 O O . ALA B 1 109 ? 7.902 -22.094 -6.785 1 98.75 109 ALA B O 1
ATOM 2665 N N . VAL B 1 110 ? 5.969 -23.078 -7.18 1 98.81 110 VAL B N 1
ATOM 2666 C CA . VAL B 1 110 ? 5.332 -21.875 -7.707 1 98.81 110 VAL B CA 1
ATOM 2667 C C . VAL B 1 110 ? 3.939 -21.719 -7.098 1 98.81 110 VAL B C 1
ATOM 2669 O O . VAL B 1 110 ? 3.193 -22.688 -6.977 1 98.81 110 VAL B O 1
ATOM 2672 N N . VAL B 1 111 ? 3.633 -20.562 -6.672 1 98.75 111 VAL B N 1
ATOM 2673 C CA . VAL B 1 111 ? 2.312 -20.234 -6.148 1 98.75 111 VAL B CA 1
ATOM 2674 C C . VAL B 1 111 ? 1.68 -19.141 -7.004 1 98.75 111 VAL B C 1
ATOM 2676 O O . VAL B 1 111 ? 2.273 -18.078 -7.199 1 98.75 111 VAL B O 1
ATOM 2679 N N . ILE B 1 112 ? 0.501 -19.391 -7.5 1 98.06 112 ILE B N 1
ATOM 2680 C CA . ILE B 1 112 ? -0.232 -18.469 -8.375 1 98.06 112 ILE B CA 1
ATOM 2681 C C . ILE B 1 112 ? -1.663 -18.312 -7.867 1 98.06 112 ILE B C 1
ATOM 2683 O O . ILE B 1 112 ? -2.551 -19.078 -8.234 1 98.06 112 ILE B O 1
ATOM 2687 N N . PHE B 1 113 ? -1.906 -17.359 -7.062 1 96.81 113 PHE B N 1
ATOM 2688 C CA . PHE B 1 113 ? -3.232 -17.078 -6.523 1 96.81 113 PHE B CA 1
ATOM 2689 C C . PHE B 1 113 ? -3.814 -15.812 -7.137 1 96.81 113 PHE B C 1
ATOM 2691 O O . PHE B 1 113 ? -3.18 -14.75 -7.105 1 96.81 113 PHE B O 1
ATOM 2698 N N . GLY B 1 114 ? -4.961 -15.953 -7.691 1 92.75 114 GLY B N 1
ATOM 2699 C CA . GLY B 1 114 ? -5.684 -14.797 -8.211 1 92.75 114 GLY B CA 1
ATOM 2700 C C . GLY B 1 114 ? -5.117 -14.281 -9.516 1 92.75 114 GLY B C 1
ATOM 2701 O O . GLY B 1 114 ? -5.258 -13.102 -9.836 1 92.75 114 GLY B O 1
ATOM 2702 N N . VAL B 1 115 ? -4.441 -15.07 -10.352 1 95.44 115 VAL B N 1
ATOM 2703 C CA . VAL B 1 115 ? -3.729 -14.555 -11.516 1 95.44 115 VAL B CA 1
ATOM 2704 C C . VAL B 1 115 ? -4.137 -15.336 -12.758 1 95.44 115 VAL B C 1
ATOM 2706 O O . VAL B 1 115 ? -4.391 -14.75 -13.812 1 95.44 115 VAL B O 1
ATOM 2709 N N . ALA B 1 116 ? -4.27 -16.641 -12.656 1 95.69 116 ALA B N 1
ATOM 2710 C CA . ALA B 1 116 ? -4.355 -17.516 -13.82 1 95.69 116 ALA B CA 1
ATOM 2711 C C . ALA B 1 116 ? -5.551 -17.156 -14.695 1 95.69 116 ALA B C 1
ATOM 2713 O O . ALA B 1 116 ? -5.488 -17.266 -15.922 1 95.69 116 ALA B O 1
ATOM 2714 N N . GLY B 1 117 ? -6.621 -16.734 -14.07 1 94.69 117 GLY B N 1
ATOM 2715 C CA . GLY B 1 117 ? -7.82 -16.391 -14.82 1 94.69 117 GLY B CA 1
ATOM 2716 C C . GLY B 1 117 ? -7.66 -15.141 -15.664 1 94.69 117 GLY B C 1
ATOM 2717 O O . GLY B 1 117 ? -8.469 -14.875 -16.547 1 94.69 117 GLY B O 1
ATOM 2718 N N . HIS B 1 118 ? -6.676 -14.312 -15.445 1 94.5 118 HIS B N 1
ATOM 2719 C CA . HIS B 1 118 ? -6.414 -13.117 -16.25 1 94.5 118 HIS B CA 1
ATOM 2720 C C . HIS B 1 118 ? -5.688 -13.461 -17.531 1 94.5 118 HIS B C 1
ATOM 2722 O O . HIS B 1 118 ? -5.551 -12.617 -18.422 1 94.5 118 HIS B O 1
ATOM 2728 N N . LEU B 1 119 ? -5.172 -14.664 -17.625 1 95.31 119 LEU B N 1
ATOM 2729 C CA . LEU B 1 119 ? -4.391 -15.102 -18.766 1 95.31 119 LEU B CA 1
ATOM 2730 C C . LEU B 1 119 ? -5.266 -15.852 -19.766 1 95.31 119 LEU B C 1
ATOM 2732 O O . LEU B 1 119 ? -6.145 -16.625 -19.375 1 95.31 119 LEU B O 1
ATOM 2736 N N . THR B 1 120 ? -4.957 -15.633 -21.016 1 94.62 120 THR B N 1
ATOM 2737 C CA . THR B 1 120 ? -5.582 -16.453 -22.062 1 94.62 120 THR B CA 1
ATOM 2738 C C . THR B 1 120 ? -5.043 -17.875 -22.016 1 94.62 120 THR B C 1
ATOM 2740 O O . THR B 1 120 ? -4.027 -18.141 -21.375 1 94.62 120 THR B O 1
ATOM 2743 N N . VAL B 1 121 ? -5.707 -18.75 -22.766 1 94.56 121 VAL B N 1
ATOM 2744 C CA . VAL B 1 121 ? -5.293 -20.156 -22.781 1 94.56 121 VAL B CA 1
ATOM 2745 C C . VAL B 1 121 ? -3.871 -20.25 -23.328 1 94.56 121 VAL B C 1
ATOM 2747 O O . VAL B 1 121 ? -3.004 -20.875 -22.703 1 94.56 121 VAL B O 1
ATOM 2750 N N . PRO B 1 122 ? -3.543 -19.578 -24.453 1 96.31 122 PRO B N 1
ATOM 2751 C CA . PRO B 1 122 ? -2.17 -19.688 -24.953 1 96.31 122 PRO B CA 1
ATOM 2752 C C . PRO B 1 122 ? -1.145 -19.125 -23.969 1 96.31 122 PRO B C 1
ATOM 2754 O O . PRO B 1 122 ? -0.044 -19.672 -23.844 1 96.31 122 PRO B O 1
ATOM 2757 N N . GLU B 1 123 ? -1.507 -18.094 -23.25 1 96.69 123 GLU B N 1
ATOM 2758 C CA . GLU B 1 123 ? -0.609 -17.5 -22.266 1 96.69 123 GLU B CA 1
ATOM 2759 C C . GLU B 1 123 ? -0.371 -18.469 -21.094 1 96.69 123 GLU B C 1
ATOM 2761 O O . GLU B 1 123 ? 0.756 -18.594 -20.625 1 96.69 123 GLU B O 1
ATOM 2766 N N . ARG B 1 124 ? -1.438 -19.125 -20.672 1 97.12 124 ARG B N 1
ATOM 2767 C CA . ARG B 1 124 ? -1.3 -20.094 -19.594 1 97.12 124 ARG B CA 1
ATOM 2768 C C . ARG B 1 124 ? -0.437 -21.281 -20.016 1 97.12 124 ARG B C 1
ATOM 2770 O O . ARG B 1 124 ? 0.487 -21.672 -19.312 1 97.12 124 ARG B O 1
ATOM 2777 N N . VAL B 1 125 ? -0.694 -21.766 -21.156 1 97.62 125 VAL B N 1
ATOM 2778 C CA . VAL B 1 125 ? 0.059 -22.906 -21.672 1 97.62 125 VAL B CA 1
ATOM 2779 C C . VAL B 1 125 ? 1.546 -22.562 -21.719 1 97.62 125 VAL B C 1
ATOM 2781 O O . VAL B 1 125 ? 2.389 -23.344 -21.281 1 97.62 125 VAL B O 1
ATOM 2784 N N . ALA B 1 126 ? 1.819 -21.422 -22.25 1 97.81 126 ALA B N 1
ATOM 2785 C CA . ALA B 1 126 ? 3.207 -20.969 -22.328 1 97.81 126 ALA B CA 1
ATOM 2786 C C . ALA B 1 126 ? 3.812 -20.828 -20.938 1 97.81 126 ALA B C 1
ATOM 2788 O O . ALA B 1 126 ? 4.957 -21.219 -20.703 1 97.81 126 ALA B O 1
ATOM 2789 N N . LEU B 1 127 ? 3.051 -20.281 -20.031 1 97.88 127 LEU B N 1
ATOM 2790 C CA . LEU B 1 127 ? 3.52 -20.094 -18.672 1 97.88 127 LEU B CA 1
ATOM 2791 C C . LEU B 1 127 ? 3.824 -21.422 -18 1 97.88 127 LEU B C 1
ATOM 2793 O O . LEU B 1 127 ? 4.887 -21.594 -17.406 1 97.88 127 LEU B O 1
ATOM 2797 N N . TRP B 1 128 ? 2.906 -22.406 -18.125 1 97.38 128 TRP B N 1
ATOM 2798 C CA . TRP B 1 128 ? 3.104 -23.719 -17.516 1 97.38 128 TRP B CA 1
ATOM 2799 C C . TRP B 1 128 ? 4.371 -24.375 -18.047 1 97.38 128 TRP B C 1
ATOM 2801 O O . TRP B 1 128 ? 5.152 -24.938 -17.266 1 97.38 128 TRP B O 1
ATOM 2811 N N . LYS B 1 129 ? 4.512 -24.281 -19.312 1 96.69 129 LYS B N 1
ATOM 2812 C CA . LYS B 1 129 ? 5.688 -24.875 -19.938 1 96.69 129 LYS B CA 1
ATOM 2813 C C . LYS B 1 129 ? 6.973 -24.266 -19.391 1 96.69 129 LYS B C 1
ATOM 2815 O O . LYS B 1 129 ? 7.91 -24.984 -19.047 1 96.69 129 LYS B O 1
ATOM 2820 N N . ARG B 1 130 ? 7.012 -22.969 -19.312 1 97.94 130 ARG B N 1
ATOM 2821 C CA . ARG B 1 130 ? 8.188 -22.266 -18.812 1 97.94 130 ARG B CA 1
ATOM 2822 C C . ARG B 1 130 ? 8.461 -22.641 -17.359 1 97.94 130 ARG B C 1
ATOM 2824 O O . ARG B 1 130 ? 9.617 -22.844 -16.969 1 97.94 130 ARG B O 1
ATOM 2831 N N . LEU B 1 131 ? 7.43 -22.766 -16.562 1 98.19 131 LEU B N 1
ATOM 2832 C CA . LEU B 1 131 ? 7.578 -23.094 -15.141 1 98.19 131 LEU B CA 1
ATOM 2833 C C . LEU B 1 131 ? 8.023 -24.547 -14.953 1 98.19 131 LEU B C 1
ATOM 2835 O O . LEU B 1 131 ? 8.945 -24.812 -14.18 1 98.19 131 LEU B O 1
ATOM 2839 N N . ALA B 1 132 ? 7.375 -25.438 -15.688 1 97.06 132 ALA B N 1
ATOM 2840 C CA . ALA B 1 132 ? 7.688 -26.859 -15.586 1 97.06 132 ALA B CA 1
ATOM 2841 C C . ALA B 1 132 ? 9.164 -27.109 -15.891 1 97.06 132 ALA B C 1
ATOM 2843 O O . ALA B 1 132 ? 9.781 -27.984 -15.281 1 97.06 132 ALA B O 1
ATOM 2844 N N . ALA B 1 133 ? 9.688 -26.359 -16.797 1 97.19 133 ALA B N 1
ATOM 2845 C CA . ALA B 1 133 ? 11.078 -26.516 -17.219 1 97.19 133 ALA B CA 1
ATOM 2846 C C . ALA B 1 133 ? 12.039 -26.141 -16.094 1 97.19 133 ALA B C 1
ATOM 2848 O O . ALA B 1 133 ? 13.219 -26.484 -16.141 1 97.19 133 ALA B O 1
ATOM 2849 N N . ARG B 1 134 ? 11.594 -25.422 -15.062 1 97.94 134 ARG B N 1
ATOM 2850 C CA . ARG B 1 134 ? 12.461 -24.906 -14.016 1 97.94 134 ARG B CA 1
ATOM 2851 C C . ARG B 1 134 ? 12.242 -25.625 -12.695 1 97.94 134 ARG B C 1
ATOM 2853 O O . ARG B 1 134 ? 12.93 -25.375 -11.711 1 97.94 134 ARG B O 1
ATOM 2860 N N . LEU B 1 135 ? 11.266 -26.516 -12.695 1 97.75 135 LEU B N 1
ATOM 2861 C CA . LEU B 1 135 ? 10.898 -27.234 -11.484 1 97.75 135 LEU B CA 1
ATOM 2862 C C . LEU B 1 135 ? 11.43 -28.656 -11.516 1 97.75 135 LEU B C 1
ATOM 2864 O O . LEU B 1 135 ? 11.391 -29.312 -12.562 1 97.75 135 LEU B O 1
ATOM 2868 N N . PRO B 1 136 ? 11.969 -29.203 -10.391 1 97.19 136 PRO B N 1
ATOM 2869 C CA . PRO B 1 136 ? 12.266 -30.641 -10.336 1 97.19 136 PRO B CA 1
ATOM 2870 C C . PRO B 1 136 ? 11 -31.5 -10.344 1 97.19 136 PRO B C 1
ATOM 2872 O O . PRO B 1 136 ? 9.898 -30.984 -10.102 1 97.19 136 PRO B O 1
ATOM 2875 N N . ASP B 1 137 ? 11.156 -32.75 -10.617 1 95.5 137 ASP B N 1
ATOM 2876 C CA . ASP B 1 137 ? 10.016 -33.688 -10.586 1 95.5 137 ASP B CA 1
ATOM 2877 C C . ASP B 1 137 ? 9.352 -33.688 -9.219 1 95.5 137 ASP B C 1
ATOM 2879 O O . ASP B 1 137 ? 10.031 -33.688 -8.188 1 95.5 137 ASP B O 1
ATOM 2883 N N . GLY B 1 138 ? 8.039 -33.562 -9.227 1 95.38 138 GLY B N 1
ATOM 2884 C CA . GLY B 1 138 ? 7.285 -33.625 -7.984 1 95.38 138 GLY B CA 1
ATOM 2885 C C . GLY B 1 138 ? 7.043 -32.25 -7.359 1 95.38 138 GLY B C 1
ATOM 2886 O O . GLY B 1 138 ? 6.223 -32.125 -6.445 1 95.38 138 GLY B O 1
ATOM 2887 N N . ALA B 1 139 ? 7.797 -31.234 -7.773 1 97.19 139 ALA B N 1
ATOM 2888 C CA . ALA B 1 139 ? 7.598 -29.906 -7.223 1 97.19 139 ALA B CA 1
ATOM 2889 C C . ALA B 1 139 ? 6.27 -29.312 -7.684 1 97.19 139 ALA B C 1
ATOM 2891 O O . ALA B 1 139 ? 5.891 -29.453 -8.852 1 97.19 139 ALA B O 1
ATOM 2892 N N . PRO B 1 140 ? 5.602 -28.625 -6.871 1 98 140 PRO B N 1
ATOM 2893 C CA . PRO B 1 140 ? 4.227 -28.219 -7.172 1 98 140 PRO B CA 1
ATOM 2894 C C . PRO B 1 140 ? 4.137 -26.828 -7.793 1 98 140 PRO B C 1
ATOM 2896 O O . PRO B 1 140 ? 4.957 -25.953 -7.48 1 98 140 PRO B O 1
ATOM 2899 N N . ILE B 1 141 ? 3.189 -26.656 -8.656 1 98.31 141 ILE B N 1
ATOM 2900 C CA . ILE B 1 141 ? 2.564 -25.375 -8.977 1 98.31 141 ILE B CA 1
ATOM 2901 C C . ILE B 1 141 ? 1.195 -25.281 -8.312 1 98.31 141 ILE B C 1
ATOM 2903 O O . ILE B 1 141 ? 0.291 -26.062 -8.625 1 98.31 141 ILE B O 1
ATOM 2907 N N . VAL B 1 142 ? 1.028 -24.391 -7.367 1 98.12 142 VAL B N 1
ATOM 2908 C CA . VAL B 1 142 ? -0.214 -24.25 -6.617 1 98.12 142 VAL B CA 1
ATOM 2909 C C . VAL B 1 142 ? -1.025 -23.078 -7.18 1 98.12 142 VAL B C 1
ATOM 2911 O O . VAL B 1 142 ? -0.557 -21.938 -7.199 1 98.12 142 VAL B O 1
ATOM 2914 N N . VAL B 1 143 ? -2.248 -23.344 -7.621 1 97.38 143 VAL B N 1
ATOM 2915 C CA . VAL B 1 143 ? -3.062 -22.359 -8.328 1 97.38 143 VAL B CA 1
ATOM 2916 C C . VAL B 1 143 ? -4.41 -22.203 -7.621 1 97.38 143 VAL B C 1
ATOM 2918 O O . VAL B 1 143 ? -5.078 -23.203 -7.324 1 97.38 143 VAL B O 1
ATOM 2921 N N . GLU B 1 144 ? -4.785 -21 -7.41 1 93.94 144 GLU B N 1
ATOM 2922 C CA . GLU B 1 144 ? -6.141 -20.75 -6.926 1 93.94 144 GLU B CA 1
ATOM 2923 C C . GLU B 1 144 ? -7.125 -20.625 -8.086 1 93.94 144 GLU B C 1
ATOM 2925 O O . GLU B 1 144 ? -6.855 -19.922 -9.062 1 93.94 144 GLU B O 1
ATOM 2930 N N . LEU B 1 145 ? -8.289 -21.25 -8.094 1 86.94 145 LEU B N 1
ATOM 2931 C CA . LEU B 1 145 ? -9.25 -21.328 -9.188 1 86.94 145 LEU B CA 1
ATOM 2932 C C . LEU B 1 145 ? -10.391 -20.344 -8.977 1 86.94 145 LEU B C 1
ATOM 2934 O O . LEU B 1 145 ? -11.094 -19.984 -9.93 1 86.94 145 LEU B O 1
ATOM 2938 N N . MET B 1 146 ? -10.648 -19.672 -7.957 1 79.38 146 MET B N 1
ATOM 2939 C CA . MET B 1 146 ? -11.641 -18.672 -7.578 1 79.38 146 MET B CA 1
ATOM 2940 C C . MET B 1 146 ? -13.055 -19.234 -7.672 1 79.38 146 MET B C 1
ATOM 2942 O O . MET B 1 146 ? -14.031 -18.484 -7.707 1 79.38 146 MET B O 1
ATOM 2946 N N . GLY B 1 147 ? -13.234 -20.469 -7.859 1 77.5 147 GLY B N 1
ATOM 2947 C CA . GLY B 1 147 ? -14.492 -21.188 -7.695 1 77.5 147 GLY B CA 1
ATOM 2948 C C . GLY B 1 147 ? -15.422 -21.047 -8.891 1 77.5 147 GLY B C 1
ATOM 2949 O O . GLY B 1 147 ? -16.625 -21.25 -8.773 1 77.5 147 GLY B O 1
ATOM 2950 N N . VAL B 1 148 ? -15.008 -20.484 -9.945 1 82.88 148 VAL B N 1
ATOM 2951 C CA . VAL B 1 148 ? -15.82 -20.359 -11.148 1 82.88 148 VAL B CA 1
ATOM 2952 C C . VAL B 1 148 ? -15.203 -21.188 -12.273 1 82.88 148 VAL B C 1
ATOM 2954 O O . VAL B 1 148 ? -14.25 -20.734 -12.922 1 82.88 148 VAL B O 1
ATOM 2957 N N . SER B 1 149 ? -15.82 -22.297 -12.617 1 86.69 149 SER B N 1
ATOM 2958 C CA . SER B 1 149 ? -15.242 -23.219 -13.594 1 86.69 149 SER B CA 1
ATOM 2959 C C . SER B 1 149 ? -15.883 -23.047 -14.961 1 86.69 149 SER B C 1
ATOM 2961 O O . SER B 1 149 ? -15.391 -23.578 -15.953 1 86.69 149 SER B O 1
ATOM 2963 N N . SER B 1 150 ? -16.969 -22.312 -15.039 1 91.19 150 SER B N 1
ATOM 2964 C CA . SER B 1 150 ? -17.625 -21.953 -16.297 1 91.19 150 SER B CA 1
ATOM 2965 C C . SER B 1 150 ? -18.312 -20.594 -16.188 1 91.19 150 SER B C 1
ATOM 2967 O O . SER B 1 150 ? -18.734 -20.188 -15.102 1 91.19 150 SER B O 1
ATOM 2969 N N . PRO B 1 151 ? -18.422 -19.984 -17.344 1 94.56 151 PRO B N 1
ATOM 2970 C CA . PRO B 1 151 ? -19.062 -18.672 -17.297 1 94.56 151 PRO B CA 1
ATOM 2971 C C . PRO B 1 151 ? -20.516 -18.734 -16.828 1 94.56 151 PRO B C 1
ATOM 2973 O O . PRO B 1 151 ? -21.234 -19.656 -17.188 1 94.56 151 PRO B O 1
ATOM 2976 N N . ARG B 1 152 ? -20.859 -17.891 -16 1 95.31 152 ARG B N 1
ATOM 2977 C CA . ARG B 1 152 ? -22.219 -17.781 -15.469 1 95.31 152 ARG B CA 1
ATOM 2978 C C . ARG B 1 152 ? -22.516 -16.359 -14.984 1 95.31 152 ARG B C 1
ATOM 2980 O O . ARG B 1 152 ? -21.594 -15.555 -14.812 1 95.31 152 ARG B O 1
ATOM 2987 N N . VAL B 1 153 ? -23.797 -16.125 -14.828 1 96.75 153 VAL B N 1
ATOM 2988 C CA . VAL B 1 153 ? -24.172 -14.828 -14.266 1 96.75 153 VAL B CA 1
ATOM 2989 C C . VAL B 1 153 ? -24.078 -14.867 -12.742 1 96.75 153 VAL B C 1
ATOM 2991 O O . VAL B 1 153 ? -24.578 -15.797 -12.109 1 96.75 153 VAL B O 1
ATOM 2994 N N . ILE B 1 154 ? -23.375 -14.039 -12.172 1 95.81 154 ILE B N 1
ATOM 2995 C CA . ILE B 1 154 ? -23.328 -13.805 -10.734 1 95.81 154 ILE B CA 1
ATOM 2996 C C . ILE B 1 154 ? -23.859 -12.406 -10.414 1 95.81 154 ILE B C 1
ATOM 2998 O O . ILE B 1 154 ? -23.203 -11.406 -10.672 1 95.81 154 ILE B O 1
ATOM 3002 N N . PRO B 1 155 ? -25.078 -12.312 -9.914 1 96.88 155 PRO B N 1
ATOM 3003 C CA . PRO B 1 155 ? -25.578 -10.992 -9.547 1 96.88 155 PRO B CA 1
ATOM 3004 C C . PRO B 1 155 ? -24.703 -10.297 -8.5 1 96.88 155 PRO B C 1
ATOM 3006 O O . PRO B 1 155 ? -24.047 -10.961 -7.699 1 96.88 155 PRO B O 1
ATOM 3009 N N . PRO B 1 156 ? -24.656 -8.992 -8.609 1 96.94 156 PRO B N 1
ATOM 3010 C CA . PRO B 1 156 ? -23.875 -8.289 -7.59 1 96.94 156 PRO B CA 1
ATOM 3011 C C . PRO B 1 156 ? -24.281 -8.68 -6.168 1 96.94 156 PRO B C 1
ATOM 3013 O O . PRO B 1 156 ? -25.469 -8.664 -5.84 1 96.94 156 PRO B O 1
ATOM 3016 N N . VAL B 1 157 ? -23.344 -9.078 -5.395 1 97.25 157 VAL B N 1
ATOM 3017 C CA . VAL B 1 157 ? -23.578 -9.453 -4.004 1 97.25 157 VAL B CA 1
ATOM 3018 C C . VAL B 1 157 ? -22.578 -8.742 -3.102 1 97.25 157 VAL B C 1
ATOM 3020 O O . VAL B 1 157 ? -21.422 -8.516 -3.494 1 97.25 157 VAL B O 1
ATOM 3023 N N . MET B 1 158 ? -23.016 -8.336 -1.914 1 97.69 158 MET B N 1
ATOM 3024 C CA . MET B 1 158 ? -22.078 -7.82 -0.921 1 97.69 158 MET B CA 1
ATOM 3025 C C . MET B 1 158 ? -21.219 -8.945 -0.355 1 97.69 158 MET B C 1
ATOM 3027 O O . MET B 1 158 ? -21.719 -9.82 0.354 1 97.69 158 MET B O 1
ATOM 3031 N N . SER B 1 159 ? -19.969 -8.891 -0.603 1 95.88 159 SER B N 1
ATOM 3032 C CA . SER B 1 159 ? -19.078 -10 -0.256 1 95.88 159 SER B CA 1
ATOM 3033 C C . SER B 1 159 ? -18.219 -9.664 0.95 1 95.88 159 SER B C 1
ATOM 3035 O O . SER B 1 159 ? -17.594 -10.555 1.537 1 95.88 159 SER B O 1
ATOM 3037 N N . LEU B 1 160 ? -18.188 -8.422 1.324 1 96.88 160 LEU B N 1
ATOM 3038 C CA . LEU B 1 160 ? -17.422 -7.984 2.488 1 96.88 160 LEU B CA 1
ATOM 3039 C C . LEU B 1 160 ? -18.031 -6.723 3.092 1 96.88 160 LEU B C 1
ATOM 3041 O O . LEU B 1 160 ? -18.469 -5.832 2.361 1 96.88 160 LEU B O 1
ATOM 3045 N N . ARG B 1 161 ? -18.062 -6.602 4.375 1 97.75 161 ARG B N 1
ATOM 3046 C CA . ARG B 1 161 ? -18.406 -5.418 5.156 1 97.75 161 ARG B CA 1
ATOM 3047 C C . ARG B 1 161 ? -17.469 -5.258 6.348 1 97.75 161 ARG B C 1
ATOM 3049 O O . ARG B 1 161 ? -17.375 -6.145 7.199 1 97.75 161 ARG B O 1
ATOM 3056 N N . GLU B 1 162 ? -16.719 -4.238 6.336 1 97.69 162 GLU B N 1
ATOM 3057 C CA . GLU B 1 162 ? -15.727 -3.979 7.379 1 97.69 162 GLU B CA 1
ATOM 3058 C C . GLU B 1 162 ? -15.828 -2.545 7.891 1 97.69 162 GLU B C 1
ATOM 3060 O O . GLU B 1 162 ? -16.312 -1.66 7.184 1 97.69 162 GLU B O 1
ATOM 3065 N N . VAL B 1 163 ? -15.406 -2.334 9.156 1 97.88 163 VAL B N 1
ATOM 3066 C CA . VAL B 1 163 ? -15.414 -1.004 9.75 1 97.88 163 VAL B CA 1
ATOM 3067 C C . VAL B 1 163 ? -13.992 -0.578 10.094 1 97.88 163 VAL B C 1
ATOM 3069 O O . VAL B 1 163 ? -13.227 -1.348 10.688 1 97.88 163 VAL B O 1
ATOM 3072 N N . ILE B 1 164 ? -13.586 0.53 9.703 1 98.06 164 ILE B N 1
ATOM 3073 C CA . ILE B 1 164 ? -12.359 1.214 10.094 1 98.06 164 ILE B CA 1
ATOM 3074 C C . ILE B 1 164 ? -12.68 2.639 10.539 1 98.06 164 ILE B C 1
ATOM 3076 O O . ILE B 1 164 ? -13.219 3.432 9.766 1 98.06 164 ILE B O 1
ATOM 3080 N N . GLY B 1 165 ? -12.273 2.979 11.773 1 97.94 165 GLY B N 1
ATOM 3081 C CA . GLY B 1 165 ? -12.68 4.266 12.32 1 97.94 165 GLY B CA 1
ATOM 3082 C C . GLY B 1 165 ? -14.18 4.488 12.266 1 97.94 165 GLY B C 1
ATOM 3083 O O . GLY B 1 165 ? -14.953 3.639 12.711 1 97.94 165 GLY B O 1
ATOM 3084 N N . HIS B 1 166 ? -14.578 5.59 11.594 1 97.69 166 HIS B N 1
ATOM 3085 C CA . HIS B 1 166 ? -15.984 5.961 11.547 1 97.69 166 HIS B CA 1
ATOM 3086 C C . HIS B 1 166 ? -16.594 5.645 10.18 1 97.69 166 HIS B C 1
ATOM 3088 O O . HIS B 1 166 ? -17.609 6.234 9.797 1 97.69 166 HIS B O 1
ATOM 3094 N N . GLN B 1 167 ? -15.945 4.75 9.508 1 98.25 167 GLN B N 1
ATOM 3095 C CA . GLN B 1 167 ? -16.438 4.414 8.18 1 98.25 167 GLN B CA 1
ATOM 3096 C C . GLN B 1 167 ? -16.688 2.912 8.047 1 98.25 167 GLN B C 1
ATOM 3098 O O . GLN B 1 167 ? -15.969 2.105 8.648 1 98.25 167 GLN B O 1
ATOM 3103 N N . THR B 1 168 ? -17.672 2.629 7.32 1 98.38 168 THR B N 1
ATOM 3104 C CA . THR B 1 168 ? -17.953 1.255 6.906 1 98.38 168 THR B CA 1
ATOM 3105 C C . THR B 1 168 ? -17.594 1.052 5.438 1 98.38 168 THR B C 1
ATOM 3107 O O . THR B 1 168 ? -17.922 1.893 4.594 1 98.38 168 THR B O 1
ATOM 3110 N N . TYR B 1 169 ? -16.969 -0.01 5.164 1 98 169 TYR B N 1
ATOM 3111 C CA . TYR B 1 169 ? -16.594 -0.38 3.805 1 98 169 TYR B CA 1
ATOM 3112 C C . TYR B 1 169 ? -17.359 -1.618 3.346 1 98 169 TYR B C 1
ATOM 3114 O O . TYR B 1 169 ? -17.344 -2.652 4.02 1 98 169 TYR B O 1
ATOM 3122 N N . GLU B 1 170 ? -18 -1.455 2.24 1 98.19 170 GLU B N 1
ATOM 3123 C CA . GLU B 1 170 ? -18.672 -2.592 1.613 1 98.19 170 GLU B CA 1
ATOM 3124 C C . GLU B 1 170 ? -18.031 -2.936 0.271 1 98.19 170 GLU B C 1
ATOM 3126 O O . GLU B 1 170 ? -17.734 -2.045 -0.53 1 98.19 170 GLU B O 1
ATOM 3131 N N . TRP B 1 171 ? -17.859 -4.141 0.058 1 97.5 171 TRP B N 1
ATOM 3132 C CA . TRP B 1 171 ? -17.391 -4.637 -1.233 1 97.5 171 TRP B CA 1
ATOM 3133 C C . TRP B 1 171 ? -18.469 -5.48 -1.911 1 97.5 171 TRP B C 1
ATOM 3135 O O . TRP B 1 171 ? -18.984 -6.43 -1.317 1 97.5 171 TRP B O 1
ATOM 3145 N N . TRP B 1 172 ? -18.781 -5.062 -3.109 1 97.06 172 TRP B N 1
ATOM 3146 C CA . TRP B 1 172 ? -19.75 -5.781 -3.939 1 97.06 172 TRP B CA 1
ATOM 3147 C C . TRP B 1 172 ? -19.078 -6.352 -5.18 1 97.06 172 TRP B C 1
ATOM 3149 O O . TRP B 1 172 ? -18.234 -5.688 -5.805 1 97.06 172 TRP B O 1
ATOM 3159 N N . ILE B 1 173 ? -19.453 -7.562 -5.516 1 95.62 173 ILE B N 1
ATOM 3160 C CA . ILE B 1 173 ? -18.875 -8.18 -6.703 1 95.62 173 ILE B CA 1
ATOM 3161 C C . ILE B 1 173 ? -19.953 -8.93 -7.477 1 95.62 173 ILE B C 1
ATOM 3163 O O . ILE B 1 173 ? -20.828 -9.562 -6.879 1 95.62 173 ILE B O 1
ATOM 3167 N N . GLY B 1 174 ? -19.953 -8.758 -8.75 1 96.44 174 GLY B N 1
ATOM 3168 C CA . GLY B 1 174 ? -20.766 -9.492 -9.703 1 96.44 174 GLY B CA 1
ATOM 3169 C C . GLY B 1 174 ? -20.016 -9.883 -10.961 1 96.44 174 GLY B C 1
ATOM 3170 O O . GLY B 1 174 ? -18.875 -9.477 -11.156 1 96.44 174 GLY B O 1
ATOM 3171 N N . GLY B 1 175 ? -20.656 -10.773 -11.688 1 96.38 175 GLY B N 1
ATOM 3172 C CA . GLY B 1 175 ? -20.031 -11.234 -12.914 1 96.38 175 GLY B CA 1
ATOM 3173 C C . GLY B 1 175 ? -21.031 -11.641 -13.984 1 96.38 175 GLY B C 1
ATOM 3174 O O . GLY B 1 175 ? -22.172 -11.977 -13.672 1 96.38 175 GLY B O 1
ATOM 3175 N N . GLU B 1 176 ? -20.578 -11.508 -15.242 1 97.69 176 GLU B N 1
ATOM 3176 C CA . GLU B 1 176 ? -21.359 -11.953 -16.375 1 97.69 176 GLU B CA 1
ATOM 3177 C C . GLU B 1 176 ? -20.484 -12.602 -17.438 1 97.69 176 GLU B C 1
ATOM 3179 O O . GLU B 1 176 ? -19.344 -12.172 -17.672 1 97.69 176 GLU B O 1
ATOM 3184 N N . PRO B 1 177 ? -21.047 -13.578 -18.094 1 97.38 177 PRO B N 1
ATOM 3185 C CA . PRO B 1 177 ? -20.281 -14.195 -19.172 1 97.38 177 PRO B CA 1
ATOM 3186 C C . PRO B 1 177 ? -19.969 -13.211 -20.312 1 97.38 177 PRO B C 1
ATOM 3188 O O . PRO B 1 177 ? -20.781 -12.336 -20.609 1 97.38 177 PRO B O 1
ATOM 3191 N N . THR B 1 178 ? -18.891 -13.352 -20.797 1 95.75 178 THR B N 1
ATOM 3192 C CA . THR B 1 178 ? -18.547 -12.641 -22.031 1 95.75 178 THR B CA 1
ATOM 3193 C C . THR B 1 178 ? -18.344 -13.609 -23.188 1 95.75 178 THR B C 1
ATOM 3195 O O . THR B 1 178 ? -19.266 -14.367 -23.531 1 95.75 178 THR B O 1
ATOM 3198 N N . GLU B 1 179 ? -17.203 -13.656 -23.828 1 92.12 179 GLU B N 1
ATOM 3199 C CA . GLU B 1 179 ? -16.969 -14.578 -24.938 1 92.12 179 GLU B CA 1
ATOM 3200 C C . GLU B 1 179 ? -16.234 -15.828 -24.469 1 92.12 179 GLU B C 1
ATOM 3202 O O . GLU B 1 179 ? -15.289 -15.742 -23.672 1 92.12 179 GLU B O 1
ATOM 3207 N N . GLY B 1 180 ? -16.734 -16.984 -24.984 1 92.44 180 GLY B N 1
ATOM 3208 C CA . GLY B 1 180 ? -16.031 -18.219 -24.688 1 92.44 180 GLY B CA 1
ATOM 3209 C C . GLY B 1 180 ? -16.062 -18.594 -23.219 1 92.44 180 GLY B C 1
ATOM 3210 O O . GLY B 1 180 ? -17.125 -18.656 -22.609 1 92.44 180 GLY B O 1
ATOM 3211 N N . ASP B 1 181 ? -14.906 -18.797 -22.656 1 92.94 181 ASP B N 1
ATOM 3212 C CA . ASP B 1 181 ? -14.773 -19.203 -21.25 1 92.94 181 ASP B CA 1
ATOM 3213 C C . ASP B 1 181 ? -14.555 -18 -20.344 1 92.94 181 ASP B C 1
ATOM 3215 O O . ASP B 1 181 ? -14.148 -18.141 -19.188 1 92.94 181 ASP B O 1
ATOM 3219 N N . ALA B 1 182 ? -14.82 -16.875 -20.797 1 95.62 182 ALA B N 1
ATOM 3220 C CA . ALA B 1 182 ? -14.477 -15.656 -20.062 1 95.62 182 ALA B CA 1
ATOM 3221 C C . ALA B 1 182 ? -15.719 -15.039 -19.406 1 95.62 182 ALA B C 1
ATOM 3223 O O . ALA B 1 182 ? -16.844 -15.242 -19.875 1 95.62 182 ALA B O 1
ATOM 3224 N N . MET B 1 183 ? -15.453 -14.43 -18.281 1 96.19 183 MET B N 1
ATOM 3225 C CA . MET B 1 183 ? -16.422 -13.602 -17.562 1 96.19 183 MET B CA 1
ATOM 3226 C C . MET B 1 183 ? -15.859 -12.203 -17.312 1 96.19 183 MET B C 1
ATOM 3228 O O . MET B 1 183 ? -14.648 -12.023 -17.219 1 96.19 183 MET B O 1
ATOM 3232 N N . ARG B 1 184 ? -16.719 -11.297 -17.344 1 96.56 184 ARG B N 1
ATOM 3233 C CA . ARG B 1 184 ? -16.391 -9.961 -16.859 1 96.56 184 ARG B CA 1
ATOM 3234 C C . ARG B 1 184 ? -16.875 -9.758 -15.43 1 96.56 184 ARG B C 1
ATOM 3236 O O . ARG B 1 184 ? -18.078 -9.82 -15.164 1 96.56 184 ARG B O 1
ATOM 3243 N N . PHE B 1 185 ? -16 -9.562 -14.492 1 94.38 185 PHE B N 1
ATOM 3244 C CA . PHE B 1 185 ? -16.359 -9.266 -13.109 1 94.38 185 PHE B CA 1
ATOM 3245 C C . PHE B 1 185 ? -16.391 -7.762 -12.867 1 94.38 185 PHE B C 1
ATOM 3247 O O . PHE B 1 185 ? -15.562 -7.023 -13.398 1 94.38 185 PHE B O 1
ATOM 3254 N N . THR B 1 186 ? -17.359 -7.352 -12.156 1 94.88 186 THR B N 1
ATOM 3255 C CA . THR B 1 186 ? -17.453 -5.965 -11.703 1 94.88 186 THR B CA 1
ATOM 3256 C C . THR B 1 186 ? -17.375 -5.883 -10.18 1 94.88 186 THR B C 1
ATOM 3258 O O . THR B 1 186 ? -18.125 -6.578 -9.484 1 94.88 186 THR B O 1
ATOM 3261 N N . THR B 1 187 ? -16.484 -5.156 -9.742 1 94 187 THR B N 1
ATOM 3262 C CA . THR B 1 187 ? -16.344 -4.922 -8.312 1 94 187 THR B CA 1
ATOM 3263 C C . THR B 1 187 ? -16.688 -3.475 -7.965 1 94 187 THR B C 1
ATOM 3265 O O . THR B 1 187 ? -16.359 -2.555 -8.719 1 94 187 THR B O 1
ATOM 3268 N N . THR B 1 188 ? -17.391 -3.275 -6.914 1 95.75 188 THR B N 1
ATOM 3269 C CA . THR B 1 188 ? -17.75 -1.947 -6.426 1 95.75 188 THR B CA 1
ATOM 3270 C C . THR B 1 188 ? -17.484 -1.83 -4.93 1 95.75 188 THR B C 1
ATOM 3272 O O . THR B 1 188 ? -17.969 -2.654 -4.145 1 95.75 188 THR B O 1
ATOM 3275 N N . TRP B 1 189 ? -16.75 -0.865 -4.586 1 96.56 189 TRP B N 1
ATOM 3276 C CA . TRP B 1 189 ? -16.578 -0.512 -3.182 1 96.56 189 TRP B CA 1
ATOM 3277 C C . TRP B 1 189 ? -17.438 0.691 -2.807 1 96.56 189 TRP B C 1
ATOM 3279 O O . TRP B 1 189 ? -17.469 1.688 -3.533 1 96.56 189 TRP B O 1
ATOM 3289 N N . LYS B 1 190 ? -18.078 0.595 -1.721 1 97.62 190 LYS B N 1
ATOM 3290 C CA . LYS B 1 190 ? -18.812 1.714 -1.124 1 97.62 190 LYS B CA 1
ATOM 3291 C C . LYS B 1 190 ? -18.234 2.068 0.246 1 97.62 190 LYS B C 1
ATOM 3293 O O . LYS B 1 190 ? -18.016 1.188 1.079 1 97.62 190 LYS B O 1
ATOM 3298 N N . VAL B 1 191 ? -17.953 3.26 0.425 1 97.69 191 VAL B N 1
ATOM 3299 C CA . VAL B 1 191 ? -17.562 3.787 1.73 1 97.69 191 VAL B CA 1
ATOM 3300 C C . VAL B 1 191 ? -18.734 4.523 2.359 1 97.69 191 VAL B C 1
ATOM 3302 O O . VAL B 1 191 ? -19.281 5.457 1.765 1 97.69 191 VAL B O 1
ATOM 3305 N N . LEU B 1 192 ? -19.094 4.082 3.467 1 98.25 192 LEU B N 1
ATOM 3306 C CA . LEU B 1 192 ? -20.234 4.688 4.16 1 98.25 192 LEU B CA 1
ATOM 3307 C C . LEU B 1 192 ? -19.766 5.449 5.398 1 98.25 192 LEU B C 1
ATOM 3309 O O . LEU B 1 192 ? -18.875 4.98 6.121 1 98.25 192 LEU B O 1
ATOM 3313 N N . ARG B 1 193 ? -20.297 6.551 5.609 1 95.94 193 ARG B N 1
ATOM 3314 C CA . ARG B 1 193 ? -20.141 7.363 6.812 1 95.94 193 ARG B CA 1
ATOM 3315 C C . ARG B 1 193 ? -21.5 7.777 7.371 1 95.94 193 ARG B C 1
ATOM 3317 O O . ARG B 1 193 ? -22.344 8.312 6.645 1 95.94 193 ARG B O 1
ATOM 3324 N N . ASP B 1 194 ? -21.703 7.496 8.625 1 94.44 194 ASP B N 1
ATOM 3325 C CA . ASP B 1 194 ? -22.969 7.797 9.273 1 94.44 194 ASP B CA 1
ATOM 3326 C C . ASP B 1 194 ? -24.141 7.227 8.469 1 94.44 194 ASP B C 1
ATOM 3328 O O . ASP B 1 194 ? -25.141 7.914 8.258 1 94.44 194 ASP B O 1
ATOM 3332 N N . GLY B 1 195 ? -23.922 6.078 7.91 1 93.25 195 GLY B N 1
ATOM 3333 C CA . GLY B 1 195 ? -24.969 5.328 7.246 1 93.25 195 GLY B CA 1
ATOM 3334 C C . GLY B 1 195 ? -25.188 5.754 5.805 1 93.25 195 GLY B C 1
ATOM 3335 O O . GLY B 1 195 ? -26.047 5.199 5.113 1 93.25 195 GLY B O 1
ATOM 3336 N N . ARG B 1 196 ? -24.391 6.703 5.375 1 97.12 196 ARG B N 1
ATOM 3337 C CA . ARG B 1 196 ? -24.547 7.188 4.008 1 97.12 196 ARG B CA 1
ATOM 3338 C C . ARG B 1 196 ? -23.297 6.867 3.18 1 97.12 196 ARG B C 1
ATOM 3340 O O . ARG B 1 196 ? -22.172 6.969 3.674 1 97.12 196 ARG B O 1
ATOM 3347 N N . THR B 1 197 ? -23.578 6.531 1.856 1 97.56 197 THR B N 1
ATOM 3348 C CA . THR B 1 197 ? -22.438 6.316 0.961 1 97.56 197 THR B CA 1
ATOM 3349 C C . THR B 1 197 ? -21.766 7.641 0.622 1 97.56 197 THR B C 1
ATOM 3351 O O . THR B 1 197 ? -22.391 8.531 0.038 1 97.56 197 THR B O 1
ATOM 3354 N N . VAL B 1 198 ? -20.547 7.781 0.991 1 95.81 198 VAL B N 1
ATOM 3355 C CA . VAL B 1 198 ? -19.844 9.031 0.745 1 95.81 198 VAL B CA 1
ATOM 3356 C C . VAL B 1 198 ? -18.859 8.852 -0.41 1 95.81 198 VAL B C 1
ATOM 3358 O O . VAL B 1 198 ? -18.328 9.828 -0.949 1 95.81 198 VAL B O 1
ATOM 3361 N N . ARG B 1 199 ? -18.625 7.648 -0.79 1 94.88 199 ARG B N 1
ATOM 3362 C CA . ARG B 1 199 ? -17.703 7.352 -1.894 1 94.88 199 ARG B CA 1
ATOM 3363 C C . ARG B 1 199 ? -18.016 5.984 -2.498 1 94.88 199 ARG B C 1
ATOM 3365 O O . ARG B 1 199 ? -18.328 5.035 -1.773 1 94.88 199 ARG B O 1
ATOM 3372 N N . GLU B 1 200 ? -17.922 5.863 -3.75 1 95.56 200 GLU B N 1
ATOM 3373 C CA . GLU B 1 200 ? -18.062 4.609 -4.484 1 95.56 200 GLU B CA 1
ATOM 3374 C C . GLU B 1 200 ? -16.969 4.465 -5.543 1 95.56 200 GLU B C 1
ATOM 3376 O O . GLU B 1 200 ? -16.672 5.418 -6.262 1 95.56 200 GLU B O 1
ATOM 3381 N N . VAL B 1 201 ? -16.328 3.369 -5.566 1 93.31 201 VAL B N 1
ATOM 3382 C CA . VAL B 1 201 ? -15.289 3.061 -6.543 1 93.31 201 VAL B CA 1
ATOM 3383 C C . VAL B 1 201 ? -15.609 1.743 -7.246 1 93.31 201 VAL B C 1
ATOM 3385 O O . VAL B 1 201 ? -15.828 0.72 -6.59 1 93.31 201 VAL B O 1
ATOM 3388 N N . ALA B 1 202 ? -15.656 1.789 -8.492 1 92.19 202 ALA B N 1
ATOM 3389 C CA . ALA B 1 202 ? -15.961 0.586 -9.258 1 92.19 202 ALA B CA 1
ATOM 3390 C C . ALA B 1 202 ? -14.836 0.263 -10.242 1 92.19 202 ALA B C 1
ATOM 3392 O O . ALA B 1 202 ? -14.148 1.164 -10.719 1 92.19 202 ALA B O 1
ATOM 3393 N N . ASP B 1 203 ? -14.664 -0.961 -10.484 1 91.75 203 ASP B N 1
ATOM 3394 C CA . ASP B 1 203 ? -13.719 -1.493 -11.453 1 91.75 203 ASP B CA 1
ATOM 3395 C C . ASP B 1 203 ? -14.242 -2.781 -12.086 1 91.75 203 ASP B C 1
ATOM 3397 O O . ASP B 1 203 ? -15.188 -3.385 -11.586 1 91.75 203 ASP B O 1
ATOM 3401 N N . SER B 1 204 ? -13.672 -3.092 -13.18 1 92.88 204 SER B N 1
ATOM 3402 C CA . SER B 1 204 ? -14.023 -4.352 -13.828 1 92.88 204 SER B CA 1
ATOM 3403 C C . SER B 1 204 ? -12.789 -5.035 -14.414 1 92.88 204 SER B C 1
ATOM 3405 O O . SER B 1 204 ? -11.789 -4.379 -14.688 1 92.88 204 SER B O 1
ATOM 3407 N N . TYR B 1 205 ? -12.844 -6.32 -14.484 1 91.69 205 TYR B N 1
ATOM 3408 C CA . TYR B 1 205 ? -11.773 -7.094 -15.109 1 91.69 205 TYR B CA 1
ATOM 3409 C C . TYR B 1 205 ? -12.312 -8.383 -15.719 1 91.69 205 TYR B C 1
ATOM 3411 O O . TYR B 1 205 ? -13.359 -8.883 -15.297 1 91.69 205 TYR B O 1
ATOM 3419 N N . ASP B 1 206 ? -11.633 -8.812 -16.688 1 93.31 206 ASP B N 1
ATOM 3420 C CA . ASP B 1 206 ? -11.977 -10.094 -17.297 1 93.31 206 ASP B CA 1
ATOM 3421 C C . ASP B 1 206 ? -11.258 -11.25 -16.594 1 93.31 206 ASP B C 1
ATOM 3423 O O . ASP B 1 206 ? -10.148 -11.078 -16.078 1 93.31 206 ASP B O 1
ATOM 3427 N N . TRP B 1 207 ? -11.914 -12.375 -16.594 1 94.62 207 TRP B N 1
ATOM 3428 C CA . TRP B 1 207 ? -11.414 -13.594 -15.969 1 94.62 207 TRP B CA 1
ATOM 3429 C C . TRP B 1 207 ? -11.805 -14.828 -16.766 1 94.62 207 TRP B C 1
ATOM 3431 O O . TRP B 1 207 ? -12.992 -15.062 -17.016 1 94.62 207 TRP B O 1
ATOM 3441 N N . HIS B 1 208 ? -10.836 -15.555 -17.234 1 95.38 208 HIS B N 1
ATOM 3442 C CA . HIS B 1 208 ? -11.109 -16.828 -17.891 1 95.38 208 HIS B CA 1
ATOM 3443 C C . HIS B 1 208 ? -11.391 -17.922 -16.875 1 95.38 208 HIS B C 1
ATOM 3445 O O . HIS B 1 208 ? -10.656 -18.062 -15.891 1 95.38 208 HIS B O 1
ATOM 3451 N N . THR B 1 209 ? -12.461 -18.641 -17.109 1 94.5 209 THR B N 1
ATOM 3452 C CA . THR B 1 209 ? -12.867 -19.688 -16.172 1 94.5 209 THR B CA 1
ATOM 3453 C C . THR B 1 209 ? -12.219 -21.016 -16.547 1 94.5 209 THR B C 1
ATOM 3455 O O . THR B 1 209 ? -12.031 -21.328 -17.719 1 94.5 209 THR B O 1
ATOM 3458 N N . PHE B 1 210 ? -11.867 -21.766 -15.57 1 92.62 210 PHE B N 1
ATOM 3459 C CA . PHE B 1 210 ? -11.258 -23.078 -15.75 1 92.62 210 PHE B CA 1
ATOM 3460 C C . PHE B 1 210 ? -11.406 -23.922 -14.492 1 92.62 210 PHE B C 1
ATOM 3462 O O . PHE B 1 210 ? -11.68 -23.391 -13.414 1 92.62 210 PHE B O 1
ATOM 3469 N N . ASP B 1 211 ? -11.289 -25.172 -14.664 1 92.06 211 ASP B N 1
ATOM 3470 C CA . ASP B 1 211 ? -11.164 -26.078 -13.523 1 92.06 211 ASP B CA 1
ATOM 3471 C C . ASP B 1 211 ? -9.766 -26.688 -13.469 1 92.06 211 ASP B C 1
ATOM 3473 O O . ASP B 1 211 ? -8.93 -26.422 -14.336 1 92.06 211 ASP B O 1
ATOM 3477 N N . VAL B 1 212 ? -9.555 -27.422 -12.414 1 92.44 212 VAL B N 1
ATOM 3478 C CA . VAL B 1 212 ? -8.219 -27.953 -12.172 1 92.44 212 VAL B CA 1
ATOM 3479 C C . VAL B 1 212 ? -7.844 -28.938 -13.281 1 92.44 212 VAL B C 1
ATOM 3481 O O . VAL B 1 212 ? -6.68 -29.031 -13.672 1 92.44 212 VAL B O 1
ATOM 3484 N N . ALA B 1 213 ? -8.758 -29.672 -13.797 1 92.75 213 ALA B N 1
ATOM 3485 C CA . ALA B 1 213 ? -8.492 -30.641 -14.859 1 92.75 213 ALA B CA 1
ATOM 3486 C C . ALA B 1 213 ? -8.008 -29.953 -16.125 1 92.75 213 ALA B C 1
ATOM 3488 O O . ALA B 1 213 ? -7.086 -30.438 -16.797 1 92.75 213 ALA B O 1
ATOM 3489 N N . ARG B 1 214 ? -8.641 -28.906 -16.438 1 93.56 214 ARG B N 1
ATOM 3490 C CA . ARG B 1 214 ? -8.211 -28.141 -17.609 1 93.56 214 ARG B CA 1
ATOM 3491 C C . ARG B 1 214 ? -6.789 -27.625 -17.422 1 93.56 214 ARG B C 1
ATOM 3493 O O . ARG B 1 214 ? -5.984 -27.672 -18.359 1 93.56 214 ARG B O 1
ATOM 3500 N N . LEU B 1 215 ? -6.531 -27.094 -16.234 1 93.88 215 LEU B N 1
ATOM 3501 C CA . LEU B 1 215 ? -5.188 -26.594 -15.977 1 93.88 215 LEU B CA 1
ATOM 3502 C C . LEU B 1 215 ? -4.152 -27.703 -16.125 1 93.88 215 LEU B C 1
ATOM 3504 O O . LEU B 1 215 ? -3.078 -27.484 -16.688 1 93.88 215 LEU B O 1
ATOM 3508 N N . ALA B 1 216 ? -4.469 -28.844 -15.641 1 95.44 216 ALA B N 1
ATOM 3509 C CA . ALA B 1 216 ? -3.572 -29.984 -15.734 1 95.44 216 ALA B CA 1
ATOM 3510 C C . ALA B 1 216 ? -3.311 -30.359 -17.188 1 95.44 216 ALA B C 1
ATOM 3512 O O . ALA B 1 216 ? -2.174 -30.641 -17.578 1 95.44 216 ALA B O 1
ATOM 3513 N N . ARG B 1 217 ? -4.359 -30.344 -17.969 1 96.5 217 ARG B N 1
ATOM 3514 C CA . ARG B 1 217 ? -4.223 -30.641 -19.391 1 96.5 217 ARG B CA 1
ATOM 3515 C C . ARG B 1 217 ? -3.344 -29.609 -20.078 1 96.5 217 ARG B C 1
ATOM 3517 O O . ARG B 1 217 ? -2.451 -29.953 -20.859 1 96.5 217 ARG B O 1
ATOM 3524 N N . GLU B 1 218 ? -3.645 -28.375 -19.797 1 96.5 218 GLU B N 1
ATOM 3525 C CA . GLU B 1 218 ? -2.844 -27.297 -20.375 1 96.5 218 GLU B CA 1
ATOM 3526 C C . GLU B 1 218 ? -1.369 -27.453 -20.016 1 96.5 218 GLU B C 1
ATOM 3528 O O . GLU B 1 218 ? -0.492 -27.172 -20.828 1 96.5 218 GLU B O 1
ATOM 3533 N N . ALA B 1 219 ? -1.091 -27.891 -18.75 1 96.25 219 ALA B N 1
ATOM 3534 C CA . ALA B 1 219 ? 0.268 -27.922 -18.219 1 96.25 219 ALA B CA 1
ATOM 3535 C C . ALA B 1 219 ? 0.959 -29.234 -18.547 1 96.25 219 ALA B C 1
ATOM 3537 O O . ALA B 1 219 ? 2.18 -29.359 -18.422 1 96.25 219 ALA B O 1
ATOM 3538 N N . GLY B 1 220 ? 0.205 -30.25 -18.984 1 95.88 220 GLY B N 1
ATOM 3539 C CA . GLY B 1 220 ? 0.756 -31.578 -19.125 1 95.88 220 GLY B CA 1
ATOM 3540 C C . GLY B 1 220 ? 1.202 -32.188 -17.797 1 95.88 220 GLY B C 1
ATOM 3541 O O . GLY B 1 220 ? 2.252 -32.812 -17.719 1 95.88 220 GLY B O 1
ATOM 3542 N N . MET B 1 221 ? 0.482 -31.891 -16.75 1 96.44 221 MET B N 1
ATOM 3543 C CA . MET B 1 221 ? 0.827 -32.312 -15.391 1 96.44 221 MET B CA 1
ATOM 3544 C C . MET B 1 221 ? -0.326 -33.062 -14.75 1 96.44 221 MET B C 1
ATOM 3546 O O . MET B 1 221 ? -1.446 -33.062 -15.258 1 96.44 221 MET B O 1
ATOM 3550 N N . THR B 1 222 ? -0.039 -33.75 -13.648 1 96.12 222 THR B N 1
ATOM 3551 C CA . THR B 1 222 ? -1.097 -34.281 -12.797 1 96.12 222 THR B CA 1
ATOM 3552 C C . THR B 1 222 ? -1.633 -33.188 -11.867 1 96.12 222 THR B C 1
ATOM 3554 O O . THR B 1 222 ? -0.986 -32.156 -11.672 1 96.12 222 THR B O 1
ATOM 3557 N N . SER B 1 223 ? -2.889 -33.406 -11.414 1 94.81 223 SER B N 1
ATOM 3558 C CA . SER B 1 223 ? -3.479 -32.375 -10.562 1 94.81 223 SER B CA 1
ATOM 3559 C C . SER B 1 223 ? -4.219 -33 -9.383 1 94.81 223 SER B C 1
ATOM 3561 O O . SER B 1 223 ? -4.652 -34.156 -9.453 1 94.81 223 SER B O 1
ATOM 3563 N N . ARG B 1 224 ? -4.312 -32.344 -8.367 1 92.75 224 ARG B N 1
ATOM 3564 C CA . ARG B 1 224 ? -5.254 -32.594 -7.281 1 92.75 224 ARG B CA 1
ATOM 3565 C C . ARG B 1 224 ? -5.926 -31.297 -6.832 1 92.75 224 ARG B C 1
ATOM 3567 O O . ARG B 1 224 ? -5.367 -30.219 -7.004 1 92.75 224 ARG B O 1
ATOM 3574 N N . ARG B 1 225 ? -7.094 -31.516 -6.277 1 91.88 225 ARG B N 1
ATOM 3575 C CA . ARG B 1 225 ? -7.938 -30.391 -5.887 1 91.88 225 ARG B CA 1
ATOM 3576 C C . ARG B 1 225 ? -8.133 -30.344 -4.375 1 91.88 225 ARG B C 1
ATOM 3578 O O . ARG B 1 225 ? -8.32 -31.375 -3.738 1 91.88 225 ARG B O 1
ATOM 3585 N N . ILE B 1 226 ? -8 -29.203 -3.848 1 88.94 226 ILE B N 1
ATOM 3586 C CA . ILE B 1 226 ? -8.281 -28.953 -2.438 1 88.94 226 ILE B CA 1
ATOM 3587 C C . ILE B 1 226 ? -9.461 -27.984 -2.309 1 88.94 226 ILE B C 1
ATOM 3589 O O . ILE B 1 226 ? -9.406 -26.859 -2.797 1 88.94 226 ILE B O 1
ATOM 3593 N N . THR B 1 227 ? -10.578 -28.344 -1.684 1 81.06 227 THR B N 1
ATOM 3594 C CA . THR B 1 227 ? -11.797 -27.547 -1.633 1 81.06 227 THR B CA 1
ATOM 3595 C C . THR B 1 227 ? -12.195 -27.266 -0.189 1 81.06 227 THR B C 1
ATOM 3597 O O . THR B 1 227 ? -13.125 -26.5 0.063 1 81.06 227 THR B O 1
ATOM 3600 N N . GLU B 1 228 ? -11.594 -27.969 0.73 1 74.62 228 GLU B N 1
ATOM 3601 C CA . GLU B 1 228 ? -11.945 -27.734 2.127 1 74.62 228 GLU B CA 1
ATOM 3602 C C . GLU B 1 228 ? -10.719 -27.844 3.031 1 74.62 228 GLU B C 1
ATOM 3604 O O . GLU B 1 228 ? -9.75 -28.531 2.701 1 74.62 228 GLU B O 1
ATOM 3609 N N . ALA B 1 229 ? -10.766 -26.969 4.004 1 68.69 229 ALA B N 1
ATOM 3610 C CA . ALA B 1 229 ? -9.781 -27.031 5.074 1 68.69 229 ALA B CA 1
ATOM 3611 C C . ALA B 1 229 ? -10.438 -26.891 6.441 1 68.69 229 ALA B C 1
ATOM 3613 O O . ALA B 1 229 ? -11.172 -25.938 6.688 1 68.69 229 ALA B O 1
ATOM 3614 N N . GLY B 1 230 ? -10.195 -27.844 7.289 1 69.69 230 GLY B N 1
ATOM 3615 C CA . GLY B 1 230 ? -10.781 -27.844 8.625 1 69.69 230 GLY B CA 1
ATOM 3616 C C . GLY B 1 230 ? -12.297 -27.812 8.609 1 69.69 230 GLY B C 1
ATOM 3617 O O . GLY B 1 230 ? -12.922 -27.141 9.438 1 69.69 230 GLY B O 1
ATOM 3618 N N . GLY B 1 231 ? -12.945 -28.344 7.574 1 65.88 231 GLY B N 1
ATOM 3619 C CA . GLY B 1 231 ? -14.398 -28.438 7.496 1 65.88 231 GLY B CA 1
ATOM 3620 C C . GLY B 1 231 ? -15.039 -27.188 6.926 1 65.88 231 GLY B C 1
ATOM 3621 O O . GLY B 1 231 ? -16.266 -27.094 6.844 1 65.88 231 GLY B O 1
ATOM 3622 N N . ARG B 1 232 ? -14.281 -26.234 6.566 1 70.75 232 ARG B N 1
ATOM 3623 C CA . ARG B 1 232 ? -14.852 -25 6.039 1 70.75 232 ARG B CA 1
ATOM 3624 C C . ARG B 1 232 ? -14.531 -24.844 4.555 1 70.75 232 ARG B C 1
ATOM 3626 O O . ARG B 1 232 ? -13.453 -25.219 4.102 1 70.75 232 ARG B O 1
ATOM 3633 N N . PRO B 1 233 ? -15.578 -24.281 3.809 1 70.44 233 PRO B N 1
ATOM 3634 C CA . PRO B 1 233 ? -15.305 -24 2.396 1 70.44 233 PRO B CA 1
ATOM 3635 C C . PRO B 1 233 ? -14.227 -22.953 2.203 1 70.44 233 PRO B C 1
ATOM 3637 O O . PRO B 1 233 ? -14.141 -21.984 2.98 1 70.44 233 PRO B O 1
ATOM 3640 N N . ILE B 1 234 ? -13.297 -23.328 1.354 1 74.25 234 ILE B N 1
ATOM 3641 C CA . ILE B 1 234 ? -12.195 -22.438 0.989 1 74.25 234 ILE B CA 1
ATOM 3642 C C . ILE B 1 234 ? -12.242 -22.156 -0.51 1 74.25 234 ILE B C 1
ATOM 3644 O O . ILE B 1 234 ? -12.938 -22.844 -1.26 1 74.25 234 ILE B O 1
ATOM 3648 N N . PRO B 1 235 ? -11.602 -21.109 -0.893 1 77 235 PRO B N 1
ATOM 3649 C CA . PRO B 1 235 ? -11.352 -21.016 -2.334 1 77 235 PRO B CA 1
ATOM 3650 C C . PRO B 1 235 ? -10.688 -22.266 -2.902 1 77 235 PRO B C 1
ATOM 3652 O O . PRO B 1 235 ? -9.82 -22.859 -2.258 1 77 235 PRO B O 1
ATOM 3655 N N . GLU B 1 236 ? -11.18 -22.688 -4.016 1 87.38 236 GLU B N 1
ATOM 3656 C CA . GLU B 1 236 ? -10.656 -23.891 -4.641 1 87.38 236 GLU B CA 1
ATOM 3657 C C . GLU B 1 236 ? -9.195 -23.703 -5.055 1 87.38 236 GLU B C 1
ATOM 3659 O O . GLU B 1 236 ? -8.844 -22.688 -5.664 1 87.38 236 GLU B O 1
ATOM 3664 N N . ILE B 1 237 ? -8.375 -24.672 -4.625 1 93.69 237 ILE B N 1
ATOM 3665 C CA . ILE B 1 237 ? -6.949 -24.641 -4.926 1 93.69 237 ILE B CA 1
ATOM 3666 C C . ILE B 1 237 ? -6.566 -25.891 -5.727 1 93.69 237 ILE B C 1
ATOM 3668 O O . ILE B 1 237 ? -7 -27 -5.41 1 93.69 237 ILE B O 1
ATOM 3672 N N . GLY B 1 238 ? -5.906 -25.688 -6.801 1 95.44 238 GLY B N 1
ATOM 3673 C CA . GLY B 1 238 ? -5.328 -26.766 -7.578 1 95.44 238 GLY B CA 1
ATOM 3674 C C . GLY B 1 238 ? -3.828 -26.906 -7.391 1 95.44 238 GLY B C 1
ATOM 3675 O O . GLY B 1 238 ? -3.107 -25.906 -7.359 1 95.44 238 GLY B O 1
ATOM 3676 N N . VAL B 1 239 ? -3.418 -28.141 -7.195 1 97.25 239 VAL B N 1
ATOM 3677 C CA . VAL B 1 239 ? -1.994 -28.453 -7.113 1 97.25 239 VAL B CA 1
ATOM 3678 C C . VAL B 1 239 ? -1.571 -29.266 -8.336 1 97.25 239 VAL B C 1
ATOM 3680 O O . VAL B 1 239 ? -2.062 -30.375 -8.555 1 97.25 239 VAL B O 1
ATOM 3683 N N . LEU B 1 240 ? -0.742 -28.656 -9.117 1 97.31 240 LEU B N 1
ATOM 3684 C CA . LEU B 1 240 ? -0.205 -29.328 -10.305 1 97.31 240 LEU B CA 1
ATOM 3685 C C . LEU B 1 240 ? 1.193 -29.875 -10.031 1 97.31 240 LEU B C 1
ATOM 3687 O O . LEU B 1 240 ? 2.025 -29.188 -9.43 1 97.31 240 LEU B O 1
ATOM 3691 N N . VAL B 1 241 ? 1.461 -31.094 -10.492 1 95.69 241 VAL B N 1
ATOM 3692 C CA . VAL B 1 241 ? 2.764 -31.719 -10.289 1 95.69 241 VAL B CA 1
ATOM 3693 C C . VAL B 1 241 ? 3.195 -32.438 -11.562 1 95.69 241 VAL B C 1
ATOM 3695 O O . VAL B 1 241 ? 2.371 -33.062 -12.25 1 95.69 241 VAL B O 1
ATOM 3698 N N . LYS B 1 242 ? 4.465 -32.188 -11.828 1 90.19 242 LYS B N 1
ATOM 3699 C CA . LYS B 1 242 ? 5.031 -32.906 -12.969 1 90.19 242 LYS B CA 1
ATOM 3700 C C . LYS B 1 242 ? 5.242 -34.406 -12.633 1 90.19 242 LYS B C 1
ATOM 3702 O O . LYS B 1 242 ? 5.77 -34.719 -11.57 1 90.19 242 LYS B O 1
#